Protein AF-L7M239-F1 (afdb_monomer)

Nearest PDB structures (foldseek):
  4zcv-assembly1_A  TM=9.210E-01  e=3.489E-11  Homo sapiens
  4zcu-assembly2_B  TM=8.834E-01  e=7.023E-11  Homo sapiens
  4zcu-assembly1_A  TM=8.904E-01  e=5.987E-10  Homo sapiens
  4zcu-assembly3_C  TM=8.727E-01  e=8.494E-10  Homo sapiens
  6hcs-assembly2_C  TM=4.962E-01  e=1.075E-05  Homo sapiens

Organism: Rhipicephalus pulchellus (NCBI:txid72859)

Solvent-accessible surface area (backbone atoms only — not comparable to full-atom values): 23386 Å² total; per-residue (Å²): 141,78,90,84,89,89,80,83,88,79,83,88,75,82,82,82,73,77,86,74,91,62,81,80,70,58,66,71,60,50,55,51,51,50,58,50,49,60,57,25,26,72,84,72,79,73,44,34,38,72,66,25,45,56,52,22,36,56,74,69,72,46,92,77,51,75,67,32,53,51,48,45,50,65,73,32,27,82,84,70,74,76,42,31,41,65,68,36,47,50,50,43,52,56,54,49,52,53,38,45,48,55,44,50,59,71,41,28,80,84,70,80,71,46,40,40,36,66,37,50,26,51,46,38,44,75,72,68,41,90,60,52,65,71,54,23,42,55,56,46,60,73,48,27,82,85,70,77,76,40,35,42,61,69,38,52,45,70,71,46,67,72,51,72,54,70,46,64,67,55,46,52,50,46,61,57,50,75,69,64,79,82,69,94,69,50,83,72,46,75,72,75,74,48,72,67,37,64,72,70,66,51,53,64,57,57,52,48,51,52,51,49,51,51,38,50,53,50,61,73,44,22,47,58,53,32,51,50,55,45,41,76,74,48,37,92,81,41,98,41,73,66,56,45,51,51,49,50,37,72,66,47,36,75,76,41,39,47,38,31,39,68,49,62,46,64,45,48,62,59,44,54,50,40,17,42,54,36,26,56,51,37,46,47,67,72,42,58,95,50,95,59,83,77,50,73,70,53,46,50,51,22,46,53,52,8,48,49,55,22,44,67,71,44,37,45,55,55,46,49,24,54,55,42,41,67,51,58,77,85,74,55,94,45,72,66,53,41,52,51,51,45,40,74,73,62,35,75,67,55,38,53,67,66,47,67,68,54,57,64,48,48,59,58,48,54,52,50,50,52,52,50,50,54,52,49,53,53,51,51,53,51,49,55,65,71,68,52,76,77,78,78,84,76,79,78,78,80,81,76,86,128

Secondary structure (DSSP, 8-state):
-------PPP----------SSS---HHHHHHHHHHHHHH-SS-SSSB-HHHHHHHHHHTT----HHHHHHHHHHH-SS-SSSB-HHHHHHHHHHHHHHHHHHHHHH-SS-SSEE-HHHHHHHHHHTT----HHHHHHHHHHH-SS--SSEEHHHHHHHHTT-S---HHHHHHHHHHTTS---TTGGGS-----HHHHHHT-HHHHHHHHHHHHHHHHHHHHHHHHHHHHHHHHGGG-SSHHHHHHHHHHHHTGGGGGTTHHHHHHTHHHHHHHHHHHHHHHHHHHHTT--PPPPHHHHHHHHHHHHHHHHHHHHHHHHHHHHHHSPPTTS-SSHHHHHHHHHHHH-GGGGGTTHHHHHHHHHHHHHHHHHHHHHHHHHHHHHHHHHSPPPP----------

Mean predicted aligned error: 17.49 Å

Structure (mmCIF, N/CA/C/O backbone):
data_AF-L7M239-F1
#
_entry.id   AF-L7M239-F1
#
loop_
_atom_site.group_PDB
_atom_site.id
_atom_site.type_symbol
_atom_site.label_atom_id
_atom_site.label_alt_id
_atom_site.label_comp_id
_atom_site.label_asym_id
_atom_site.label_entity_id
_atom_site.label_seq_id
_atom_site.pdbx_PDB_ins_code
_atom_site.Cartn_x
_atom_site.Cartn_y
_atom_site.Cartn_z
_atom_site.occupancy
_atom_site.B_iso_or_equiv
_atom_site.auth_seq_id
_atom_site.auth_comp_id
_atom_site.auth_asym_id
_atom_site.auth_atom_id
_atom_site.pdbx_PDB_model_num
ATOM 1 N N . MET A 1 1 ? 9.117 -70.606 -25.060 1.00 33.16 1 MET A N 1
ATOM 2 C CA . MET A 1 1 ? 10.336 -71.219 -25.645 1.00 33.16 1 MET A CA 1
ATOM 3 C C . MET A 1 1 ? 10.553 -70.498 -26.974 1.00 33.16 1 MET A C 1
ATOM 5 O O . MET A 1 1 ? 9.684 -70.619 -27.813 1.00 33.16 1 MET A O 1
ATOM 9 N N . LYS A 1 2 ? 11.527 -69.629 -27.229 1.00 30.31 2 LYS A N 1
ATOM 10 C CA . LYS A 1 2 ? 12.836 -69.324 -26.648 1.00 30.31 2 LYS A CA 1
ATOM 11 C C . LYS A 1 2 ? 13.060 -67.804 -26.712 1.00 30.31 2 LYS A C 1
ATOM 13 O O . LYS A 1 2 ? 12.664 -67.163 -27.677 1.00 30.31 2 LYS A O 1
ATOM 18 N N . LEU A 1 3 ? 13.726 -67.290 -25.684 1.00 32.22 3 LEU A N 1
ATOM 19 C CA . LEU A 1 3 ? 14.504 -66.055 -25.713 1.00 32.22 3 LEU A CA 1
ATOM 20 C C . LEU A 1 3 ? 15.610 -66.147 -26.770 1.00 32.22 3 LEU A C 1
ATOM 22 O O . LEU A 1 3 ? 16.240 -67.199 -26.875 1.00 32.22 3 LEU A O 1
ATOM 26 N N . GLN A 1 4 ? 15.929 -65.028 -27.419 1.00 30.31 4 GLN A N 1
ATOM 27 C CA . GLN A 1 4 ? 17.321 -64.619 -27.605 1.00 30.31 4 GLN A CA 1
ATOM 28 C C . GLN A 1 4 ? 17.408 -63.106 -27.833 1.00 30.31 4 GLN A C 1
ATOM 30 O O . GLN A 1 4 ? 16.880 -62.568 -28.801 1.00 30.31 4 GLN A O 1
ATOM 35 N N . ALA A 1 5 ? 18.067 -62.447 -26.883 1.00 35.12 5 ALA A N 1
ATOM 36 C CA . ALA A 1 5 ? 18.546 -61.080 -26.960 1.00 35.12 5 ALA A CA 1
ATOM 37 C C . ALA A 1 5 ? 19.942 -61.063 -27.600 1.00 35.12 5 ALA A C 1
ATOM 39 O O . ALA A 1 5 ? 20.739 -61.962 -27.326 1.00 35.12 5 ALA A O 1
ATOM 40 N N . ASN A 1 6 ? 20.221 -60.044 -28.417 1.00 29.86 6 ASN A N 1
ATOM 41 C CA . ASN A 1 6 ? 21.383 -59.142 -28.327 1.00 29.86 6 ASN A CA 1
ATOM 42 C C . ASN A 1 6 ? 21.747 -58.553 -29.695 1.00 29.86 6 ASN A C 1
ATOM 44 O O . ASN A 1 6 ? 22.092 -59.268 -30.631 1.00 29.86 6 ASN A O 1
ATOM 48 N N . GLY A 1 7 ? 21.767 -57.224 -29.752 1.00 27.22 7 GLY A N 1
ATOM 49 C CA . GLY A 1 7 ? 22.378 -56.438 -30.816 1.00 27.22 7 GLY A CA 1
ATOM 50 C C . GLY A 1 7 ? 22.403 -54.972 -30.397 1.00 27.22 7 GLY A C 1
ATOM 51 O O . GLY A 1 7 ? 21.391 -54.291 -30.501 1.00 27.22 7 GLY A O 1
ATOM 52 N N . ALA A 1 8 ? 23.534 -54.523 -29.851 1.00 30.45 8 ALA A N 1
ATOM 53 C CA . ALA A 1 8 ? 23.780 -53.145 -29.426 1.00 30.45 8 ALA A CA 1
ATOM 54 C C . ALA A 1 8 ? 23.587 -52.132 -30.579 1.00 30.45 8 ALA A C 1
ATOM 56 O O . ALA A 1 8 ? 23.915 -52.467 -31.723 1.00 30.45 8 ALA A O 1
ATOM 57 N N . PRO A 1 9 ? 23.128 -50.891 -30.319 1.00 32.16 9 PRO A N 1
ATOM 58 C CA . PRO A 1 9 ? 23.062 -49.871 -31.354 1.00 32.16 9 PRO A CA 1
ATOM 59 C C . PRO A 1 9 ? 24.458 -49.284 -31.603 1.00 32.16 9 PRO A C 1
ATOM 61 O O . PRO A 1 9 ? 25.168 -48.885 -30.680 1.00 32.16 9 PRO A O 1
ATOM 64 N N . LYS A 1 10 ? 24.857 -49.272 -32.878 1.00 35.72 10 LYS A N 1
ATOM 65 C CA . LYS A 1 10 ? 26.079 -48.633 -33.369 1.00 35.72 10 LYS A CA 1
ATOM 66 C C . LYS A 1 10 ? 25.873 -47.122 -33.510 1.00 35.72 10 LYS A C 1
ATOM 68 O O . LYS A 1 10 ? 24.841 -46.675 -33.994 1.00 35.72 10 LYS A O 1
ATOM 73 N N . ASN A 1 11 ? 26.918 -46.405 -33.111 1.00 37.09 11 ASN A N 1
ATOM 74 C CA . ASN A 1 11 ? 27.224 -44.985 -33.263 1.00 37.09 11 ASN A CA 1
ATOM 75 C C . ASN A 1 11 ? 26.609 -44.241 -34.463 1.00 37.09 11 ASN A C 1
ATOM 77 O O . ASN A 1 11 ? 26.719 -44.690 -35.601 1.00 37.09 11 ASN A O 1
ATOM 81 N N . GLY A 1 12 ? 26.190 -43.003 -34.174 1.00 43.31 12 GLY A N 1
ATOM 82 C CA . GLY A 1 12 ? 26.604 -41.818 -34.931 1.00 43.31 12 GLY A CA 1
ATOM 83 C C . GLY A 1 12 ? 25.828 -41.516 -36.207 1.00 43.31 12 GLY A C 1
ATOM 84 O O . GLY A 1 12 ? 26.336 -41.738 -37.302 1.00 43.31 12 GLY A O 1
ATOM 85 N N . GLN A 1 13 ? 24.650 -40.910 -36.066 1.00 28.05 13 GLN A N 1
ATOM 86 C CA . GLN A 1 13 ? 24.082 -40.057 -37.110 1.00 28.05 13 GLN A CA 1
ATOM 87 C C . GLN A 1 13 ? 24.120 -38.604 -36.612 1.00 28.05 13 GLN A C 1
ATOM 89 O O . GLN A 1 13 ? 23.681 -38.364 -35.486 1.00 28.05 13 GLN A O 1
ATOM 94 N N . PRO A 1 14 ? 24.670 -37.649 -37.386 1.00 33.47 14 PRO A N 1
ATOM 95 C CA . PRO A 1 14 ? 24.607 -36.238 -37.025 1.00 33.47 14 PRO A CA 1
ATOM 96 C C . PRO A 1 14 ? 23.141 -35.796 -37.004 1.00 33.47 14 PRO A C 1
ATOM 98 O O . PRO A 1 14 ? 22.391 -36.084 -37.940 1.00 33.47 14 PRO A O 1
ATOM 101 N N . GLN A 1 15 ? 22.739 -35.135 -35.916 1.00 35.16 15 GLN A N 1
ATOM 102 C CA . GLN A 1 15 ? 21.439 -34.482 -35.801 1.00 35.16 15 GLN A CA 1
ATOM 103 C C . GLN A 1 15 ? 21.281 -33.527 -36.990 1.00 35.16 15 GLN A C 1
ATOM 105 O O . GLN A 1 15 ? 22.105 -32.642 -37.208 1.00 35.16 15 GLN A O 1
ATOM 110 N N . GLN A 1 16 ? 20.265 -33.764 -37.818 1.00 28.58 16 GLN A N 1
ATOM 111 C CA . GLN A 1 16 ? 19.937 -32.875 -38.926 1.00 28.58 16 GLN A CA 1
ATOM 112 C C . GLN A 1 16 ? 19.334 -31.599 -38.339 1.00 28.58 16 GLN A C 1
ATOM 114 O O . GLN A 1 16 ? 18.188 -31.606 -37.894 1.00 28.58 16 GLN A O 1
ATOM 119 N N . HIS A 1 17 ? 20.121 -30.525 -38.318 1.00 32.97 17 HIS A N 1
ATOM 120 C CA . HIS A 1 17 ? 19.632 -29.192 -37.987 1.00 32.97 17 HIS A CA 1
ATOM 121 C C . HIS A 1 17 ? 18.672 -28.702 -39.092 1.00 32.97 17 HIS A C 1
ATOM 123 O O . HIS A 1 17 ? 18.964 -28.898 -40.279 1.00 32.97 17 HIS A O 1
ATOM 129 N N . PRO A 1 18 ? 17.517 -28.105 -38.739 1.00 37.81 18 PRO A N 1
ATOM 130 C CA . PRO A 1 18 ? 16.604 -27.501 -39.706 1.00 37.81 18 PRO A CA 1
ATOM 131 C C . PRO A 1 18 ? 17.280 -26.343 -40.471 1.00 37.81 18 PRO A C 1
ATOM 133 O O . PRO A 1 18 ? 18.287 -25.801 -40.014 1.00 37.81 18 PRO A O 1
ATOM 136 N N . PRO A 1 19 ? 16.777 -25.979 -41.666 1.00 36.06 19 PRO A N 1
ATOM 137 C CA . PRO A 1 19 ? 17.470 -25.074 -42.580 1.00 36.06 19 PRO A CA 1
ATOM 138 C C . PRO A 1 19 ? 17.664 -23.680 -41.963 1.00 36.06 19 PRO A C 1
ATOM 140 O O . PRO A 1 19 ? 16.704 -22.946 -41.741 1.00 36.06 19 PRO A O 1
ATOM 143 N N . HIS A 1 20 ? 18.928 -23.323 -41.717 1.00 43.50 20 HIS A N 1
ATOM 144 C CA . HIS A 1 20 ? 19.352 -22.014 -41.227 1.00 43.50 20 HIS A CA 1
ATOM 145 C C . HIS A 1 20 ? 18.918 -20.903 -42.200 1.00 43.50 20 HIS A C 1
ATOM 147 O O . HIS A 1 20 ? 19.315 -20.895 -43.364 1.00 43.50 20 HIS A O 1
ATOM 153 N N . TYR A 1 21 ? 18.129 -19.938 -41.717 1.00 43.22 21 TYR A N 1
ATOM 154 C CA . TYR A 1 21 ? 17.758 -18.732 -42.474 1.00 43.22 21 TYR A CA 1
ATOM 155 C C . TYR A 1 21 ? 18.832 -17.624 -42.393 1.00 43.22 21 TYR A C 1
ATOM 157 O O . TYR A 1 21 ? 18.744 -16.615 -43.089 1.00 43.22 21 TYR A O 1
ATOM 165 N N . TYR A 1 22 ? 19.877 -17.813 -41.579 1.00 48.94 22 TYR A N 1
ATOM 166 C CA . TYR A 1 22 ? 20.997 -16.879 -41.468 1.00 48.94 22 TYR A CA 1
ATOM 167 C C . TYR A 1 22 ? 22.233 -17.414 -42.207 1.00 48.94 22 TYR A C 1
ATOM 169 O O . TYR A 1 22 ? 22.635 -18.551 -41.956 1.00 48.94 22 TYR A O 1
ATOM 177 N N . PRO A 1 23 ? 22.863 -16.613 -43.088 1.00 48.69 23 PRO A N 1
ATOM 178 C CA . PRO A 1 23 ? 24.221 -16.879 -43.552 1.00 48.69 23 PRO A CA 1
ATOM 179 C C . PRO A 1 23 ? 25.133 -16.971 -42.324 1.00 48.69 23 PRO A C 1
ATOM 181 O O . PRO A 1 23 ? 25.110 -16.046 -41.517 1.00 48.69 23 PRO A O 1
ATOM 184 N N . GLU A 1 24 ? 25.840 -18.096 -42.178 1.00 59.59 24 GLU A N 1
ATOM 185 C CA . GLU A 1 24 ? 26.825 -18.444 -41.135 1.00 59.59 24 GLU A CA 1
ATOM 186 C C . GLU A 1 24 ? 27.042 -17.358 -40.062 1.00 59.59 24 GLU A C 1
ATOM 188 O O . GLU A 1 24 ? 27.769 -16.382 -40.268 1.00 59.59 24 GLU A O 1
ATOM 193 N N . LEU A 1 25 ? 26.384 -17.520 -38.907 1.00 66.62 25 LEU A N 1
ATOM 194 C CA . LEU A 1 25 ? 26.619 -16.667 -37.743 1.00 66.62 25 LEU A CA 1
ATOM 195 C C . LEU A 1 25 ? 28.099 -16.763 -37.333 1.00 66.62 25 LEU A C 1
ATOM 197 O O . LEU A 1 25 ? 28.668 -17.855 -37.380 1.00 66.62 25 LEU A O 1
ATOM 201 N N . PRO A 1 26 ? 28.741 -15.659 -36.905 1.00 79.06 26 PRO A N 1
ATOM 202 C CA . PRO A 1 26 ? 30.088 -15.732 -36.353 1.00 79.06 26 PRO A CA 1
ATOM 203 C C . PRO A 1 26 ? 30.132 -16.746 -35.203 1.00 79.06 26 PRO A C 1
ATOM 205 O O . PRO A 1 26 ? 29.282 -16.694 -34.312 1.00 79.06 26 PRO A O 1
ATOM 208 N N . THR A 1 27 ? 31.128 -17.636 -35.201 1.00 75.19 27 THR A N 1
ATOM 209 C CA . THR A 1 27 ? 31.228 -18.768 -34.257 1.00 75.19 27 THR A CA 1
ATOM 210 C C . THR A 1 27 ? 31.112 -18.337 -32.791 1.00 75.19 27 THR A C 1
ATOM 212 O O . THR A 1 27 ? 30.491 -19.016 -31.982 1.00 75.19 27 THR A O 1
ATOM 215 N N . GLU A 1 28 ? 31.633 -17.158 -32.446 1.00 78.94 28 GLU A N 1
ATOM 216 C CA . GLU A 1 28 ? 31.553 -16.593 -31.093 1.00 78.94 28 GLU A CA 1
ATOM 217 C C . GLU A 1 28 ? 30.115 -16.261 -30.654 1.00 78.94 28 GLU A C 1
ATOM 219 O O . GLU A 1 28 ? 29.753 -16.444 -29.488 1.00 78.94 28 GLU A O 1
ATOM 224 N N . VAL A 1 29 ? 29.276 -15.786 -31.581 1.00 78.81 29 VAL A N 1
ATOM 225 C CA . VAL A 1 29 ? 27.869 -15.448 -31.318 1.00 78.81 29 VAL A CA 1
ATOM 226 C C . VAL A 1 29 ? 27.056 -16.724 -31.145 1.00 78.81 29 VAL A C 1
ATOM 228 O O . VAL A 1 29 ? 26.252 -16.814 -30.219 1.00 78.81 29 VAL A O 1
ATOM 231 N N . GLU A 1 30 ? 27.300 -17.718 -31.995 1.00 79.88 30 GLU A N 1
ATOM 232 C CA . GLU A 1 30 ? 26.649 -19.025 -31.916 1.00 79.88 30 GLU A CA 1
ATOM 233 C C . GLU A 1 30 ? 26.962 -19.722 -30.585 1.00 79.88 30 GLU A C 1
ATOM 235 O O . GLU A 1 30 ? 26.039 -20.091 -29.858 1.00 79.88 30 GLU A O 1
ATOM 240 N N . GLU A 1 31 ? 28.236 -19.774 -30.179 1.00 83.38 31 GLU A N 1
ATOM 241 C CA . GLU A 1 31 ? 28.631 -20.336 -28.883 1.00 83.38 31 GLU A CA 1
ATOM 242 C C . GLU A 1 31 ? 27.992 -19.607 -27.692 1.00 83.38 31 GLU A C 1
ATOM 244 O O . GLU A 1 31 ? 27.653 -20.228 -26.678 1.00 83.38 31 GLU A O 1
ATOM 249 N N . ARG A 1 32 ? 27.852 -18.278 -27.768 1.00 86.31 32 ARG A N 1
ATOM 250 C CA . ARG A 1 32 ? 27.215 -17.473 -26.716 1.00 86.31 32 ARG A CA 1
ATOM 251 C C . ARG A 1 32 ? 25.731 -17.813 -26.594 1.00 86.31 32 ARG A C 1
ATOM 253 O O . ARG A 1 32 ? 25.248 -18.003 -25.477 1.00 86.31 32 ARG A O 1
ATOM 260 N N . LEU A 1 33 ? 25.023 -17.880 -27.720 1.00 85.44 33 LEU A N 1
ATOM 261 C CA . LEU A 1 33 ? 23.593 -18.185 -27.755 1.00 85.44 33 LEU A CA 1
ATOM 262 C C . LEU A 1 33 ? 23.323 -19.627 -27.334 1.00 85.44 33 LEU A C 1
ATOM 264 O O . LEU A 1 33 ? 22.396 -19.858 -26.564 1.00 85.44 33 LEU A O 1
ATOM 268 N N . GLU A 1 34 ? 24.172 -20.575 -27.724 1.00 85.38 34 GLU A N 1
ATOM 269 C CA . GLU A 1 34 ? 24.065 -21.967 -27.286 1.00 85.38 34 GLU A CA 1
ATOM 270 C C . GLU A 1 34 ? 24.262 -22.100 -25.768 1.00 85.38 34 GLU A C 1
ATOM 272 O O . GLU A 1 34 ? 23.475 -22.756 -25.081 1.00 85.38 34 GLU A O 1
ATOM 277 N N . LYS A 1 35 ? 25.268 -21.420 -25.202 1.00 86.31 35 LYS A N 1
ATOM 278 C CA . LYS A 1 35 ? 25.486 -21.380 -23.744 1.00 86.31 35 LYS A CA 1
ATOM 279 C C . LYS A 1 35 ? 24.310 -20.745 -23.002 1.00 86.31 35 LYS A C 1
ATOM 281 O O . LYS A 1 35 ? 24.029 -21.149 -21.875 1.00 86.31 35 LYS A O 1
ATOM 286 N N . LEU A 1 36 ? 23.659 -19.740 -23.586 1.00 84.75 36 LEU A N 1
ATOM 287 C CA . LEU A 1 36 ? 22.495 -19.086 -22.991 1.00 84.75 36 LEU A CA 1
ATOM 288 C C . LEU A 1 36 ? 21.255 -19.981 -23.068 1.00 84.75 36 LEU A C 1
ATOM 290 O O . LEU A 1 36 ? 20.588 -20.161 -22.054 1.00 84.75 36 LEU A O 1
ATOM 294 N N . PHE A 1 37 ? 21.007 -20.600 -24.222 1.00 86.25 37 PHE A N 1
ATOM 295 C CA . PHE A 1 37 ? 19.907 -21.537 -24.436 1.00 86.25 37 PHE A CA 1
ATOM 296 C C . PHE A 1 37 ? 19.971 -22.699 -23.442 1.00 86.25 37 PHE A C 1
ATOM 298 O O . PHE A 1 37 ? 19.025 -22.922 -22.697 1.00 86.25 37 PHE A O 1
ATOM 305 N N . ARG A 1 38 ? 21.140 -23.338 -23.301 1.00 85.06 38 ARG A N 1
ATOM 306 C CA . ARG A 1 38 ? 21.365 -24.424 -22.326 1.00 85.06 38 ARG A CA 1
ATOM 307 C C . ARG A 1 38 ? 21.194 -24.008 -20.862 1.00 85.06 38 ARG A C 1
ATOM 309 O O . ARG A 1 38 ? 21.014 -24.857 -20.002 1.00 85.06 38 ARG A O 1
ATOM 316 N N . LYS A 1 39 ? 21.332 -22.719 -20.536 1.00 83.94 39 LYS A N 1
ATOM 317 C CA . LYS A 1 39 ? 21.084 -22.216 -19.172 1.00 83.94 39 LYS A CA 1
ATOM 318 C C . LYS A 1 39 ? 19.599 -21.984 -18.899 1.00 83.94 39 LYS A C 1
ATOM 320 O O . LYS A 1 39 ? 19.212 -21.957 -17.729 1.00 83.94 39 LYS A O 1
ATOM 325 N N . LEU A 1 40 ? 18.817 -21.747 -19.949 1.00 83.44 40 LEU A N 1
ATOM 326 C CA . LEU A 1 40 ? 17.380 -21.507 -19.878 1.00 83.44 40 LEU A CA 1
ATOM 327 C C . LEU A 1 40 ? 16.582 -22.807 -19.986 1.00 83.44 40 LEU A C 1
ATOM 329 O O . LEU A 1 40 ? 15.591 -22.937 -19.282 1.00 83.44 40 LEU A O 1
ATOM 333 N N . ASP A 1 41 ? 17.045 -23.761 -20.789 1.00 86.44 41 ASP A N 1
ATOM 334 C CA . ASP A 1 41 ? 16.539 -25.133 -20.853 1.00 86.44 41 ASP A CA 1
ATOM 335 C C . ASP A 1 41 ? 16.921 -25.888 -19.560 1.00 86.44 41 ASP A C 1
ATOM 337 O O . ASP A 1 41 ? 18.049 -26.356 -19.394 1.00 86.44 41 ASP A O 1
ATOM 341 N N . VAL A 1 42 ? 16.012 -25.917 -18.576 1.00 83.75 42 VAL A N 1
ATOM 342 C CA . VAL A 1 42 ? 16.273 -26.517 -17.254 1.00 83.75 42 VAL A CA 1
ATOM 343 C C . VAL A 1 42 ? 16.053 -28.027 -17.267 1.00 83.75 42 VAL A C 1
ATOM 345 O O . VAL A 1 42 ? 16.653 -28.732 -16.448 1.00 83.75 42 VAL 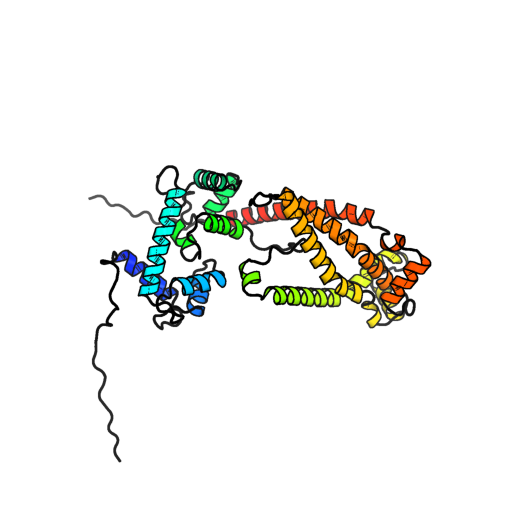A O 1
ATOM 348 N N . ASN A 1 43 ? 15.176 -28.513 -18.142 1.00 83.56 43 ASN A N 1
ATOM 349 C CA . ASN A 1 43 ? 14.799 -29.918 -18.244 1.00 83.56 43 ASN A CA 1
ATOM 350 C C . ASN A 1 43 ? 15.662 -30.704 -19.264 1.00 83.56 43 ASN A C 1
ATOM 352 O O . ASN A 1 43 ? 15.581 -31.934 -19.286 1.00 83.56 43 ASN A O 1
ATOM 356 N N . GLU A 1 44 ? 16.529 -30.012 -20.014 1.00 85.00 44 GLU A N 1
ATOM 357 C CA . GLU A 1 44 ? 17.438 -30.528 -21.047 1.00 85.00 44 GLU A CA 1
ATOM 358 C C . GLU A 1 44 ? 16.712 -31.258 -22.192 1.00 85.00 44 GLU A C 1
ATOM 360 O O . GLU A 1 44 ? 17.250 -32.199 -22.789 1.00 85.00 44 GLU A O 1
ATOM 365 N N . ASP A 1 45 ? 15.479 -30.852 -22.504 1.00 83.19 45 ASP A N 1
ATOM 366 C CA . ASP A 1 45 ? 14.682 -31.441 -23.583 1.00 83.19 45 ASP A CA 1
ATOM 367 C C . ASP A 1 45 ? 14.941 -30.801 -24.961 1.00 83.19 45 ASP A C 1
ATOM 369 O O . ASP A 1 45 ? 14.442 -31.292 -25.982 1.00 83.19 45 ASP A O 1
ATOM 373 N N . GLY A 1 46 ? 15.788 -29.766 -25.012 1.00 82.94 46 GLY A N 1
ATOM 374 C CA . GLY A 1 46 ? 16.156 -29.045 -26.225 1.00 82.94 46 GLY A CA 1
ATOM 375 C C . GLY A 1 46 ? 15.121 -28.010 -26.667 1.00 82.94 46 GLY A C 1
ATOM 376 O O . GLY A 1 46 ? 15.215 -27.515 -27.795 1.00 82.94 46 GLY A O 1
ATOM 377 N N . ARG A 1 47 ? 14.140 -27.691 -25.820 1.00 86.94 47 ARG A N 1
ATOM 378 C CA . ARG A 1 47 ? 13.104 -26.677 -26.024 1.00 86.94 47 ARG A CA 1
ATOM 379 C C . ARG A 1 47 ? 12.988 -25.812 -24.771 1.00 86.94 47 ARG A C 1
ATOM 381 O O . ARG A 1 47 ? 13.324 -26.220 -23.670 1.00 86.94 47 ARG A O 1
ATOM 388 N N . ILE A 1 48 ? 12.527 -24.577 -24.941 1.00 86.06 48 ILE A N 1
ATOM 389 C CA . ILE A 1 48 ? 12.272 -23.672 -23.817 1.00 86.06 48 ILE A CA 1
ATOM 390 C C . ILE A 1 48 ? 10.763 -23.502 -23.678 1.00 86.06 48 ILE A C 1
ATOM 392 O O . ILE A 1 48 ? 10.120 -22.900 -24.541 1.00 86.06 48 ILE A O 1
ATOM 396 N N . ASP A 1 49 ? 10.201 -24.019 -22.586 1.00 84.75 49 ASP A N 1
ATOM 397 C CA . ASP A 1 49 ? 8.818 -23.758 -22.191 1.00 84.75 49 ASP A CA 1
ATOM 398 C C . ASP A 1 49 ? 8.712 -22.560 -21.216 1.00 84.75 49 ASP A C 1
ATOM 400 O O . ASP A 1 49 ? 9.702 -21.957 -20.787 1.00 84.75 49 ASP A O 1
ATOM 404 N N . ILE A 1 50 ? 7.482 -22.182 -20.853 1.00 82.00 50 ILE A N 1
ATOM 405 C CA . ILE A 1 50 ? 7.226 -21.082 -19.905 1.00 82.00 50 ILE A CA 1
ATOM 406 C C . ILE A 1 50 ? 7.871 -21.347 -18.530 1.00 82.00 50 ILE A C 1
ATOM 408 O O . ILE A 1 50 ? 8.330 -20.407 -17.871 1.00 82.00 50 ILE A O 1
ATOM 412 N N . ASN A 1 51 ? 7.910 -22.600 -18.068 1.00 81.62 51 ASN A N 1
ATOM 413 C CA . ASN A 1 51 ? 8.475 -22.973 -16.771 1.00 81.62 51 ASN A CA 1
ATOM 414 C C . ASN A 1 51 ? 10.005 -22.917 -16.788 1.00 81.62 51 ASN A C 1
ATOM 416 O O . ASN A 1 51 ? 10.601 -22.409 -15.832 1.00 81.62 51 ASN A O 1
ATOM 420 N N . ASP A 1 52 ? 10.621 -23.397 -17.864 1.00 83.75 52 ASP A N 1
ATOM 421 C CA . ASP A 1 52 ? 12.051 -23.356 -18.143 1.00 83.75 52 ASP A CA 1
ATOM 422 C C . ASP A 1 52 ? 12.517 -21.905 -18.213 1.00 83.75 52 ASP A C 1
ATOM 424 O O . ASP A 1 52 ? 13.393 -21.508 -17.444 1.00 83.75 52 ASP A O 1
ATOM 428 N N . LEU A 1 53 ? 11.833 -21.054 -18.982 1.00 81.50 53 LEU A N 1
ATOM 429 C CA . LEU A 1 53 ? 12.157 -19.630 -19.074 1.00 81.50 53 LEU A CA 1
ATOM 430 C C . LEU A 1 53 ? 11.984 -18.902 -17.730 1.00 81.50 53 LEU A C 1
ATOM 432 O O . LEU A 1 53 ? 12.878 -18.172 -17.298 1.00 81.50 53 LEU A O 1
ATOM 436 N N . THR A 1 54 ? 10.883 -19.141 -17.011 1.00 78.75 54 THR A N 1
ATOM 437 C CA . THR A 1 54 ? 10.653 -18.542 -15.680 1.00 78.75 54 THR A CA 1
ATOM 438 C C . THR A 1 54 ? 11.732 -18.962 -14.678 1.00 78.75 54 THR A C 1
ATOM 440 O O . THR A 1 54 ? 12.235 -18.150 -13.896 1.00 78.75 54 THR A O 1
ATOM 443 N N . THR A 1 55 ? 12.104 -20.242 -14.683 1.00 79.25 55 THR A N 1
ATOM 444 C CA . THR A 1 55 ? 13.094 -20.801 -13.754 1.00 79.25 55 THR A CA 1
ATOM 445 C C . THR A 1 55 ? 14.514 -20.382 -14.131 1.00 79.25 55 THR A C 1
ATOM 447 O O . THR A 1 55 ? 15.314 -20.055 -13.250 1.00 79.25 55 THR A O 1
ATOM 450 N N . GLY A 1 56 ? 14.824 -20.349 -15.425 1.00 79.06 56 GLY A N 1
ATOM 451 C CA . GLY A 1 56 ? 16.099 -19.927 -15.993 1.00 79.06 56 GLY A CA 1
ATOM 452 C C . GLY A 1 56 ? 16.391 -18.458 -15.705 1.00 79.06 56 GLY A C 1
ATOM 453 O O . GLY A 1 56 ? 17.444 -18.140 -15.150 1.00 79.06 56 GLY A O 1
ATOM 454 N N . LEU A 1 57 ? 15.431 -17.562 -15.955 1.00 74.06 57 LEU A N 1
ATOM 455 C CA . LEU A 1 57 ? 15.578 -16.132 -15.655 1.00 74.06 57 LEU A CA 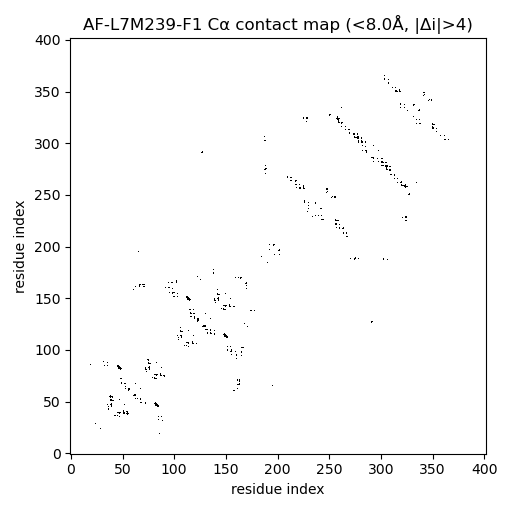1
ATOM 456 C C . LEU A 1 57 ? 15.767 -15.870 -14.159 1.00 74.06 57 LEU A C 1
ATOM 458 O O . LEU A 1 57 ? 16.619 -15.067 -13.771 1.00 74.06 57 LEU A O 1
ATOM 462 N N . ARG A 1 58 ? 15.056 -16.615 -13.302 1.00 74.38 58 ARG A N 1
ATOM 463 C CA . ARG A 1 58 ? 15.251 -16.555 -11.847 1.00 74.38 58 ARG A CA 1
ATOM 464 C C . ARG A 1 58 ? 16.661 -16.972 -11.432 1.00 74.38 58 ARG A C 1
ATOM 466 O O . ARG A 1 58 ? 17.254 -16.312 -10.582 1.00 74.38 58 ARG A O 1
ATOM 473 N N . LYS A 1 59 ? 17.208 -18.044 -12.013 1.00 74.69 59 LYS A N 1
ATOM 474 C CA . LYS A 1 59 ? 18.582 -18.506 -11.735 1.00 74.69 59 LYS A CA 1
ATOM 475 C C . LYS A 1 59 ? 19.640 -17.511 -12.210 1.00 74.69 59 LYS A C 1
ATOM 477 O O . LYS A 1 59 ? 20.683 -17.396 -11.574 1.00 74.69 59 LYS A O 1
ATOM 482 N N . LEU A 1 60 ? 19.372 -16.797 -13.300 1.00 68.06 60 LEU A N 1
ATOM 483 C CA . LEU A 1 60 ? 20.261 -15.772 -13.849 1.00 68.06 60 LEU A CA 1
ATOM 484 C C . LEU A 1 60 ? 20.207 -14.442 -13.079 1.00 68.06 60 LEU A C 1
ATOM 486 O O . LEU A 1 60 ? 21.004 -13.552 -13.363 1.00 68.06 60 LEU A O 1
ATOM 490 N N . GLY A 1 61 ? 19.305 -14.305 -12.098 1.00 60.56 61 GLY A N 1
ATOM 491 C CA . GLY A 1 61 ? 19.141 -13.073 -11.324 1.00 60.56 61 GLY A CA 1
ATOM 492 C C . GLY A 1 61 ? 18.588 -11.911 -12.152 1.00 60.56 61 GLY A C 1
ATOM 493 O O . GLY A 1 61 ? 18.759 -10.756 -11.770 1.00 60.56 61 GLY A O 1
ATOM 494 N N . LEU A 1 62 ? 17.951 -12.211 -13.287 1.00 62.28 62 LEU A N 1
ATOM 495 C CA . LEU A 1 62 ? 17.396 -11.211 -14.189 1.00 62.28 62 LEU A CA 1
ATOM 496 C C . LEU A 1 62 ? 15.941 -10.900 -13.799 1.00 62.28 62 LEU A C 1
ATOM 498 O O . LEU A 1 62 ? 15.197 -11.810 -13.402 1.00 62.28 62 LEU A O 1
ATOM 502 N N . PRO A 1 63 ? 15.517 -9.627 -13.887 1.00 54.25 63 PRO A N 1
ATOM 503 C CA . PRO A 1 63 ? 14.134 -9.250 -13.630 1.00 54.25 63 PRO A CA 1
ATOM 504 C C . PRO A 1 63 ? 13.218 -9.943 -14.646 1.00 54.25 63 PRO A C 1
ATOM 506 O O . PRO A 1 63 ? 13.417 -9.837 -15.852 1.00 54.25 63 PRO A O 1
ATOM 509 N N . HIS A 1 64 ? 12.225 -10.681 -14.151 1.00 59.28 64 HIS A N 1
ATOM 510 C CA . HIS A 1 64 ? 11.271 -11.423 -14.970 1.00 59.28 64 HIS A CA 1
ATOM 511 C C . HIS A 1 64 ? 9.858 -11.185 -14.435 1.00 59.28 64 HIS A C 1
ATOM 513 O O . HIS A 1 64 ? 9.564 -11.530 -13.289 1.00 59.28 64 HIS A O 1
ATOM 519 N N . SER A 1 65 ? 8.984 -10.586 -15.251 1.00 58.03 65 SER A N 1
ATOM 520 C CA . SER A 1 65 ? 7.543 -10.583 -14.979 1.00 58.03 65 SER A CA 1
ATOM 521 C C . SER A 1 65 ? 6.888 -11.778 -15.681 1.00 58.03 65 SER A C 1
ATOM 523 O O . SER A 1 65 ? 7.332 -12.155 -16.770 1.00 58.03 65 SER A O 1
ATOM 525 N N . PRO A 1 66 ? 5.832 -12.381 -15.105 1.00 58.75 66 PRO A N 1
ATOM 526 C CA . PRO A 1 66 ? 5.078 -13.445 -15.769 1.00 58.75 66 PRO A CA 1
ATOM 527 C C . PRO A 1 66 ? 4.586 -13.038 -17.168 1.00 58.75 66 PRO A C 1
ATOM 529 O O . PRO A 1 66 ? 4.697 -13.829 -18.101 1.00 58.75 66 PRO A O 1
ATOM 532 N N . GLY A 1 67 ? 4.146 -11.783 -17.341 1.00 61.56 67 GLY A N 1
ATOM 533 C CA . GLY A 1 67 ? 3.741 -11.240 -18.641 1.00 61.56 67 GLY A CA 1
ATOM 534 C C . GLY A 1 67 ? 4.893 -11.098 -19.642 1.00 61.56 67 GLY A C 1
ATOM 535 O O . GLY A 1 67 ? 4.700 -11.323 -20.835 1.00 61.56 67 GLY A O 1
ATOM 536 N N . SER A 1 68 ? 6.112 -10.799 -19.178 1.00 64.31 68 SER A N 1
ATOM 537 C CA . SER A 1 68 ? 7.299 -10.718 -20.044 1.00 64.31 68 SER A CA 1
ATOM 538 C C . SER A 1 68 ? 7.684 -12.084 -20.611 1.00 64.31 68 SER A C 1
ATOM 540 O O . SER A 1 68 ? 8.019 -12.194 -21.787 1.00 64.31 68 SER A O 1
ATOM 542 N N . VAL A 1 69 ? 7.600 -13.126 -19.778 1.00 70.94 69 VAL A N 1
ATOM 543 C CA . VAL A 1 69 ? 7.878 -14.520 -20.156 1.00 70.94 69 VAL A CA 1
ATOM 544 C C . VAL A 1 69 ? 6.847 -15.009 -21.173 1.00 70.94 69 VAL A C 1
ATOM 546 O O . VAL A 1 69 ? 7.209 -15.573 -22.201 1.00 70.94 69 VAL A O 1
ATOM 549 N N . GLU A 1 70 ? 5.564 -14.749 -20.927 1.00 73.12 70 GLU A N 1
ATOM 550 C CA . GLU A 1 70 ? 4.486 -15.143 -21.838 1.00 73.12 70 GLU A CA 1
ATOM 551 C C . GLU A 1 70 ? 4.577 -14.405 -23.182 1.00 73.12 70 GLU A C 1
ATOM 553 O O . GLU A 1 70 ? 4.437 -15.021 -24.242 1.00 73.12 70 GLU A O 1
ATOM 558 N N . LYS A 1 71 ? 4.891 -13.103 -23.163 1.00 72.88 71 LYS A N 1
ATOM 559 C CA . LYS A 1 71 ? 5.102 -12.311 -24.380 1.00 72.88 71 LYS A CA 1
ATOM 560 C C . LYS A 1 71 ? 6.332 -12.778 -25.158 1.00 72.88 71 LYS A C 1
ATOM 562 O O . LYS A 1 71 ? 6.253 -12.861 -26.379 1.00 72.88 71 LYS A O 1
ATOM 567 N N . PHE A 1 72 ? 7.424 -13.138 -24.481 1.00 78.00 72 PHE A N 1
ATOM 568 C CA . PHE A 1 72 ? 8.601 -13.726 -25.124 1.00 78.00 72 PHE A CA 1
ATOM 569 C C . PHE A 1 72 ? 8.241 -15.008 -25.879 1.00 78.00 72 PHE A C 1
ATOM 571 O O . PHE A 1 72 ? 8.543 -15.112 -27.065 1.00 78.00 72 PHE A O 1
ATOM 578 N N . ILE A 1 73 ? 7.557 -15.955 -25.225 1.00 78.88 73 ILE A N 1
ATOM 579 C CA . ILE A 1 73 ? 7.160 -17.221 -25.860 1.00 78.88 73 ILE A CA 1
ATOM 580 C C . ILE A 1 73 ? 6.214 -16.942 -27.031 1.00 78.88 73 ILE A C 1
ATOM 582 O O . ILE A 1 73 ? 6.438 -17.437 -28.124 1.00 78.88 73 ILE A O 1
ATOM 586 N N . THR A 1 74 ? 5.225 -16.063 -26.849 1.00 79.19 74 THR A N 1
ATOM 587 C CA . THR A 1 74 ? 4.247 -15.725 -27.898 1.00 79.19 74 THR A CA 1
ATOM 588 C C . THR A 1 74 ? 4.881 -15.080 -29.135 1.00 79.19 74 THR A C 1
ATOM 590 O O . THR A 1 74 ? 4.391 -15.276 -30.245 1.00 79.19 74 THR A O 1
ATOM 593 N N . VAL A 1 75 ? 5.932 -14.273 -28.958 1.00 76.56 75 VAL A N 1
ATOM 594 C CA . VAL A 1 75 ? 6.630 -13.593 -30.064 1.00 76.56 75 VAL A CA 1
ATOM 595 C C . VAL A 1 75 ? 7.683 -14.498 -30.711 1.00 76.56 75 VAL A C 1
ATOM 597 O O . VAL A 1 75 ? 7.920 -14.378 -31.909 1.00 76.56 75 VAL A O 1
ATOM 600 N N . SER A 1 76 ? 8.298 -15.397 -29.941 1.00 80.06 76 SER A N 1
ATOM 601 C CA . SER A 1 76 ? 9.359 -16.292 -30.426 1.00 80.06 76 SER A CA 1
ATOM 602 C C . SER A 1 76 ? 8.817 -17.547 -31.116 1.00 80.06 76 SER A C 1
ATOM 604 O O . SER A 1 76 ? 9.404 -17.994 -32.099 1.00 80.06 76 SER A O 1
ATOM 606 N N . ASP A 1 77 ? 7.704 -18.098 -30.623 1.00 82.38 77 ASP A N 1
ATOM 607 C CA . ASP A 1 77 ? 7.078 -19.335 -31.107 1.00 82.38 77 ASP A CA 1
ATOM 608 C C . ASP A 1 77 ? 6.405 -19.113 -32.474 1.00 82.38 77 ASP A C 1
ATOM 610 O O . ASP A 1 77 ? 5.218 -18.785 -32.601 1.00 82.38 77 ASP A O 1
ATOM 614 N N . THR A 1 78 ? 7.199 -19.270 -33.531 1.00 77.50 78 THR A N 1
ATOM 615 C CA . THR A 1 78 ? 6.756 -19.137 -34.922 1.00 77.50 78 THR A CA 1
ATOM 616 C C . THR A 1 78 ? 5.960 -20.375 -35.344 1.00 77.50 78 THR A C 1
ATOM 618 O O . THR A 1 78 ? 5.038 -20.275 -36.163 1.00 77.50 78 THR A O 1
ATOM 621 N N . GLY A 1 79 ? 6.282 -21.534 -34.759 1.00 74.56 79 GLY A N 1
ATOM 622 C CA . GLY A 1 79 ? 5.595 -22.812 -34.942 1.00 74.56 79 GLY A CA 1
ATOM 623 C C . GLY A 1 79 ? 4.212 -22.909 -34.285 1.00 74.56 79 GLY A C 1
ATOM 624 O O . GLY A 1 79 ? 3.400 -23.735 -34.714 1.00 74.56 79 GLY A O 1
ATOM 625 N N . LYS A 1 80 ? 3.908 -22.043 -33.311 1.00 78.69 80 LYS A N 1
ATOM 626 C CA . LYS A 1 80 ? 2.733 -22.090 -32.420 1.00 78.69 80 LYS A CA 1
ATOM 627 C C . LYS A 1 80 ? 2.596 -23.416 -31.670 1.00 78.69 80 LYS A C 1
ATOM 629 O O . LYS A 1 80 ? 1.474 -23.901 -31.483 1.00 78.69 80 LYS A O 1
ATOM 634 N N . ASP A 1 81 ? 3.712 -24.030 -31.295 1.00 79.25 81 ASP A N 1
ATOM 635 C CA . ASP A 1 81 ? 3.724 -25.309 -30.581 1.00 79.25 81 ASP A CA 1
ATOM 636 C C . ASP A 1 81 ? 3.765 -25.154 -29.047 1.00 79.25 81 ASP A C 1
ATOM 638 O O . ASP A 1 81 ? 3.628 -26.142 -28.320 1.00 79.25 81 ASP A O 1
ATOM 642 N N . GLY A 1 82 ? 3.830 -23.913 -28.552 1.00 76.62 82 GLY A N 1
ATOM 643 C CA . GLY A 1 82 ? 3.866 -23.564 -27.134 1.00 76.62 82 GLY A CA 1
ATOM 644 C C . GLY A 1 82 ? 5.252 -23.695 -26.502 1.00 76.62 82 GLY A C 1
ATOM 645 O O . GLY A 1 82 ? 5.377 -23.524 -25.288 1.00 76.62 82 GLY A O 1
ATOM 646 N N . THR A 1 83 ? 6.274 -23.996 -27.302 1.00 83.06 83 THR A N 1
ATOM 647 C CA . THR A 1 83 ? 7.676 -24.108 -26.899 1.00 83.06 83 THR A CA 1
ATOM 648 C C . THR A 1 83 ? 8.557 -23.319 -27.862 1.00 83.06 83 THR A C 1
ATOM 650 O O . THR A 1 83 ? 8.150 -23.030 -28.976 1.00 83.06 83 THR A O 1
ATOM 653 N N . VAL A 1 84 ? 9.758 -22.935 -27.434 1.00 85.50 84 VAL A N 1
ATOM 654 C CA . VAL A 1 84 ? 10.715 -22.231 -28.299 1.00 85.50 84 VAL A CA 1
ATOM 655 C C . VAL A 1 84 ? 11.899 -23.146 -28.566 1.00 85.50 84 VAL A C 1
ATOM 657 O O . VAL A 1 84 ? 12.600 -23.545 -27.631 1.00 85.50 84 VAL A O 1
ATOM 660 N N . ASP A 1 85 ? 12.123 -23.494 -29.832 1.00 86.81 85 ASP A N 1
ATOM 661 C CA . ASP A 1 85 ? 13.302 -24.262 -30.232 1.00 86.81 85 ASP A CA 1
ATOM 662 C C . ASP A 1 85 ? 14.561 -23.379 -30.352 1.00 86.81 85 ASP A C 1
ATOM 664 O O . ASP A 1 85 ? 14.516 -22.151 -30.243 1.00 86.81 85 ASP A O 1
ATOM 668 N N . PHE A 1 86 ? 15.729 -23.997 -30.549 1.00 84.75 86 PHE A N 1
ATOM 669 C CA . PHE A 1 86 ? 16.981 -23.241 -30.648 1.00 84.75 86 PHE A CA 1
ATOM 670 C C . PHE A 1 86 ? 16.996 -22.250 -31.824 1.00 84.75 86 PHE A C 1
ATOM 672 O O . PHE A 1 86 ? 17.568 -21.168 -31.704 1.00 84.75 86 PHE A O 1
ATOM 679 N N . ALA A 1 87 ? 16.373 -22.584 -32.954 1.00 82.44 87 ALA A N 1
ATOM 680 C CA . ALA A 1 87 ? 16.360 -21.716 -34.127 1.00 82.44 87 ALA A CA 1
ATOM 681 C C . ALA A 1 87 ? 15.452 -20.497 -33.909 1.00 82.44 87 ALA A C 1
ATOM 683 O O . ALA A 1 87 ? 15.845 -19.373 -34.230 1.00 82.44 87 ALA A O 1
ATOM 684 N N . GLU A 1 88 ? 14.280 -20.704 -33.314 1.00 84.62 88 GLU A N 1
ATOM 685 C CA . GLU A 1 88 ? 13.342 -19.654 -32.909 1.00 84.62 88 GLU A CA 1
ATOM 686 C C . GLU A 1 88 ? 13.945 -18.744 -31.836 1.00 84.62 88 GLU A C 1
ATOM 688 O O . GLU A 1 88 ? 13.881 -17.518 -31.948 1.00 84.62 88 GLU A O 1
ATOM 693 N N . PHE A 1 89 ? 14.628 -19.329 -30.848 1.00 85.94 89 PHE A N 1
ATOM 694 C CA . PHE A 1 89 ? 15.359 -18.587 -29.824 1.00 85.94 89 PHE A CA 1
ATOM 695 C C . PHE A 1 89 ? 16.441 -17.691 -30.435 1.00 85.94 89 PHE A C 1
ATOM 697 O O . PHE A 1 89 ? 16.526 -16.502 -30.124 1.00 85.94 89 PHE A O 1
ATOM 704 N N . VAL A 1 90 ? 17.263 -18.244 -31.330 1.00 85.62 90 VAL A N 1
ATOM 705 C CA . VAL A 1 90 ? 18.324 -17.497 -32.016 1.00 85.62 90 VAL A CA 1
ATOM 706 C C . VAL A 1 90 ? 17.733 -16.361 -32.849 1.00 85.62 90 VAL A C 1
ATOM 708 O O . VAL A 1 90 ? 18.249 -15.244 -32.799 1.00 85.62 90 VAL A O 1
ATOM 711 N N . HIS A 1 91 ? 16.641 -16.615 -33.574 1.00 83.25 91 HIS A N 1
ATOM 712 C CA . HIS A 1 91 ? 15.961 -15.596 -34.369 1.00 83.25 91 HIS A CA 1
ATOM 713 C C . HIS A 1 91 ? 15.473 -14.434 -33.498 1.00 83.25 91 HIS A C 1
ATOM 715 O O . HIS A 1 91 ? 15.827 -13.282 -33.764 1.00 83.25 91 HIS A O 1
ATOM 721 N N . TYR A 1 92 ? 14.732 -14.735 -32.427 1.00 84.56 92 TYR A N 1
ATOM 722 C CA . TYR A 1 92 ? 14.217 -13.720 -31.511 1.00 84.56 92 TYR A CA 1
ATOM 723 C C . TYR A 1 92 ? 15.345 -12.882 -30.905 1.00 84.56 92 TYR A C 1
ATOM 725 O O . TYR A 1 92 ? 15.294 -11.654 -30.943 1.00 84.56 92 TYR A O 1
ATOM 733 N N . ILE A 1 93 ? 16.388 -13.528 -30.374 1.00 85.38 93 ILE A N 1
ATOM 734 C CA . ILE A 1 93 ? 17.482 -12.818 -29.706 1.00 85.38 93 ILE A CA 1
ATOM 735 C C . ILE A 1 93 ? 18.226 -11.911 -30.689 1.00 85.38 93 ILE A C 1
ATOM 737 O O . ILE A 1 93 ? 18.492 -10.757 -30.366 1.00 85.38 93 ILE A O 1
ATOM 741 N N . ILE A 1 94 ? 18.524 -12.381 -31.903 1.00 84.94 94 ILE A N 1
ATOM 742 C CA . ILE A 1 94 ? 19.207 -11.561 -32.914 1.00 84.94 94 ILE A CA 1
ATOM 743 C C . ILE A 1 94 ? 18.355 -10.356 -33.320 1.00 84.94 94 ILE A C 1
ATOM 745 O O . ILE A 1 94 ? 18.884 -9.255 -33.494 1.00 84.94 94 ILE A O 1
ATOM 749 N N . GLU A 1 95 ? 17.054 -10.549 -33.521 1.00 83.19 95 GLU A N 1
ATOM 750 C CA . GLU A 1 95 ? 16.142 -9.463 -33.878 1.00 83.19 95 GLU A CA 1
ATOM 751 C C . GLU A 1 95 ? 16.010 -8.445 -32.739 1.00 83.19 95 GLU A C 1
ATOM 753 O O . GLU A 1 95 ? 16.136 -7.238 -32.964 1.00 83.19 95 GLU A O 1
ATOM 758 N N . HIS A 1 96 ? 15.875 -8.921 -31.501 1.00 84.31 96 HIS A N 1
ATOM 759 C CA . HIS A 1 96 ? 15.806 -8.071 -30.317 1.00 84.31 96 HIS A CA 1
ATOM 760 C C . HIS A 1 96 ? 17.106 -7.291 -30.085 1.00 84.31 96 HIS A C 1
ATOM 762 O O . HIS A 1 96 ? 17.060 -6.084 -29.861 1.00 84.31 96 HIS A O 1
ATOM 768 N N . GLU A 1 97 ? 18.276 -7.921 -30.237 1.00 87.44 97 GLU A N 1
ATOM 769 C CA . GLU A 1 97 ? 19.580 -7.246 -30.146 1.00 87.44 97 GLU A CA 1
ATOM 770 C C . GLU A 1 97 ? 19.735 -6.137 -31.196 1.00 87.44 97 GLU A C 1
ATOM 772 O O . GLU A 1 97 ? 20.254 -5.059 -30.891 1.00 87.44 97 GLU A O 1
ATOM 777 N N . LYS A 1 98 ? 19.247 -6.355 -32.426 1.00 85.75 98 LYS A N 1
ATOM 778 C CA . LYS A 1 98 ? 19.240 -5.319 -33.472 1.00 85.75 98 LYS A CA 1
ATOM 779 C C . LYS A 1 98 ? 18.357 -4.138 -33.089 1.00 85.75 98 LYS A C 1
ATOM 781 O O . LYS A 1 98 ? 18.774 -2.995 -33.276 1.00 85.75 98 LYS A O 1
ATOM 786 N N . ASN A 1 99 ? 17.176 -4.392 -32.534 1.00 84.94 99 ASN A N 1
ATOM 787 C CA . ASN A 1 99 ? 16.275 -3.327 -32.100 1.00 84.94 99 ASN A CA 1
ATOM 788 C C . ASN A 1 99 ? 16.864 -2.550 -30.911 1.00 84.94 99 ASN A C 1
ATOM 790 O O . ASN A 1 99 ? 16.877 -1.319 -30.927 1.00 84.94 99 ASN A O 1
ATOM 794 N N . LEU A 1 100 ? 17.458 -3.245 -29.936 1.00 85.38 100 LEU A N 1
ATOM 795 C CA . LEU A 1 100 ? 18.168 -2.615 -28.819 1.00 85.38 100 LEU A CA 1
ATOM 796 C C . LEU A 1 100 ? 19.338 -1.746 -29.292 1.00 85.38 100 LEU A C 1
ATOM 798 O O . LEU A 1 100 ? 19.558 -0.680 -28.723 1.00 85.38 100 LEU A O 1
ATOM 802 N N . MET A 1 101 ? 20.055 -2.154 -30.344 1.00 87.50 101 MET A N 1
ATOM 803 C CA . MET A 1 101 ? 21.124 -1.356 -30.955 1.00 87.50 101 MET A CA 1
ATOM 804 C C . MET A 1 101 ? 20.595 -0.063 -31.585 1.00 87.50 101 MET A C 1
ATOM 806 O O . MET A 1 101 ? 21.240 0.980 -31.486 1.00 87.50 101 MET A O 1
ATOM 810 N N . VAL A 1 102 ? 19.423 -0.099 -32.226 1.00 87.12 102 VAL A N 1
ATOM 811 C CA . VAL A 1 102 ? 18.783 1.111 -32.771 1.00 87.12 102 VAL A CA 1
ATOM 812 C C . VAL A 1 102 ? 18.437 2.082 -31.644 1.00 87.12 102 VAL A C 1
ATOM 814 O O . VAL A 1 102 ? 18.728 3.273 -31.757 1.00 87.12 102 VAL A O 1
ATOM 817 N N . VAL A 1 103 ? 17.882 1.575 -30.540 1.00 86.06 103 VAL A N 1
ATOM 818 C CA . VAL A 1 103 ? 17.577 2.391 -29.357 1.00 86.06 103 VAL A CA 1
ATOM 819 C C . VAL A 1 103 ? 18.855 2.957 -28.741 1.00 86.06 103 VAL A C 1
ATOM 821 O O . VAL A 1 103 ? 18.925 4.163 -28.520 1.00 86.06 103 VAL A O 1
ATOM 824 N N . PHE A 1 104 ? 19.886 2.137 -28.543 1.00 88.19 104 PHE A N 1
ATOM 825 C CA . PHE A 1 104 ? 21.173 2.567 -27.992 1.00 88.19 104 PHE A CA 1
ATOM 826 C C . PHE A 1 104 ? 21.777 3.723 -28.798 1.00 88.19 104 PHE A C 1
ATOM 828 O O . PHE A 1 104 ? 22.069 4.780 -28.250 1.00 88.19 104 PHE A O 1
ATOM 835 N N . LYS A 1 105 ? 21.835 3.586 -30.128 1.00 87.75 105 LYS A N 1
ATOM 836 C CA . LYS A 1 105 ? 22.322 4.647 -31.026 1.00 87.75 105 LYS A CA 1
ATOM 837 C C . LYS A 1 105 ? 21.469 5.912 -31.015 1.00 87.75 105 LYS A C 1
ATOM 839 O O . LYS A 1 105 ? 21.958 6.978 -31.358 1.00 87.75 105 LYS A O 1
ATOM 844 N N . SER A 1 106 ? 20.183 5.802 -30.688 1.00 86.50 106 SER A N 1
ATOM 845 C CA . SER A 1 106 ? 19.313 6.975 -30.562 1.00 86.50 106 SER A CA 1
ATOM 846 C C . SER A 1 106 ? 19.539 7.748 -29.256 1.00 86.50 106 SER A C 1
ATOM 848 O O . SER A 1 106 ? 19.229 8.940 -29.196 1.00 86.50 106 SER A O 1
ATOM 850 N N . LEU A 1 107 ? 20.074 7.072 -28.233 1.00 85.00 107 LEU A N 1
ATOM 851 C CA . LEU A 1 107 ? 20.428 7.639 -26.932 1.00 85.00 107 LEU A CA 1
ATOM 852 C C . LEU A 1 107 ? 21.850 8.224 -26.935 1.00 85.00 107 LEU A C 1
ATOM 854 O O . LEU A 1 107 ? 22.065 9.266 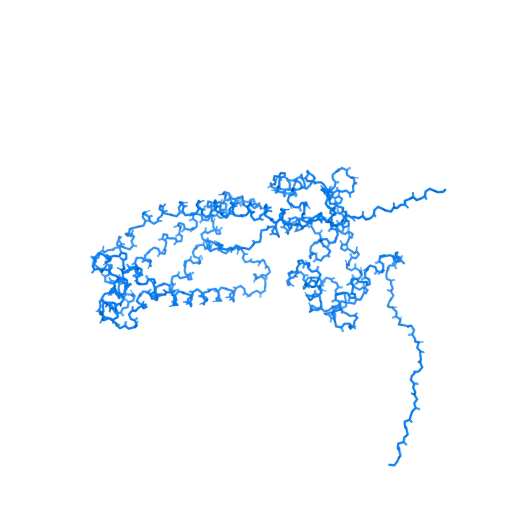-26.317 1.00 85.00 107 LEU A O 1
ATOM 858 N N . ASP A 1 108 ? 22.770 7.582 -27.658 1.00 89.00 108 ASP A N 1
ATOM 859 C CA . ASP A 1 108 ? 24.169 7.985 -27.843 1.00 89.00 108 ASP A CA 1
ATOM 860 C C . ASP A 1 108 ? 24.254 9.209 -28.773 1.00 89.00 108 ASP A C 1
ATOM 862 O O . ASP A 1 108 ? 24.281 9.117 -30.006 1.00 89.00 108 ASP A O 1
ATOM 866 N N . ALA A 1 109 ? 24.215 10.398 -28.170 1.00 84.19 109 ALA A N 1
ATOM 867 C CA . ALA A 1 109 ? 24.133 11.656 -28.900 1.00 84.19 109 ALA A CA 1
ATOM 868 C C . ALA A 1 109 ? 25.481 12.078 -29.495 1.00 84.19 109 ALA A C 1
ATOM 870 O O . ALA A 1 109 ? 25.503 12.784 -30.509 1.00 84.19 109 ALA A O 1
ATOM 871 N N . ASN A 1 110 ? 26.585 11.696 -28.851 1.00 86.00 110 ASN A N 1
ATOM 872 C CA . ASN A 1 110 ? 27.937 12.036 -29.279 1.00 86.00 110 ASN A CA 1
ATOM 873 C C . ASN A 1 110 ? 28.560 10.955 -30.198 1.00 86.00 110 ASN A C 1
ATOM 875 O O . ASN A 1 110 ? 29.580 11.225 -30.837 1.00 86.00 110 ASN A O 1
ATOM 879 N N . SER A 1 111 ? 27.897 9.799 -30.342 1.00 87.19 111 SER A N 1
ATOM 880 C CA . SER A 1 111 ? 28.321 8.640 -31.136 1.00 87.19 111 SER A CA 1
ATOM 881 C C . SER A 1 111 ? 29.668 8.055 -30.705 1.00 87.19 111 SER A C 1
ATOM 883 O O . SER A 1 111 ? 30.439 7.592 -31.553 1.00 87.19 111 SER A O 1
ATOM 885 N N . ASP A 1 112 ? 29.973 8.097 -29.409 1.00 86.62 112 ASP A N 1
ATOM 886 C CA . ASP A 1 112 ? 31.200 7.548 -28.829 1.00 86.62 112 ASP A CA 1
ATOM 887 C C . ASP A 1 112 ? 31.099 6.048 -28.500 1.00 86.62 112 ASP A C 1
ATOM 889 O O . ASP A 1 112 ? 32.116 5.419 -28.195 1.00 86.62 112 ASP A O 1
ATOM 893 N N . GLY A 1 113 ? 29.913 5.451 -28.671 1.00 85.62 113 GLY A N 1
ATOM 894 C CA . GLY A 1 113 ? 29.663 4.033 -28.432 1.00 85.62 113 GLY A CA 1
ATOM 895 C C . GLY A 1 113 ? 29.361 3.691 -26.973 1.00 85.62 113 GLY A C 1
ATOM 896 O O . GLY A 1 113 ? 29.253 2.505 -26.651 1.00 85.62 113 GLY A O 1
ATOM 897 N N . SER A 1 114 ? 29.189 4.699 -26.124 1.00 90.12 114 SER A N 1
ATOM 898 C CA . SER A 1 114 ? 28.889 4.597 -24.703 1.00 90.12 114 SER A CA 1
ATOM 899 C C . SER A 1 114 ? 27.750 5.555 -24.336 1.00 90.12 114 SER A C 1
ATOM 901 O O . SER A 1 114 ? 27.519 6.549 -25.007 1.00 90.12 114 SER A O 1
ATOM 903 N N . LEU A 1 115 ? 27.000 5.259 -23.271 1.00 89.31 115 LEU A N 1
ATOM 904 C CA . LEU A 1 115 ? 25.977 6.179 -22.753 1.00 89.31 115 LEU A CA 1
ATOM 905 C C . LEU A 1 115 ? 26.410 6.775 -21.420 1.00 89.31 115 LEU A C 1
ATOM 907 O O . LEU A 1 115 ? 26.602 6.045 -20.441 1.00 89.31 115 LEU A O 1
ATOM 911 N N . ASP A 1 116 ? 26.498 8.101 -21.359 1.00 89.88 116 ASP A N 1
ATOM 912 C CA . ASP A 1 116 ? 26.789 8.836 -20.131 1.00 89.88 116 ASP A CA 1
ATOM 913 C C . ASP A 1 116 ? 25.522 9.368 -19.419 1.00 89.88 116 ASP A C 1
ATOM 915 O O . ASP A 1 116 ? 24.393 9.348 -19.924 1.00 89.88 116 ASP A O 1
ATOM 919 N N . ALA A 1 117 ? 25.691 9.872 -18.192 1.00 87.12 117 ALA A N 1
ATOM 920 C CA . ALA A 1 117 ? 24.579 10.403 -17.401 1.00 87.12 117 ALA A CA 1
ATOM 921 C C . ALA A 1 117 ? 23.913 11.645 -18.034 1.00 87.12 117 ALA A C 1
ATOM 923 O O . ALA A 1 117 ? 22.719 11.883 -17.829 1.00 87.12 117 ALA A O 1
ATOM 924 N N . ASN A 1 118 ? 24.648 12.451 -18.805 1.00 88.06 118 ASN A N 1
ATOM 925 C CA . ASN A 1 118 ? 24.099 13.615 -19.501 1.00 88.06 118 ASN A CA 1
ATOM 926 C C . ASN A 1 118 ? 23.260 13.207 -20.715 1.00 88.06 118 ASN A C 1
ATOM 928 O O . ASN A 1 118 ? 22.230 13.836 -20.973 1.00 88.06 118 ASN A O 1
ATOM 932 N N . GLU A 1 119 ? 23.661 12.170 -21.436 1.00 89.62 119 GLU A N 1
ATOM 933 C CA . GLU A 1 119 ? 22.951 11.603 -22.581 1.00 89.62 119 GLU A CA 1
ATOM 934 C C . GLU A 1 119 ? 21.664 10.917 -22.147 1.00 89.62 119 GLU A C 1
ATOM 936 O O . GLU A 1 119 ? 20.604 11.191 -22.719 1.00 89.62 119 GLU A O 1
ATOM 941 N N . ILE A 1 120 ? 21.711 10.146 -21.056 1.00 85.31 120 ILE A N 1
ATOM 942 C CA . ILE A 1 120 ? 20.520 9.588 -20.403 1.00 85.31 120 ILE A CA 1
ATOM 943 C C . ILE A 1 120 ? 19.575 10.724 -20.004 1.00 85.31 120 ILE A C 1
ATOM 945 O O . ILE A 1 120 ? 18.409 10.734 -20.401 1.00 85.31 120 ILE A O 1
ATOM 949 N N . ARG A 1 121 ? 20.074 11.742 -19.291 1.00 85.44 121 ARG A N 1
ATOM 950 C CA . ARG A 1 121 ? 19.266 12.900 -18.877 1.00 85.44 121 ARG A CA 1
ATOM 951 C C . ARG A 1 121 ? 18.602 13.594 -20.061 1.00 85.44 121 ARG A C 1
ATOM 953 O O . ARG A 1 121 ? 17.404 13.869 -20.033 1.00 85.44 121 ARG A O 1
ATOM 960 N N . THR A 1 122 ? 19.374 13.881 -21.102 1.00 85.75 122 THR A N 1
ATOM 961 C CA . THR A 1 122 ? 18.893 14.601 -22.287 1.00 85.75 122 THR A CA 1
ATOM 962 C C . THR A 1 122 ? 17.850 13.781 -23.041 1.00 85.75 122 THR A C 1
ATOM 964 O O . THR A 1 122 ? 16.847 14.326 -23.504 1.00 85.75 122 THR A O 1
ATOM 967 N N . SER A 1 123 ? 18.045 12.469 -23.134 1.00 82.81 123 SER A N 1
ATOM 968 C CA . SER A 1 123 ? 17.119 11.559 -23.804 1.00 82.81 123 SER A CA 1
ATOM 969 C C . SER A 1 123 ? 15.794 11.424 -23.056 1.00 82.81 123 SER A C 1
ATOM 971 O O . SER A 1 123 ? 14.731 11.512 -23.668 1.00 82.81 123 SER A O 1
ATOM 973 N N . PHE A 1 124 ? 15.832 11.330 -21.726 1.00 79.00 124 PHE A N 1
ATOM 974 C CA . PHE A 1 124 ? 14.624 11.327 -20.895 1.00 79.00 124 PHE A CA 1
ATOM 975 C C . PHE A 1 124 ? 13.861 12.654 -21.015 1.00 79.00 124 PHE A C 1
ATOM 977 O O . PHE A 1 124 ? 12.642 12.651 -21.199 1.00 79.00 124 PHE A O 1
ATOM 984 N N . GLN A 1 125 ? 14.570 13.789 -21.023 1.00 79.69 125 GLN A N 1
ATOM 985 C CA . GLN A 1 125 ? 13.960 15.109 -21.212 1.00 79.69 125 GLN A CA 1
ATOM 986 C C . GLN A 1 125 ? 13.301 15.263 -22.589 1.00 79.69 125 GLN A C 1
ATOM 988 O O . GLN A 1 125 ? 12.200 15.809 -22.677 1.00 79.69 125 GLN A O 1
ATOM 993 N N . LYS A 1 126 ? 13.924 14.748 -23.660 1.00 80.50 126 LYS A N 1
ATOM 994 C CA . LYS A 1 126 ? 13.340 14.726 -25.016 1.00 80.50 126 LYS A CA 1
ATOM 995 C C . LYS A 1 126 ? 12.039 13.924 -25.082 1.00 80.50 126 LYS A C 1
ATOM 997 O O . LYS A 1 126 ? 11.158 14.268 -25.863 1.00 80.50 126 LYS A O 1
ATOM 1002 N N . LEU A 1 127 ? 11.898 12.901 -24.241 1.00 73.06 127 LEU A N 1
ATOM 1003 C CA . LEU A 1 127 ? 10.688 12.083 -24.123 1.00 73.06 127 LEU A CA 1
ATOM 1004 C C . LEU A 1 127 ? 9.654 12.665 -23.144 1.00 73.06 127 LEU A C 1
ATOM 1006 O O . LEU A 1 127 ? 8.654 12.018 -22.842 1.00 73.06 127 LEU A O 1
ATOM 1010 N N . GLY A 1 128 ? 9.868 13.891 -22.653 1.00 68.00 128 GLY A N 1
ATOM 1011 C CA . GLY A 1 128 ? 8.952 14.580 -21.743 1.00 68.00 128 GLY A CA 1
ATOM 1012 C C . GLY A 1 128 ? 9.079 14.156 -20.277 1.00 68.00 128 GLY A C 1
ATOM 1013 O O . GLY A 1 128 ? 8.246 14.549 -19.459 1.00 68.00 128 GLY A O 1
ATOM 1014 N N . ILE A 1 129 ? 10.116 13.391 -19.926 1.00 70.69 129 ILE A N 1
ATOM 1015 C CA . ILE A 1 129 ? 10.389 12.934 -18.563 1.00 70.69 129 ILE A CA 1
ATOM 1016 C C . ILE A 1 129 ? 11.480 13.824 -17.962 1.00 70.69 129 ILE A C 1
ATOM 1018 O O . ILE A 1 129 ? 12.628 13.828 -18.399 1.00 70.69 129 ILE A O 1
ATOM 1022 N N . GLN A 1 130 ? 11.117 14.604 -16.947 1.00 70.62 130 GLN A N 1
ATOM 1023 C CA . GLN A 1 130 ? 12.072 15.435 -16.216 1.00 70.62 130 GLN A CA 1
ATOM 1024 C C . GLN A 1 130 ? 12.838 14.560 -15.222 1.00 70.62 130 GLN A C 1
ATOM 1026 O O . GLN A 1 130 ? 12.235 14.072 -14.269 1.00 70.62 130 GLN A O 1
ATOM 1031 N N . ILE A 1 131 ? 14.138 14.375 -15.455 1.00 71.06 131 ILE A N 1
ATOM 1032 C CA . ILE A 1 131 ? 15.063 13.750 -14.503 1.00 71.06 131 ILE A CA 1
ATOM 1033 C C . ILE A 1 131 ? 16.240 14.679 -14.221 1.00 71.06 131 ILE A C 1
ATOM 1035 O O . ILE A 1 131 ? 16.687 15.423 -15.108 1.00 71.06 131 ILE A O 1
ATOM 1039 N N . ASP A 1 132 ? 16.728 14.654 -12.985 1.00 76.94 132 ASP A N 1
ATOM 1040 C CA . ASP A 1 132 ? 17.943 15.369 -12.604 1.00 76.94 132 ASP A CA 1
ATOM 1041 C C . ASP A 1 132 ? 19.214 14.557 -12.942 1.00 76.94 132 ASP A C 1
ATOM 1043 O O . ASP A 1 132 ? 19.160 13.420 -13.420 1.00 76.94 132 ASP A O 1
ATOM 1047 N N . TYR A 1 133 ? 20.386 15.173 -12.773 1.00 78.56 133 TYR A N 1
ATOM 1048 C CA . TYR A 1 133 ? 21.659 14.505 -13.067 1.00 78.56 133 TYR A CA 1
ATOM 1049 C C . TYR A 1 133 ? 21.949 13.347 -12.098 1.00 78.56 133 TYR A C 1
ATOM 1051 O O . TYR A 1 133 ? 22.493 12.322 -12.506 1.00 78.56 133 TYR A O 1
ATOM 1059 N N . ASP A 1 134 ? 21.557 13.477 -10.831 1.00 71.44 134 ASP A N 1
ATOM 1060 C CA . ASP A 1 134 ? 21.791 12.462 -9.803 1.00 71.44 134 ASP A CA 1
ATOM 1061 C C . ASP A 1 134 ? 20.882 11.236 -9.993 1.00 71.44 134 ASP A C 1
ATOM 1063 O O . ASP A 1 134 ? 21.255 10.112 -9.653 1.00 71.44 134 ASP A O 1
ATOM 1067 N N . GLU A 1 135 ? 19.688 11.422 -10.547 1.00 72.31 135 GLU A N 1
ATOM 1068 C CA . GLU A 1 135 ? 18.760 10.390 -11.003 1.00 72.31 135 GLU A CA 1
ATOM 1069 C C . GLU A 1 135 ? 19.308 9.664 -12.225 1.00 72.31 135 GLU A C 1
ATOM 1071 O O . GLU A 1 135 ? 19.362 8.434 -12.217 1.00 72.31 135 GLU A O 1
ATOM 1076 N N . ALA A 1 136 ? 19.787 10.397 -13.232 1.00 78.56 136 ALA A N 1
ATOM 1077 C CA . ALA A 1 136 ? 20.426 9.802 -14.404 1.00 78.56 136 ALA A CA 1
ATOM 1078 C C . ALA A 1 136 ? 21.664 8.976 -14.014 1.00 78.56 136 ALA A C 1
ATOM 1080 O O . ALA A 1 136 ? 21.827 7.844 -14.461 1.00 78.56 136 ALA A O 1
ATOM 1081 N N . MET A 1 137 ? 22.487 9.490 -13.096 1.00 78.75 137 MET A N 1
ATOM 1082 C CA . MET A 1 137 ? 23.649 8.785 -12.548 1.00 78.75 137 MET A CA 1
ATOM 1083 C C . MET A 1 137 ? 23.254 7.518 -11.773 1.00 78.75 137 MET A C 1
ATOM 1085 O O . MET A 1 137 ? 23.950 6.504 -11.821 1.00 78.75 137 MET A O 1
ATOM 1089 N N . ARG A 1 138 ? 22.129 7.547 -11.048 1.00 74.31 138 ARG A N 1
ATOM 1090 C CA . ARG A 1 138 ? 21.587 6.367 -10.351 1.00 74.31 138 ARG A CA 1
ATOM 1091 C C . ARG A 1 138 ? 21.092 5.299 -11.319 1.00 74.31 138 ARG A C 1
ATOM 1093 O O . ARG A 1 138 ? 21.272 4.119 -11.029 1.00 74.31 138 ARG A O 1
ATOM 1100 N N . LEU A 1 139 ? 20.460 5.701 -12.419 1.00 75.12 139 LEU A N 1
ATOM 1101 C CA . LEU A 1 139 ? 20.032 4.787 -13.477 1.00 75.12 139 LEU A CA 1
ATOM 1102 C C . LEU A 1 139 ? 21.246 4.145 -14.144 1.00 75.12 139 LEU A C 1
ATOM 1104 O O . LEU A 1 139 ? 21.306 2.919 -14.233 1.00 75.12 139 LEU A O 1
ATOM 1108 N N . LEU A 1 140 ? 22.243 4.965 -14.488 1.00 83.81 140 LEU A N 1
ATOM 1109 C CA . LEU A 1 140 ? 23.487 4.533 -15.112 1.00 83.81 140 LEU A CA 1
ATOM 1110 C C . LEU A 1 140 ? 24.177 3.431 -14.298 1.00 83.81 140 LEU A C 1
ATOM 1112 O O . LEU A 1 140 ? 24.390 2.328 -14.794 1.00 83.81 140 LEU A O 1
ATOM 1116 N N . LYS A 1 141 ? 24.418 3.688 -13.008 1.00 80.31 141 LYS A N 1
ATOM 1117 C CA . LYS A 1 141 ? 25.122 2.771 -12.090 1.00 80.31 141 LYS A CA 1
ATOM 1118 C C . LYS A 1 141 ? 24.465 1.403 -11.889 1.00 80.31 141 LYS A C 1
ATOM 1120 O O . LYS A 1 141 ? 25.079 0.522 -11.302 1.00 80.31 141 LYS A O 1
ATOM 1125 N N . ARG A 1 142 ? 23.196 1.229 -12.268 1.00 73.62 142 ARG A N 1
ATOM 1126 C CA . ARG A 1 142 ? 22.507 -0.071 -12.164 1.00 73.62 142 ARG A CA 1
ATOM 1127 C C . ARG A 1 142 ? 22.781 -0.980 -13.355 1.00 73.62 142 ARG A C 1
ATOM 1129 O O . ARG A 1 142 ? 22.573 -2.185 -13.243 1.00 73.62 142 ARG A O 1
ATOM 1136 N N . MET A 1 143 ? 23.163 -0.389 -14.480 1.00 78.44 143 MET A N 1
ATOM 1137 C CA . MET A 1 143 ? 23.430 -1.091 -15.729 1.00 78.44 143 MET A CA 1
ATOM 1138 C C . MET A 1 143 ? 24.934 -1.219 -15.980 1.00 78.44 143 MET A C 1
ATOM 1140 O O . MET A 1 143 ? 25.364 -2.250 -16.485 1.00 78.44 143 MET A O 1
ATOM 1144 N N . ASP A 1 144 ? 25.701 -0.219 -15.544 1.00 83.19 144 ASP A N 1
ATOM 1145 C CA . ASP A 1 144 ? 27.162 -0.227 -15.471 1.00 83.19 144 ASP A CA 1
ATOM 1146 C C . ASP A 1 144 ? 27.647 -1.322 -14.499 1.00 83.19 144 ASP A C 1
ATOM 1148 O O . ASP A 1 144 ? 27.453 -1.243 -13.280 1.00 83.19 144 ASP A O 1
ATOM 1152 N N . LYS A 1 145 ? 28.223 -2.389 -15.056 1.00 78.56 145 LYS A N 1
ATOM 1153 C CA . LYS A 1 145 ? 28.772 -3.540 -14.326 1.00 78.56 145 LYS A CA 1
ATOM 1154 C C . LYS A 1 145 ? 30.269 -3.398 -14.107 1.00 78.56 145 LYS A C 1
ATOM 1156 O O . LYS A 1 145 ? 30.782 -3.954 -13.132 1.00 78.56 145 LYS A O 1
ATOM 1161 N N . ASP A 1 146 ? 30.968 -2.732 -15.020 1.00 80.31 146 ASP A N 1
ATOM 1162 C CA . ASP A 1 146 ? 32.421 -2.584 -14.976 1.00 80.31 146 ASP A CA 1
ATOM 1163 C C . ASP A 1 146 ? 32.891 -1.362 -14.165 1.00 80.31 146 ASP A C 1
ATOM 1165 O O . ASP A 1 146 ? 34.071 -1.261 -13.817 1.00 80.31 146 ASP A O 1
ATOM 1169 N N . GLY A 1 147 ? 31.959 -0.498 -13.758 1.00 80.38 147 GLY A N 1
ATOM 1170 C CA . GLY A 1 147 ? 32.208 0.698 -12.962 1.00 80.38 147 GLY A CA 1
ATOM 1171 C C . GLY A 1 147 ? 32.827 1.835 -13.772 1.00 80.38 147 GLY A C 1
ATOM 1172 O O . GLY A 1 147 ? 33.442 2.729 -13.179 1.00 80.38 147 GLY A O 1
ATOM 1173 N N . SER A 1 148 ? 32.709 1.800 -15.100 1.00 83.62 148 SER A N 1
ATOM 1174 C CA . SER A 1 148 ? 33.253 2.810 -16.011 1.00 83.62 148 SER A CA 1
ATOM 1175 C C . SER A 1 148 ? 32.541 4.162 -15.918 1.00 83.62 148 SER A C 1
ATOM 1177 O O . SER A 1 148 ? 33.071 5.158 -16.410 1.00 83.62 148 SER A O 1
ATOM 1179 N N . LEU A 1 149 ? 31.384 4.232 -15.242 1.00 84.38 149 LEU A N 1
ATOM 1180 C CA . LEU A 1 149 ? 30.473 5.384 -15.220 1.00 84.38 149 LEU A CA 1
ATOM 1181 C C . LEU A 1 149 ? 29.929 5.751 -16.608 1.00 84.38 149 LEU A C 1
ATOM 1183 O O . LEU A 1 149 ? 29.428 6.859 -16.810 1.00 84.38 149 LEU A O 1
ATOM 1187 N N . THR A 1 150 ? 29.970 4.789 -17.523 1.00 87.81 150 THR A N 1
ATOM 1188 C CA . THR A 1 150 ? 29.339 4.805 -18.839 1.00 87.81 150 THR A CA 1
ATOM 1189 C C . THR A 1 150 ? 28.662 3.460 -19.078 1.00 87.81 150 THR A C 1
ATOM 1191 O O . THR A 1 150 ? 29.047 2.477 -18.463 1.00 87.81 150 THR A O 1
ATOM 1194 N N . ILE A 1 151 ? 27.646 3.395 -19.938 1.00 89.25 151 ILE A N 1
ATOM 1195 C CA . ILE A 1 151 ? 27.035 2.114 -20.327 1.00 89.25 151 ILE A CA 1
ATOM 1196 C C . ILE A 1 151 ? 27.492 1.749 -21.732 1.00 89.25 151 ILE A C 1
ATOM 1198 O O . ILE A 1 151 ? 27.165 2.449 -22.691 1.00 89.25 151 ILE A O 1
ATOM 1202 N N . SER A 1 152 ? 28.191 0.626 -21.849 1.00 90.44 152 SER A N 1
ATOM 1203 C CA . SER A 1 152 ? 28.526 0.007 -23.135 1.00 90.44 152 SER A CA 1
ATOM 1204 C C . SER A 1 152 ? 27.313 -0.683 -23.773 1.00 90.44 152 SER A C 1
ATOM 1206 O O . SER A 1 152 ? 26.332 -1.024 -23.100 1.00 90.44 152 SER A O 1
ATOM 1208 N N . PHE A 1 153 ? 27.371 -0.952 -25.082 1.00 88.31 153 PHE A N 1
ATOM 1209 C CA . PHE A 1 153 ? 26.304 -1.712 -25.740 1.00 88.31 153 PHE A CA 1
ATOM 1210 C C . PHE A 1 153 ? 26.161 -3.125 -25.155 1.00 88.31 153 PHE A C 1
ATOM 1212 O O . PHE A 1 153 ? 25.051 -3.645 -25.064 1.00 88.31 153 PHE A O 1
ATOM 1219 N N . GLU A 1 154 ? 27.256 -3.756 -24.735 1.00 86.50 154 GLU A N 1
ATOM 1220 C CA . GLU A 1 154 ? 27.243 -5.078 -24.114 1.00 86.50 154 GLU A CA 1
ATOM 1221 C C . GLU A 1 154 ? 26.458 -5.081 -22.800 1.00 86.50 154 GLU A C 1
ATOM 1223 O O . GLU A 1 154 ? 25.643 -5.977 -22.578 1.00 86.50 154 GLU A O 1
ATOM 1228 N N . GLU A 1 155 ? 26.652 -4.070 -21.954 1.00 86.00 155 GLU A N 1
ATOM 1229 C CA . GLU A 1 155 ? 25.919 -3.913 -20.694 1.00 86.00 155 GLU A CA 1
ATOM 1230 C C . GLU A 1 155 ? 24.446 -3.591 -20.926 1.00 86.00 155 GLU A C 1
ATOM 1232 O O . GLU A 1 155 ? 23.574 -4.200 -20.300 1.00 86.00 155 GLU A O 1
ATOM 1237 N N . TRP A 1 156 ? 24.165 -2.694 -21.875 1.00 86.25 156 TRP A N 1
ATOM 1238 C CA . TRP A 1 156 ? 22.812 -2.359 -22.313 1.00 86.25 156 TRP A CA 1
ATOM 1239 C C . TRP A 1 156 ? 22.055 -3.592 -22.810 1.00 86.25 156 TRP A C 1
ATOM 1241 O O . TRP A 1 156 ? 20.944 -3.887 -22.360 1.00 86.25 156 TRP A O 1
ATOM 1251 N N . ARG A 1 157 ? 22.687 -4.348 -23.712 1.00 86.50 157 ARG A N 1
ATOM 1252 C CA . ARG A 1 157 ? 22.165 -5.593 -24.268 1.00 86.50 157 ARG A CA 1
ATOM 1253 C C . ARG A 1 157 ? 21.884 -6.595 -23.163 1.00 86.50 157 ARG A C 1
ATOM 1255 O O . ARG A 1 157 ? 20.775 -7.106 -23.088 1.00 86.50 157 ARG A O 1
ATOM 1262 N N . ASP A 1 158 ? 22.865 -6.877 -22.311 1.00 81.69 158 ASP A N 1
ATOM 1263 C CA . ASP A 1 158 ? 22.743 -7.916 -21.288 1.00 81.69 158 ASP A CA 1
ATOM 1264 C C . ASP A 1 158 ? 21.688 -7.568 -20.228 1.00 81.69 158 ASP A C 1
ATOM 1266 O O . ASP A 1 158 ? 21.064 -8.471 -19.668 1.00 81.69 158 ASP A O 1
ATOM 1270 N N . TYR A 1 159 ? 21.474 -6.279 -19.948 1.00 79.38 159 TYR A N 1
ATOM 1271 C CA . TYR A 1 159 ? 20.445 -5.820 -19.017 1.00 79.38 159 TYR A CA 1
ATOM 1272 C C . TYR A 1 159 ? 19.029 -5.924 -19.605 1.00 79.38 159 TYR A C 1
ATOM 1274 O O . TYR A 1 159 ? 18.096 -6.295 -18.893 1.00 79.38 159 TYR A O 1
ATOM 1282 N N . LEU A 1 160 ? 18.857 -5.627 -20.898 1.00 80.19 160 LEU A N 1
ATOM 1283 C CA . LEU A 1 160 ? 17.547 -5.555 -21.565 1.00 80.19 160 LEU A CA 1
ATOM 1284 C C . LEU A 1 160 ? 17.207 -6.773 -22.434 1.00 80.19 160 LEU A C 1
ATOM 1286 O O . LEU A 1 160 ? 16.147 -6.802 -23.063 1.00 80.19 160 LEU A O 1
ATOM 1290 N N . LEU A 1 161 ? 18.069 -7.790 -22.461 1.00 79.12 161 LEU A N 1
ATOM 1291 C CA . LEU A 1 161 ? 17.950 -8.942 -23.359 1.00 79.12 161 LEU A CA 1
ATOM 1292 C C . LEU A 1 161 ? 16.595 -9.656 -23.266 1.00 79.12 161 LEU A C 1
ATOM 1294 O O . LEU A 1 161 ? 16.063 -10.112 -24.271 1.00 79.12 161 LEU A O 1
ATOM 1298 N N . PHE A 1 162 ? 16.030 -9.731 -22.062 1.00 71.38 162 PHE A N 1
ATOM 1299 C CA . PHE A 1 162 ? 14.741 -10.382 -21.803 1.00 71.38 162 PHE A CA 1
ATOM 1300 C C . PHE A 1 162 ? 13.618 -9.389 -21.507 1.00 71.38 162 PHE A C 1
ATOM 1302 O O . PHE A 1 162 ? 12.531 -9.785 -21.086 1.00 71.38 162 PHE A O 1
ATOM 1309 N N . HIS A 1 163 ? 13.865 -8.095 -21.720 1.00 71.19 163 HIS A N 1
ATOM 1310 C CA . HIS A 1 163 ? 12.813 -7.099 -21.632 1.00 71.19 163 HIS A CA 1
ATOM 1311 C C . HIS A 1 163 ? 11.841 -7.285 -22.813 1.00 71.19 163 HIS A C 1
ATOM 1313 O O . HIS A 1 163 ? 12.281 -7.351 -23.961 1.00 71.19 163 HIS A O 1
ATOM 1319 N N . PRO A 1 164 ? 10.521 -7.349 -22.569 1.00 66.38 164 PRO A N 1
ATOM 1320 C CA . PRO A 1 164 ? 9.535 -7.747 -23.577 1.00 66.38 164 PRO A CA 1
ATOM 1321 C C . PRO A 1 164 ? 9.177 -6.639 -24.579 1.00 66.38 164 PRO A C 1
ATOM 1323 O O . PRO A 1 164 ? 8.296 -6.821 -25.423 1.00 66.38 164 PRO A O 1
ATOM 1326 N N . SER A 1 165 ? 9.769 -5.455 -24.440 1.00 69.56 165 SER A N 1
ATOM 1327 C CA . SER A 1 165 ? 9.616 -4.354 -25.387 1.00 69.56 165 SER A CA 1
ATOM 1328 C C . SER A 1 165 ? 10.978 -3.907 -25.889 1.00 69.56 165 SER A C 1
ATOM 1330 O O . SER A 1 165 ? 11.924 -3.788 -25.106 1.00 69.56 165 SER A O 1
ATOM 1332 N N . SER A 1 166 ? 11.046 -3.646 -27.190 1.00 67.75 166 SER A N 1
ATOM 1333 C CA . SER A 1 166 ? 12.195 -3.039 -27.859 1.00 67.75 166 SER A CA 1
ATOM 1334 C C . SER A 1 166 ? 11.983 -1.537 -28.109 1.00 67.75 166 SER A C 1
ATOM 1336 O O . SER A 1 166 ? 12.814 -0.904 -28.755 1.00 67.75 166 SER A O 1
ATOM 1338 N N . GLU A 1 167 ? 10.882 -0.960 -27.612 1.00 73.12 167 GLU A N 1
ATOM 1339 C CA . GLU A 1 167 ? 10.563 0.460 -27.760 1.00 73.12 167 GLU A CA 1
ATOM 1340 C C . GLU A 1 167 ? 11.268 1.305 -26.697 1.00 73.12 167 GLU A C 1
ATOM 1342 O O . GLU A 1 167 ? 11.252 0.993 -25.503 1.00 73.12 167 GLU A O 1
ATOM 1347 N N . ILE A 1 168 ? 11.835 2.436 -27.123 1.00 72.56 168 ILE A N 1
ATOM 1348 C CA . ILE A 1 168 ? 12.577 3.350 -26.243 1.00 72.56 168 ILE A CA 1
ATOM 1349 C C . ILE A 1 168 ? 11.724 3.863 -25.075 1.00 72.56 168 ILE A C 1
ATOM 1351 O O . ILE A 1 168 ? 12.227 3.993 -23.962 1.00 72.56 168 ILE A O 1
ATOM 1355 N N . HIS A 1 169 ? 10.433 4.124 -25.310 1.00 72.38 169 HIS A N 1
ATOM 1356 C CA . HIS A 1 169 ? 9.519 4.622 -24.284 1.00 72.38 169 HIS A CA 1
ATOM 1357 C C . HIS A 1 169 ? 9.303 3.586 -23.177 1.00 72.38 169 HIS A C 1
ATOM 1359 O O . HIS A 1 169 ? 9.433 3.916 -22.001 1.00 72.38 169 HIS A O 1
ATOM 1365 N N . ASP A 1 170 ? 9.061 2.332 -23.556 1.00 70.19 170 ASP A N 1
ATOM 1366 C CA . ASP A 1 170 ? 8.803 1.242 -22.617 1.00 70.19 170 ASP A CA 1
ATOM 1367 C C . ASP A 1 170 ? 10.063 0.860 -21.843 1.00 70.19 170 ASP A C 1
ATOM 1369 O O . ASP A 1 170 ? 9.998 0.639 -20.638 1.00 70.19 170 ASP A O 1
ATOM 1373 N N . ILE A 1 171 ? 11.219 0.830 -22.513 1.00 72.19 171 ILE A N 1
ATOM 1374 C CA . ILE A 1 171 ? 12.517 0.568 -21.878 1.00 72.19 171 ILE A CA 1
ATOM 1375 C C . ILE A 1 171 ? 12.814 1.639 -20.828 1.00 72.19 171 ILE A C 1
ATOM 1377 O O . ILE A 1 171 ? 13.176 1.321 -19.698 1.00 72.19 171 ILE A O 1
ATOM 1381 N N . ILE A 1 172 ? 12.625 2.914 -21.169 1.00 70.06 172 ILE A N 1
ATOM 1382 C CA . ILE A 1 172 ? 12.860 4.037 -20.254 1.00 70.06 172 ILE A CA 1
ATOM 1383 C C . ILE A 1 172 ? 11.847 4.049 -19.109 1.00 70.06 172 ILE A C 1
ATOM 1385 O O . ILE A 1 172 ? 12.209 4.301 -17.956 1.00 70.06 172 ILE A O 1
ATOM 1389 N N . HIS A 1 173 ? 10.587 3.734 -19.402 1.00 68.50 173 HIS A N 1
ATOM 1390 C CA . HIS A 1 173 ? 9.546 3.604 -18.396 1.00 68.50 173 HIS A CA 1
ATOM 1391 C C . HIS A 1 173 ? 9.854 2.457 -17.426 1.00 68.50 173 HIS A C 1
ATOM 1393 O O . HIS A 1 173 ? 9.799 2.660 -16.213 1.00 68.50 173 HIS A O 1
ATOM 1399 N N . HIS A 1 174 ? 10.241 1.286 -17.934 1.00 68.12 174 HIS A N 1
ATOM 1400 C CA . HIS A 1 174 ? 10.661 0.142 -17.132 1.00 68.12 174 HIS A CA 1
ATOM 1401 C C . HIS A 1 174 ? 11.891 0.472 -16.293 1.00 68.12 174 HIS A C 1
ATOM 1403 O O . HIS A 1 174 ? 11.886 0.244 -15.087 1.00 68.12 174 HIS A O 1
ATOM 1409 N N . TRP A 1 175 ? 12.916 1.074 -16.896 1.00 67.75 175 TRP A N 1
ATOM 1410 C CA . TRP A 1 175 ? 14.148 1.427 -16.199 1.00 67.75 175 TRP A CA 1
ATOM 1411 C C . TRP A 1 175 ? 13.876 2.397 -15.050 1.00 67.75 175 TRP A C 1
ATOM 1413 O O . TRP A 1 175 ? 14.428 2.228 -13.969 1.00 67.75 175 TRP A O 1
ATOM 1423 N N . ARG A 1 176 ? 12.948 3.344 -15.232 1.00 63.72 176 ARG A N 1
ATOM 1424 C CA . ARG A 1 176 ? 12.480 4.242 -14.171 1.00 63.72 176 ARG A CA 1
ATOM 1425 C C . ARG A 1 176 ? 11.667 3.514 -13.097 1.00 63.72 176 ARG A C 1
ATOM 1427 O O . ARG A 1 176 ? 11.939 3.707 -11.917 1.00 63.72 176 ARG A O 1
ATOM 1434 N N . HIS A 1 177 ? 10.700 2.675 -13.454 1.00 56.38 177 HIS A N 1
ATOM 1435 C CA . HIS A 1 177 ? 9.818 2.026 -12.472 1.00 56.38 177 HIS A CA 1
ATOM 1436 C C . HIS A 1 177 ? 10.506 0.892 -11.702 1.00 56.38 177 HIS A C 1
ATOM 1438 O O . HIS A 1 177 ? 10.311 0.770 -10.498 1.00 56.38 177 HIS A O 1
ATOM 1444 N N . ALA A 1 178 ? 11.423 0.153 -12.330 1.00 52.97 178 ALA A N 1
ATOM 1445 C CA . ALA A 1 178 ? 12.273 -0.835 -11.664 1.00 52.97 178 ALA A CA 1
ATOM 1446 C C . ALA A 1 178 ? 13.229 -0.212 -10.620 1.00 52.97 178 ALA A C 1
ATOM 1448 O O . ALA A 1 178 ? 13.838 -0.927 -9.818 1.00 52.97 178 ALA A O 1
ATOM 1449 N N . THR A 1 179 ? 13.376 1.123 -10.587 1.00 48.97 179 THR A N 1
ATOM 1450 C CA . THR A 1 179 ? 14.096 1.811 -9.502 1.00 48.97 179 THR A CA 1
ATOM 1451 C C . THR A 1 179 ? 13.283 2.040 -8.233 1.00 48.97 179 THR A C 1
ATOM 1453 O O . THR A 1 179 ? 13.898 2.313 -7.199 1.00 48.97 179 THR A O 1
ATOM 1456 N N . PHE A 1 180 ? 11.962 1.864 -8.277 1.00 34.44 180 PHE A N 1
ATOM 1457 C CA . PHE A 1 180 ? 11.049 2.084 -7.160 1.00 34.44 180 PHE A CA 1
ATOM 1458 C C . PHE A 1 180 ? 10.618 0.726 -6.580 1.00 34.44 180 PHE A C 1
ATOM 1460 O O . PHE A 1 180 ? 9.603 0.158 -6.965 1.00 34.44 180 PHE A O 1
ATOM 1467 N N . VAL A 1 181 ? 11.452 0.141 -5.714 1.00 33.81 181 VAL A N 1
ATOM 1468 C CA . VAL A 1 181 ? 11.126 -1.130 -5.048 1.00 33.81 181 VAL A CA 1
ATOM 1469 C C . VAL A 1 181 ? 10.285 -0.866 -3.801 1.00 33.81 181 VAL A C 1
ATOM 1471 O O . VAL A 1 181 ? 10.789 -0.358 -2.805 1.00 33.81 181 VAL A O 1
ATOM 1474 N N . ASP A 1 182 ? 9.024 -1.267 -3.945 1.00 30.09 182 ASP A N 1
ATOM 1475 C CA . ASP A 1 182 ? 8.115 -1.953 -3.019 1.00 30.09 182 ASP A CA 1
ATOM 1476 C C . ASP A 1 182 ? 7.940 -1.365 -1.608 1.00 30.09 182 ASP A C 1
ATOM 1478 O O . ASP A 1 182 ? 8.774 -1.480 -0.704 1.00 30.09 182 ASP A O 1
ATOM 1482 N N . LEU A 1 183 ? 6.791 -0.717 -1.444 1.00 33.03 183 LEU A N 1
ATOM 1483 C CA . LEU A 1 183 ? 6.467 0.209 -0.377 1.00 33.03 183 LEU A CA 1
ATOM 1484 C C . LEU A 1 183 ? 5.920 -0.484 0.866 1.00 33.03 183 LEU A C 1
ATOM 1486 O O . LEU A 1 183 ? 4.874 -1.130 0.873 1.00 33.03 183 LEU A O 1
ATOM 1490 N N . GLY A 1 184 ? 6.589 -0.211 1.981 1.00 28.77 184 GLY A N 1
ATOM 1491 C CA . GLY A 1 184 ? 6.089 -0.505 3.318 1.00 28.77 184 GLY A CA 1
ATOM 1492 C C . GLY A 1 184 ? 4.927 0.384 3.779 1.00 28.77 184 GLY A C 1
ATOM 1493 O O . GLY A 1 184 ? 4.369 0.088 4.830 1.00 28.77 184 GLY A O 1
ATOM 1494 N N . GLU A 1 185 ? 4.525 1.423 3.029 1.00 33.84 185 GLU A N 1
ATOM 1495 C CA . GLU A 1 185 ? 3.405 2.323 3.383 1.00 33.84 185 GLU A CA 1
ATOM 1496 C C . GLU A 1 185 ? 2.541 2.795 2.187 1.00 33.84 185 GLU A C 1
ATOM 1498 O O . GLU A 1 185 ? 1.810 3.780 2.284 1.00 33.84 185 GLU A O 1
ATOM 1503 N N . ASP A 1 186 ? 2.449 2.016 1.103 1.00 36.81 186 ASP A N 1
ATOM 1504 C CA . ASP A 1 186 ? 1.491 2.244 -0.009 1.00 36.81 186 ASP A CA 1
ATOM 1505 C C . ASP A 1 186 ? 0.004 2.074 0.362 1.00 36.81 186 ASP A C 1
ATOM 1507 O O . ASP A 1 186 ? -0.909 2.036 -0.465 1.00 36.81 186 ASP A O 1
ATOM 1511 N N . SER A 1 187 ? -0.303 2.046 1.656 1.00 37.25 187 SER A N 1
ATOM 1512 C CA . SER A 1 187 ? -1.673 2.058 2.159 1.00 37.25 187 SER A CA 1
ATOM 1513 C C . SER A 1 187 ? -2.416 3.368 1.883 1.00 37.25 187 SER A C 1
ATOM 1515 O O . SER A 1 187 ? -3.604 3.466 2.222 1.00 37.25 187 SER A O 1
ATOM 1517 N N . LEU A 1 188 ? -1.788 4.397 1.297 1.00 39.25 188 LEU A N 1
ATOM 1518 C CA . LEU A 1 188 ? -2.517 5.607 0.936 1.00 39.25 188 LEU A CA 1
ATOM 1519 C C . LEU A 1 188 ? -3.286 5.490 -0.377 1.00 39.25 188 LEU A C 1
ATOM 1521 O O . LEU A 1 188 ? -4.415 5.959 -0.395 1.00 39.25 188 LEU A O 1
ATOM 1525 N N . VAL A 1 189 ? -2.818 4.784 -1.395 1.00 41.75 189 VAL A N 1
ATOM 1526 C CA . VAL A 1 189 ? -3.635 4.353 -2.541 1.00 41.75 189 VAL A CA 1
ATOM 1527 C C . VAL A 1 189 ? -2.877 3.197 -3.183 1.00 41.75 189 VAL A C 1
ATOM 1529 O O . VAL A 1 189 ? -1.681 3.373 -3.377 1.00 41.75 189 VAL A O 1
ATOM 1532 N N . PRO A 1 190 ? -3.512 2.055 -3.508 1.00 36.81 190 PRO A N 1
ATOM 1533 C CA . PRO A 1 190 ? -2.839 1.044 -4.312 1.00 36.81 190 PRO A CA 1
ATOM 1534 C C . PRO A 1 190 ? -2.287 1.700 -5.577 1.00 36.81 190 PRO A C 1
ATOM 1536 O O . PRO A 1 190 ? -3.015 2.482 -6.205 1.00 36.81 190 PRO A O 1
ATOM 1539 N N . ASP A 1 191 ? -1.046 1.378 -5.936 1.00 40.09 191 ASP A N 1
ATOM 1540 C CA . ASP A 1 191 ? -0.563 1.622 -7.289 1.00 40.09 191 ASP A CA 1
ATOM 1541 C C . ASP A 1 191 ? -1.601 1.098 -8.289 1.00 40.09 191 ASP A C 1
ATOM 1543 O O . ASP A 1 191 ? -2.349 0.150 -8.008 1.00 40.09 191 ASP A O 1
ATOM 1547 N N . ASP A 1 192 ? -1.709 1.800 -9.419 1.00 47.12 192 ASP A N 1
ATOM 1548 C CA . ASP A 1 192 ? -2.603 1.424 -10.508 1.00 47.12 192 ASP A CA 1
ATOM 1549 C C . ASP A 1 192 ? -2.440 -0.083 -10.742 1.00 47.12 192 ASP A C 1
ATOM 1551 O O . ASP A 1 192 ? -1.311 -0.547 -10.903 1.00 47.12 192 ASP A O 1
ATOM 1555 N N . PHE A 1 193 ? -3.542 -0.854 -10.684 1.00 49.66 193 PHE A N 1
ATOM 1556 C CA . PHE A 1 193 ? -3.495 -2.273 -11.050 1.00 49.66 193 PHE A CA 1
ATOM 1557 C C . PHE A 1 193 ? -2.693 -2.362 -12.336 1.00 49.66 193 PHE A C 1
ATOM 1559 O O . PHE A 1 193 ? -3.004 -1.634 -13.286 1.00 49.66 193 PHE A O 1
ATOM 1566 N N . THR A 1 194 ? -1.650 -3.185 -12.339 1.00 49.28 194 THR A N 1
ATOM 1567 C CA . THR A 1 194 ? -0.782 -3.291 -13.510 1.00 49.28 194 THR A CA 1
ATOM 1568 C C . THR A 1 194 ? -1.661 -3.542 -14.737 1.00 49.28 194 THR A C 1
ATOM 1570 O O . THR A 1 194 ? -2.676 -4.240 -14.638 1.00 49.28 194 THR A O 1
ATOM 1573 N N . GLU A 1 195 ? -1.336 -2.953 -15.895 1.00 48.56 195 GLU A N 1
ATOM 1574 C CA . GLU A 1 195 ? -2.142 -3.170 -17.111 1.00 48.56 195 GLU A CA 1
ATOM 1575 C C . GLU A 1 195 ? -2.338 -4.682 -17.361 1.00 48.56 195 GLU A C 1
ATOM 1577 O O . GLU A 1 195 ? -3.432 -5.128 -17.707 1.00 48.56 195 GLU A O 1
ATOM 1582 N N . GLU A 1 196 ? -1.331 -5.490 -17.014 1.00 51.00 196 GLU A N 1
ATOM 1583 C CA . GLU A 1 196 ? -1.363 -6.957 -16.984 1.00 51.00 196 GLU A CA 1
ATOM 1584 C C . GLU A 1 196 ? -2.487 -7.548 -16.090 1.00 51.00 196 GLU A C 1
ATOM 1586 O O . GLU A 1 196 ? -3.211 -8.460 -16.500 1.00 51.00 196 GLU A O 1
ATOM 1591 N N . GLU A 1 197 ? -2.708 -7.031 -14.880 1.00 52.47 197 GLU A N 1
ATOM 1592 C CA . GLU A 1 197 ? -3.749 -7.497 -13.943 1.00 52.47 197 GLU A CA 1
ATOM 1593 C C . GLU A 1 197 ? -5.172 -7.111 -14.365 1.00 52.47 197 GLU A C 1
ATOM 1595 O O . GLU A 1 197 ? -6.136 -7.847 -14.100 1.00 52.47 197 GLU A O 1
ATOM 1600 N N . ILE A 1 198 ? -5.314 -5.963 -15.034 1.00 56.97 198 ILE A N 1
ATOM 1601 C CA . ILE A 1 198 ? -6.585 -5.517 -15.617 1.00 56.97 198 ILE A CA 1
ATOM 1602 C C . ILE A 1 198 ? -6.939 -6.413 -16.810 1.00 56.97 198 ILE A C 1
ATOM 1604 O O . ILE A 1 198 ? -8.087 -6.853 -16.923 1.00 56.97 198 ILE A O 1
ATOM 1608 N N . HIS A 1 199 ? -5.955 -6.747 -17.651 1.00 51.66 199 HIS A N 1
ATOM 1609 C CA . HIS A 1 199 ? -6.129 -7.602 -18.827 1.00 51.66 199 HIS A CA 1
ATOM 1610 C C . HIS A 1 199 ? -6.378 -9.081 -18.482 1.00 51.66 199 HIS A C 1
ATOM 1612 O O . HIS A 1 199 ? -7.212 -9.722 -19.121 1.00 51.66 199 HIS A O 1
ATOM 1618 N N . THR A 1 200 ? -5.732 -9.620 -17.444 1.00 62.00 200 THR A N 1
ATOM 1619 C CA . THR A 1 200 ? -5.930 -11.015 -16.991 1.00 62.00 200 THR A CA 1
ATOM 1620 C C . THR A 1 200 ? -7.225 -11.231 -16.199 1.00 62.00 200 THR A C 1
ATOM 1622 O O . THR A 1 200 ? -7.619 -12.370 -15.937 1.00 62.00 200 THR A O 1
ATOM 1625 N N . GLY A 1 201 ? -7.906 -10.157 -15.783 1.00 60.78 201 GLY A N 1
ATOM 1626 C CA . GLY A 1 201 ? -9.156 -10.229 -15.021 1.00 60.78 201 GLY A CA 1
ATOM 1627 C C . GLY A 1 201 ? -9.000 -10.769 -13.592 1.00 60.78 201 GLY A C 1
ATOM 1628 O O . GLY A 1 201 ? -10.002 -11.095 -12.951 1.00 60.78 201 GLY A O 1
ATOM 1629 N N . MET A 1 202 ? -7.773 -10.873 -13.069 1.00 69.25 202 MET A N 1
ATOM 1630 C CA . MET A 1 202 ? -7.482 -11.422 -11.735 1.00 69.25 202 MET A CA 1
ATOM 1631 C C . MET A 1 202 ? -7.448 -10.373 -10.612 1.00 69.25 202 MET A C 1
ATOM 1633 O O . MET A 1 202 ? -7.404 -10.753 -9.441 1.00 69.25 202 MET A O 1
ATOM 1637 N N . TRP A 1 203 ? -7.563 -9.078 -10.927 1.00 67.00 203 TRP A N 1
ATOM 1638 C CA . TRP A 1 203 ? -7.552 -7.957 -9.968 1.00 67.00 203 TRP A CA 1
ATOM 1639 C C . TRP A 1 203 ? -8.490 -8.141 -8.754 1.00 67.00 203 TRP A C 1
ATOM 1641 O O . TRP A 1 203 ? -8.147 -7.798 -7.620 1.00 67.00 203 TRP A O 1
ATOM 1651 N N . TRP A 1 204 ? -9.663 -8.759 -8.948 1.00 72.81 204 TRP A N 1
ATOM 1652 C CA . TRP A 1 204 ? -10.620 -9.012 -7.865 1.00 72.81 204 TRP A CA 1
ATOM 1653 C C . TRP A 1 204 ? -10.087 -9.999 -6.816 1.00 72.81 204 TRP A C 1
ATOM 1655 O O . TRP A 1 204 ? -10.467 -9.906 -5.649 1.00 72.81 204 TRP A O 1
ATOM 1665 N N . ARG A 1 205 ? -9.197 -10.930 -7.192 1.00 78.06 205 ARG A N 1
ATOM 1666 C CA . ARG A 1 205 ? -8.591 -11.895 -6.260 1.00 78.06 205 ARG A CA 1
ATOM 1667 C C . ARG A 1 205 ? -7.662 -11.194 -5.283 1.00 78.06 205 ARG A C 1
ATOM 1669 O O . ARG A 1 205 ? -7.737 -11.478 -4.092 1.00 78.06 205 ARG A O 1
ATOM 1676 N N . HIS A 1 206 ? -6.857 -10.249 -5.763 1.00 71.00 206 HIS A N 1
ATOM 1677 C CA . HIS A 1 206 ? -5.977 -9.435 -4.924 1.00 71.00 206 HIS A CA 1
ATOM 1678 C C . HIS A 1 206 ? -6.779 -8.542 -3.978 1.00 71.00 206 HIS A C 1
ATOM 1680 O O . HIS A 1 206 ? -6.490 -8.497 -2.783 1.00 71.00 206 HIS A O 1
ATOM 1686 N N . LEU A 1 207 ? -7.861 -7.928 -4.466 1.00 72.31 207 LEU A N 1
ATOM 1687 C CA . LEU A 1 207 ? -8.766 -7.151 -3.616 1.00 72.31 207 LEU A CA 1
ATOM 1688 C C . LEU A 1 207 ? -9.434 -7.997 -2.531 1.00 72.31 207 LEU A C 1
ATOM 1690 O O . LEU A 1 207 ? -9.506 -7.580 -1.375 1.00 72.31 207 LEU A O 1
ATOM 1694 N N . VAL A 1 208 ? -9.917 -9.191 -2.880 1.00 80.75 208 VAL A N 1
ATOM 1695 C CA . VAL A 1 208 ? -10.525 -10.105 -1.907 1.00 80.75 208 VAL A CA 1
ATOM 1696 C C . VAL A 1 208 ? -9.476 -10.602 -0.914 1.00 80.75 208 VAL A C 1
ATOM 1698 O O . VAL A 1 208 ? -9.741 -10.593 0.286 1.00 80.75 208 VAL A O 1
ATOM 1701 N N . ALA A 1 209 ? -8.281 -10.976 -1.373 1.00 81.44 209 ALA A N 1
ATOM 1702 C CA . ALA A 1 209 ? -7.188 -11.413 -0.511 1.00 81.44 209 ALA A CA 1
ATOM 1703 C C . ALA A 1 209 ? -6.761 -10.307 0.465 1.00 81.44 209 ALA A C 1
ATOM 1705 O O . ALA A 1 209 ? -6.700 -10.552 1.670 1.00 81.44 209 ALA A O 1
ATOM 1706 N N . GLY A 1 210 ? -6.564 -9.078 -0.021 1.00 79.44 210 GLY A N 1
ATOM 1707 C CA . GLY A 1 210 ? -6.255 -7.910 0.805 1.00 79.44 210 GLY A CA 1
ATOM 1708 C C . GLY A 1 210 ? -7.377 -7.577 1.791 1.00 79.44 210 GLY A C 1
ATOM 1709 O O . GLY A 1 210 ? -7.122 -7.341 2.972 1.00 79.44 210 GLY A O 1
ATOM 1710 N N . GLY A 1 211 ? -8.637 -7.645 1.351 1.00 80.56 211 GLY A N 1
ATOM 1711 C CA . GLY A 1 211 ? -9.807 -7.439 2.206 1.00 80.56 211 GLY A CA 1
ATOM 1712 C C . GLY A 1 211 ? -9.924 -8.482 3.322 1.00 80.56 211 GLY A C 1
ATOM 1713 O O . GLY A 1 211 ? -10.155 -8.128 4.481 1.00 80.56 211 GLY A O 1
ATOM 1714 N N . VAL A 1 212 ? -9.718 -9.764 3.005 1.00 86.19 212 VAL A N 1
ATOM 1715 C CA . VAL A 1 212 ? -9.728 -10.863 3.983 1.00 86.19 212 VAL A CA 1
ATOM 1716 C C . VAL A 1 212 ? -8.550 -10.739 4.946 1.00 86.19 212 VAL A C 1
ATOM 1718 O O . VAL A 1 212 ? -8.753 -10.819 6.158 1.00 86.19 212 VAL A O 1
ATOM 1721 N N . ALA A 1 213 ? -7.341 -10.478 4.447 1.00 84.38 213 ALA A N 1
ATOM 1722 C CA . ALA A 1 213 ? -6.160 -10.258 5.278 1.00 84.38 213 ALA A CA 1
ATOM 1723 C C . ALA A 1 213 ? -6.366 -9.079 6.245 1.00 84.38 213 ALA A C 1
ATOM 1725 O O . ALA A 1 213 ? -6.119 -9.205 7.448 1.00 84.38 213 ALA A O 1
ATOM 1726 N N . GLY A 1 214 ? -6.922 -7.967 5.754 1.00 81.62 214 GLY A N 1
ATOM 1727 C CA . GLY A 1 214 ? -7.295 -6.813 6.569 1.00 81.62 214 GLY A CA 1
ATOM 1728 C C . GLY A 1 214 ? -8.329 -7.160 7.643 1.00 81.62 214 GLY A C 1
ATOM 1729 O O . GLY A 1 214 ? -8.168 -6.784 8.807 1.00 81.62 214 GLY A O 1
ATOM 1730 N N . ALA A 1 215 ? -9.364 -7.929 7.297 1.00 86.06 215 ALA A N 1
ATOM 1731 C CA . ALA A 1 215 ? -10.391 -8.364 8.242 1.00 86.06 215 ALA A CA 1
ATOM 1732 C C . ALA A 1 215 ? -9.828 -9.273 9.349 1.00 86.06 21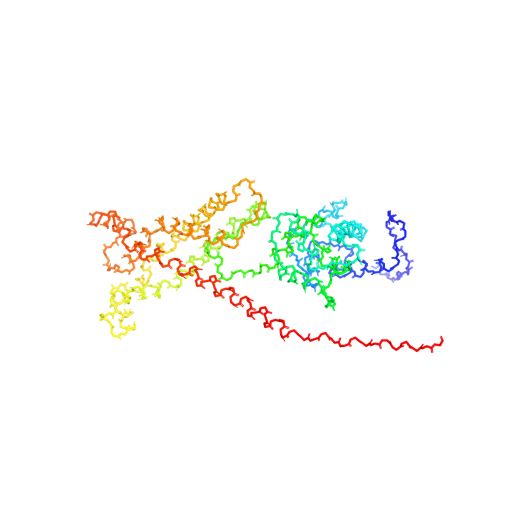5 ALA A C 1
ATOM 1734 O O . ALA A 1 215 ? -10.160 -9.090 10.527 1.00 86.06 215 ALA A O 1
ATOM 1735 N N . VAL A 1 216 ? -8.956 -10.222 8.993 1.00 90.56 216 VAL A N 1
ATOM 1736 C CA . VAL A 1 216 ? -8.278 -11.114 9.946 1.00 90.56 216 VAL A CA 1
ATOM 1737 C C . VAL A 1 216 ? -7.376 -10.302 10.873 1.00 90.56 216 VAL A C 1
ATOM 1739 O O . VAL A 1 216 ? -7.530 -10.386 12.092 1.00 90.56 216 VAL A O 1
ATOM 1742 N N . SER A 1 217 ? -6.525 -9.435 10.318 1.00 87.50 217 SER A N 1
ATOM 1743 C CA . SER A 1 217 ? -5.622 -8.565 11.082 1.00 87.50 217 SER A CA 1
ATOM 1744 C C . SER A 1 217 ? -6.372 -7.704 12.109 1.00 87.50 217 SER A C 1
ATOM 1746 O O . SER A 1 217 ? -6.050 -7.719 13.303 1.00 87.50 217 SER A O 1
ATOM 1748 N N . ARG A 1 218 ? -7.455 -7.024 11.696 1.00 86.69 218 ARG A N 1
ATOM 1749 C CA . ARG A 1 218 ? -8.303 -6.224 12.603 1.00 86.69 218 ARG A CA 1
ATOM 1750 C C . ARG A 1 218 ? -8.981 -7.070 13.674 1.00 86.69 218 ARG A C 1
ATOM 1752 O O . ARG A 1 218 ? -9.106 -6.630 14.812 1.00 86.69 218 ARG A O 1
ATOM 1759 N N . THR A 1 219 ? -9.396 -8.287 13.341 1.00 93.00 219 THR A N 1
ATOM 1760 C CA . THR A 1 219 ? -10.063 -9.178 14.298 1.00 93.00 219 THR A CA 1
ATOM 1761 C C . THR A 1 219 ? -9.095 -9.724 15.347 1.00 93.00 219 THR A C 1
ATOM 1763 O O . THR A 1 219 ? -9.465 -9.805 16.520 1.00 93.00 219 THR A O 1
ATOM 1766 N N . CYS A 1 220 ? -7.852 -10.027 14.967 1.00 92.56 220 CYS A N 1
ATOM 1767 C CA . CYS A 1 220 ? -6.791 -10.420 15.896 1.00 92.56 220 CYS A CA 1
ATOM 1768 C C . CYS A 1 220 ? -6.391 -9.271 16.836 1.00 92.56 220 CYS A C 1
ATOM 1770 O O . CYS A 1 220 ? -6.149 -9.496 18.020 1.00 92.56 220 CYS A O 1
ATOM 1772 N N . THR A 1 221 ? -6.369 -8.034 16.334 1.00 91.50 221 THR A N 1
ATOM 1773 C CA . THR A 1 221 ? -5.960 -6.841 17.100 1.00 91.50 221 THR A CA 1
ATOM 1774 C C . THR A 1 221 ? -7.099 -6.173 17.880 1.00 91.50 221 THR A C 1
ATOM 1776 O O . THR A 1 221 ? -6.841 -5.412 18.816 1.00 91.50 221 THR A O 1
ATOM 1779 N N . ALA A 1 222 ? -8.362 -6.497 17.582 1.00 92.00 222 ALA A N 1
ATOM 1780 C CA . ALA A 1 222 ? -9.545 -5.876 18.183 1.00 92.00 222 ALA A CA 1
ATOM 1781 C C . ALA A 1 222 ? -9.569 -5.832 19.728 1.00 92.00 222 ALA A C 1
ATOM 1783 O O . ALA A 1 222 ? -9.956 -4.789 20.267 1.00 92.00 222 ALA A O 1
ATOM 1784 N N . PRO A 1 223 ? -9.154 -6.880 20.474 1.00 94.50 223 PRO A N 1
ATOM 1785 C CA . PRO A 1 223 ? -9.107 -6.818 21.936 1.00 94.50 223 PRO A CA 1
ATOM 1786 C C . PRO A 1 223 ? -8.174 -5.725 22.472 1.00 94.50 223 PRO A C 1
ATOM 1788 O O . PRO A 1 223 ? -8.533 -5.015 23.415 1.00 94.50 223 PRO A O 1
ATOM 1791 N N . LEU A 1 224 ? -6.998 -5.571 21.856 1.00 92.88 224 LEU A N 1
ATOM 1792 C CA . LEU A 1 224 ? -6.005 -4.562 22.230 1.00 92.88 224 LEU A CA 1
ATOM 1793 C C . LEU A 1 224 ? -6.471 -3.163 21.822 1.00 92.88 224 LEU A C 1
ATOM 1795 O O . LEU A 1 224 ? -6.389 -2.234 22.625 1.00 92.88 224 LEU A O 1
ATOM 1799 N N . ASP A 1 225 ? -7.047 -3.028 20.626 1.00 89.19 225 ASP A N 1
ATOM 1800 C CA . ASP A 1 225 ? -7.658 -1.784 20.149 1.00 89.19 225 ASP A CA 1
ATOM 1801 C C . ASP A 1 225 ? -8.751 -1.292 21.104 1.00 89.19 225 ASP A C 1
ATOM 1803 O O . ASP A 1 225 ? -8.791 -0.114 21.474 1.00 89.19 225 ASP A O 1
ATOM 1807 N N . ARG A 1 226 ? -9.637 -2.191 21.550 1.00 92.19 226 ARG A N 1
ATOM 1808 C CA . ARG A 1 226 ? -10.701 -1.838 22.495 1.00 92.19 226 ARG A CA 1
ATOM 1809 C C . ARG A 1 226 ? -10.125 -1.434 23.848 1.00 92.19 226 ARG A C 1
ATOM 1811 O O . ARG A 1 226 ? -10.581 -0.441 24.411 1.00 92.19 226 ARG A O 1
ATOM 1818 N N . LEU A 1 227 ? -9.143 -2.176 24.361 1.00 92.88 227 LEU A N 1
ATOM 1819 C CA . LEU A 1 227 ? -8.466 -1.858 25.620 1.00 92.88 227 LEU A CA 1
ATOM 1820 C C . LEU A 1 227 ? -7.798 -0.477 25.561 1.00 92.88 227 LEU A C 1
ATOM 1822 O O . LEU A 1 227 ? -7.994 0.329 26.468 1.00 92.88 227 LEU A O 1
ATOM 1826 N N . LYS A 1 228 ? -7.098 -0.169 24.461 1.00 92.75 228 LYS A N 1
ATOM 1827 C CA . LYS A 1 228 ? -6.506 1.148 24.194 1.00 92.75 228 LYS A CA 1
ATOM 1828 C C . LYS A 1 228 ? -7.561 2.251 24.235 1.00 92.75 228 LYS A C 1
ATOM 1830 O O . LYS A 1 228 ? -7.398 3.211 24.980 1.00 92.75 228 LYS A O 1
ATOM 1835 N N . VAL A 1 229 ? -8.646 2.119 23.469 1.00 90.31 229 VAL A N 1
ATOM 1836 C CA . VAL A 1 229 ? -9.710 3.141 23.411 1.00 90.31 229 VAL A CA 1
ATOM 1837 C C . VAL A 1 229 ? -10.370 3.330 24.779 1.00 90.31 229 VAL A C 1
ATOM 1839 O O . VAL A 1 229 ? -10.666 4.455 25.175 1.00 90.31 229 VAL A O 1
ATOM 1842 N N . PHE A 1 230 ? -10.571 2.249 25.534 1.00 90.94 230 PHE A N 1
ATOM 1843 C CA . PHE A 1 230 ? -11.153 2.321 26.872 1.00 90.94 230 PHE A CA 1
ATOM 1844 C C . PHE A 1 230 ? -10.232 3.048 27.861 1.00 90.94 230 PHE A C 1
ATOM 1846 O O . PHE A 1 230 ? -10.704 3.907 28.603 1.00 90.94 230 PHE A O 1
ATOM 1853 N N . LEU A 1 231 ? -8.924 2.775 27.822 1.00 91.44 231 LEU A N 1
ATOM 1854 C CA . LEU A 1 231 ? -7.919 3.478 28.625 1.00 91.44 231 LEU A CA 1
ATOM 1855 C C . LEU A 1 231 ? -7.769 4.950 28.223 1.00 91.44 231 LEU A C 1
ATOM 1857 O O . LEU A 1 231 ? -7.616 5.800 29.090 1.00 91.44 231 LEU A O 1
ATOM 1861 N N . GLN A 1 232 ? -7.865 5.282 26.935 1.00 90.62 232 GLN A N 1
ATOM 1862 C CA . GLN A 1 232 ? -7.800 6.675 26.476 1.00 90.62 232 GLN A CA 1
ATOM 1863 C C . GLN A 1 232 ? -8.966 7.526 26.995 1.00 90.62 232 GLN A C 1
ATOM 1865 O O . GLN A 1 232 ? -8.805 8.728 27.177 1.00 90.62 232 GLN A O 1
ATOM 1870 N N . VAL A 1 233 ? -10.131 6.916 27.243 1.00 88.62 233 VAL A N 1
ATOM 1871 C CA . VAL A 1 233 ? -11.327 7.634 27.713 1.00 88.62 233 VAL A CA 1
ATOM 1872 C C . VAL A 1 233 ? -11.516 7.549 29.227 1.00 88.62 233 VAL A 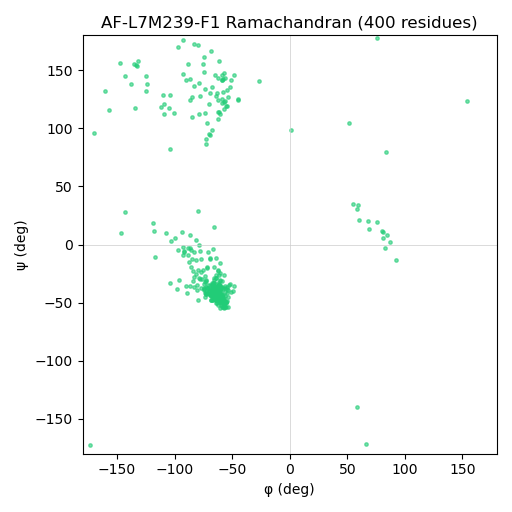C 1
ATOM 1874 O O . VAL A 1 233 ? -11.930 8.529 29.838 1.00 88.62 233 VAL A O 1
ATOM 1877 N N . ARG A 1 234 ? -11.232 6.396 29.844 1.00 87.00 234 ARG A N 1
ATOM 1878 C CA . ARG A 1 234 ? -11.473 6.123 31.276 1.00 87.00 234 ARG A CA 1
ATOM 1879 C C . ARG A 1 234 ? -10.194 5.815 32.053 1.00 87.00 234 ARG A C 1
ATOM 1881 O O . ARG A 1 234 ? -10.255 5.229 33.126 1.00 87.00 234 ARG A O 1
ATOM 1888 N N . GLY A 1 235 ? -9.028 6.177 31.523 1.00 83.81 235 GLY A N 1
ATOM 1889 C CA . GLY A 1 235 ? -7.731 5.833 32.114 1.00 83.81 235 GLY A CA 1
ATOM 1890 C C . GLY A 1 235 ? -7.540 6.352 33.535 1.00 83.81 235 GLY A C 1
ATOM 1891 O O . GLY A 1 235 ? -6.920 5.674 34.340 1.00 83.81 235 GLY A O 1
ATOM 1892 N N . SER A 1 236 ? -8.139 7.494 33.881 1.00 86.38 236 SER A N 1
ATOM 1893 C CA . SER A 1 236 ? -8.104 8.037 35.246 1.00 86.38 236 SER A CA 1
ATOM 1894 C C . SER A 1 236 ? -8.838 7.171 36.277 1.00 86.38 236 SER A C 1
ATOM 1896 O O . SER A 1 236 ? -8.577 7.295 37.470 1.00 86.38 236 SER A O 1
ATOM 1898 N N . GLU A 1 237 ? -9.737 6.286 35.841 1.00 87.69 237 GLU A N 1
ATOM 1899 C CA . GLU A 1 237 ? -10.496 5.394 36.721 1.00 87.69 237 GLU A CA 1
ATOM 1900 C C . GLU A 1 237 ? -9.731 4.105 37.072 1.00 87.69 237 GLU A C 1
ATOM 1902 O O . GLU A 1 237 ? -10.140 3.377 37.978 1.00 87.69 237 GLU A O 1
ATOM 1907 N N . PHE A 1 238 ? -8.625 3.804 36.379 1.00 87.50 238 PHE A N 1
ATOM 1908 C CA . PHE A 1 238 ? -7.870 2.561 36.546 1.00 87.50 238 PHE A CA 1
ATOM 1909 C C . PHE A 1 238 ? -6.399 2.840 36.858 1.00 87.50 238 PHE A C 1
ATOM 1911 O O . PHE A 1 238 ? -5.731 3.592 36.160 1.00 87.50 238 PHE A O 1
ATOM 1918 N N . GLN A 1 239 ? -5.862 2.166 37.875 1.00 82.94 239 GLN A N 1
ATOM 1919 C CA . GLN A 1 239 ? -4.449 2.289 38.259 1.00 82.94 239 GLN A CA 1
ATOM 1920 C C . GLN A 1 239 ? -3.531 1.459 37.347 1.00 82.94 239 GLN A C 1
ATOM 1922 O O . GLN A 1 239 ? -2.335 1.719 37.256 1.00 82.94 239 GLN A O 1
ATOM 1927 N N . SER A 1 240 ? -4.072 0.434 36.675 1.00 89.81 240 SER A N 1
ATOM 1928 C CA . SER A 1 240 ? -3.304 -0.441 35.786 1.00 89.81 240 SER A CA 1
ATOM 1929 C C . SER A 1 240 ? -4.119 -0.964 34.602 1.00 89.81 240 SER A C 1
ATOM 1931 O O . SER A 1 240 ? -5.343 -1.121 34.662 1.00 89.81 240 SER A O 1
ATOM 1933 N N . ILE A 1 241 ? -3.407 -1.323 33.529 1.00 92.06 241 ILE A N 1
ATOM 1934 C CA . ILE A 1 241 ? -3.976 -1.960 32.330 1.00 92.06 241 ILE A CA 1
ATOM 1935 C C . ILE A 1 241 ? -4.685 -3.274 32.697 1.00 92.06 241 ILE A C 1
ATOM 1937 O O . ILE A 1 241 ? -5.762 -3.570 32.181 1.00 92.06 241 ILE A O 1
ATOM 1941 N N . GLN A 1 242 ? -4.121 -4.041 33.637 1.00 92.75 242 GLN A N 1
ATOM 1942 C CA . GLN A 1 242 ? -4.705 -5.297 34.114 1.00 92.75 242 GLN A CA 1
ATOM 1943 C C . GLN A 1 242 ? -6.045 -5.077 34.823 1.00 92.75 242 GLN A C 1
ATOM 1945 O O . GLN A 1 242 ? -6.986 -5.844 34.614 1.00 92.75 242 GLN A O 1
ATOM 1950 N N . GLN A 1 243 ? -6.156 -4.021 35.635 1.00 92.62 243 GLN A N 1
ATOM 1951 C CA . GLN A 1 243 ? -7.402 -3.671 36.314 1.00 92.62 243 GLN A CA 1
ATOM 1952 C C . GLN A 1 243 ? -8.489 -3.282 35.304 1.00 92.62 243 GLN A C 1
ATOM 1954 O O . GLN A 1 243 ? -9.621 -3.754 35.414 1.00 92.62 243 GLN A O 1
ATOM 1959 N N . CYS A 1 244 ? -8.131 -2.500 34.281 1.00 91.44 244 CYS A N 1
ATOM 1960 C CA . CYS A 1 244 ? -9.028 -2.152 33.179 1.00 91.44 244 CYS A CA 1
ATOM 1961 C C . CYS A 1 244 ? -9.498 -3.399 32.411 1.00 91.44 244 CYS A C 1
ATOM 1963 O O . CYS A 1 244 ? -10.697 -3.584 32.194 1.00 91.44 244 CYS A O 1
ATOM 1965 N N . LEU A 1 245 ? -8.577 -4.297 32.048 1.00 93.50 245 LEU A N 1
ATOM 1966 C CA . LEU A 1 245 ? -8.910 -5.539 31.349 1.00 93.50 245 LEU A CA 1
ATOM 1967 C C . LEU A 1 245 ? -9.839 -6.428 32.188 1.00 93.50 245 LEU A C 1
ATOM 1969 O O . LEU A 1 245 ? -10.840 -6.933 31.677 1.00 93.50 245 LEU A O 1
ATOM 1973 N N . ARG A 1 246 ? -9.553 -6.579 33.487 1.00 93.50 246 ARG A N 1
ATOM 1974 C CA . ARG A 1 246 ? -10.399 -7.344 34.413 1.00 93.50 246 ARG A CA 1
ATOM 1975 C C . ARG A 1 246 ? -11.798 -6.731 34.520 1.00 93.50 246 ARG A C 1
ATOM 1977 O O . ARG A 1 246 ? -12.770 -7.476 34.457 1.00 93.50 246 ARG A O 1
ATOM 1984 N N . HIS A 1 247 ? -11.914 -5.403 34.587 1.00 92.00 247 HIS A N 1
ATOM 1985 C CA . HIS A 1 247 ? -13.205 -4.708 34.5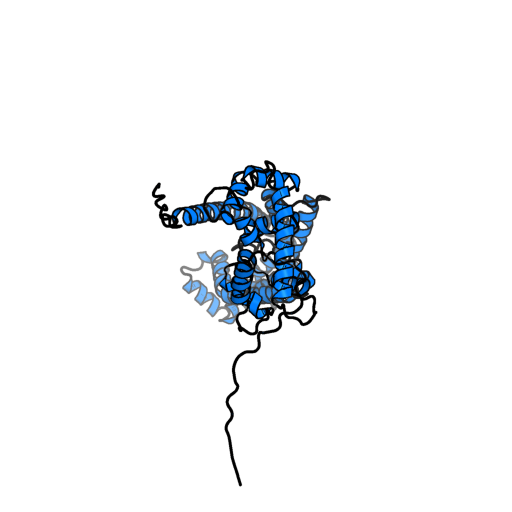65 1.00 92.00 247 HIS A CA 1
ATOM 1986 C C . HIS A 1 247 ? -13.978 -4.970 33.258 1.00 92.00 247 HIS A C 1
ATOM 1988 O O . HIS A 1 247 ? -15.160 -5.306 33.293 1.00 92.00 247 HIS A O 1
ATOM 1994 N N . MET A 1 248 ? -13.324 -4.873 32.094 1.00 91.44 248 MET A N 1
ATOM 1995 C CA . MET A 1 248 ? -13.960 -5.145 30.794 1.00 91.44 248 MET A CA 1
ATOM 1996 C C . MET A 1 248 ? -14.491 -6.582 30.696 1.00 91.44 248 MET A C 1
ATOM 1998 O O . MET A 1 248 ? -15.591 -6.800 30.182 1.00 91.44 248 MET A O 1
ATOM 2002 N N . LEU A 1 249 ? -13.727 -7.552 31.207 1.00 93.38 249 LEU A N 1
ATOM 2003 C CA . LEU A 1 249 ? -14.123 -8.958 31.257 1.00 93.38 249 LEU A CA 1
ATOM 2004 C C . LEU A 1 249 ? -15.269 -9.207 32.246 1.00 93.38 249 LEU A C 1
ATOM 2006 O O . LEU A 1 249 ? -16.166 -9.984 31.934 1.00 93.38 249 LEU A O 1
ATOM 2010 N N . GLN A 1 250 ? -15.283 -8.535 33.398 1.00 92.50 250 GLN A N 1
ATOM 2011 C CA . GLN A 1 250 ? -16.375 -8.641 34.374 1.00 92.50 250 GLN A CA 1
ATOM 2012 C C . GLN A 1 250 ? -17.689 -8.046 33.849 1.00 92.50 250 GLN A C 1
ATOM 2014 O O . GLN A 1 250 ? -18.754 -8.597 34.105 1.00 92.50 250 GLN A O 1
ATOM 2019 N N . GLU A 1 251 ? -17.632 -6.950 33.087 1.00 89.69 251 GLU A N 1
ATOM 2020 C CA . GLU A 1 251 ? -18.831 -6.271 32.582 1.00 89.69 251 GLU A CA 1
ATOM 2021 C C . GLU A 1 251 ? -19.546 -7.050 31.461 1.00 89.69 251 GLU A C 1
ATOM 2023 O O . GLU A 1 251 ? -20.773 -7.000 31.343 1.00 89.69 251 GLU A O 1
ATOM 2028 N N . GLY A 1 252 ? -18.798 -7.723 30.582 1.00 85.25 252 GLY A N 1
ATOM 2029 C CA . GLY A 1 252 ? -19.366 -8.302 29.359 1.00 85.25 252 GLY A CA 1
ATOM 2030 C C . GLY A 1 252 ? -18.739 -9.607 28.882 1.00 85.25 252 GLY A C 1
ATOM 2031 O O . GLY A 1 252 ? -19.017 -10.026 27.757 1.00 85.25 252 GLY A O 1
ATOM 2032 N N . GLY A 1 253 ? -17.881 -10.225 29.690 1.00 91.81 253 GLY A N 1
ATOM 2033 C CA . GLY A 1 253 ? -17.175 -11.453 29.346 1.00 91.81 253 GLY A CA 1
ATOM 2034 C C . GLY A 1 253 ? -16.165 -11.285 28.210 1.00 91.81 253 GLY A C 1
ATOM 2035 O O . GLY A 1 253 ? -15.892 -10.183 27.724 1.00 91.81 253 GLY A O 1
ATOM 2036 N N . ILE A 1 254 ? -15.638 -12.419 27.754 1.00 91.88 254 ILE A N 1
ATOM 2037 C CA . ILE A 1 254 ? -14.657 -12.511 26.664 1.00 91.88 254 ILE A CA 1
ATOM 2038 C C . ILE A 1 254 ? -15.190 -11.918 25.344 1.00 91.88 254 ILE A C 1
ATOM 2040 O O . ILE A 1 254 ? -14.482 -11.104 24.749 1.00 91.88 254 ILE A O 1
ATOM 2044 N N . PRO A 1 255 ? -16.441 -12.190 24.901 1.00 90.62 255 PRO A N 1
ATOM 2045 C CA . PRO A 1 255 ? -16.952 -11.631 23.645 1.00 90.62 255 PRO A CA 1
ATOM 2046 C C . PRO A 1 255 ? -17.028 -10.103 23.644 1.00 90.62 255 PRO A C 1
ATOM 2048 O O . PRO A 1 255 ? -17.034 -9.475 22.584 1.00 90.62 255 PRO A O 1
ATOM 2051 N N . SER A 1 256 ? -17.071 -9.471 24.823 1.00 90.25 256 SER A N 1
ATOM 2052 C CA . SER A 1 256 ? -17.078 -8.015 24.891 1.00 90.25 256 SER A CA 1
ATOM 2053 C C . SER A 1 256 ? -15.822 -7.407 24.275 1.00 90.25 256 SER A C 1
ATOM 2055 O O . SER A 1 256 ? -15.913 -6.314 23.718 1.00 90.25 256 SER A O 1
ATOM 2057 N N . LEU A 1 257 ? -14.667 -8.082 24.329 1.00 92.75 257 LEU A N 1
ATOM 2058 C CA . LEU A 1 257 ? -13.390 -7.560 23.828 1.00 92.75 257 LEU A CA 1
ATOM 2059 C C . LEU A 1 257 ? -13.450 -7.160 22.342 1.00 92.75 257 LEU A C 1
ATOM 2061 O O . LEU A 1 257 ? -12.779 -6.214 21.954 1.00 92.75 257 LEU A O 1
ATOM 2065 N N . TRP A 1 258 ? -14.344 -7.768 21.554 1.00 93.56 258 TRP A N 1
ATOM 2066 C CA . TRP A 1 258 ? -14.558 -7.458 20.133 1.00 93.56 258 TRP A CA 1
ATOM 2067 C C . TRP A 1 258 ? -15.669 -6.428 19.859 1.00 93.56 258 TRP A C 1
ATOM 2069 O O . TRP A 1 258 ? -16.072 -6.227 18.709 1.00 93.56 258 TRP A O 1
ATOM 2079 N N . ARG A 1 259 ? -16.204 -5.741 20.878 1.00 90.44 259 ARG A N 1
ATOM 2080 C CA . ARG A 1 259 ? -17.186 -4.661 20.664 1.00 90.44 259 ARG A CA 1
ATOM 2081 C C . ARG A 1 259 ? -16.589 -3.566 19.776 1.00 90.44 259 ARG A C 1
ATOM 2083 O O . ARG A 1 259 ? -15.549 -3.004 20.090 1.00 90.44 259 ARG A O 1
ATOM 2090 N N . GLY A 1 260 ? -17.287 -3.257 18.684 1.00 86.94 260 GLY A N 1
ATOM 2091 C CA . GLY A 1 260 ? -16.833 -2.300 17.671 1.00 86.94 260 GLY A CA 1
ATOM 2092 C C . GLY A 1 260 ? -16.061 -2.931 16.504 1.00 86.94 260 GLY A C 1
ATOM 2093 O O . GLY A 1 260 ? -15.957 -2.286 15.462 1.00 86.94 260 GLY A O 1
ATOM 2094 N N . ASN A 1 261 ? -15.615 -4.195 16.603 1.00 91.12 261 ASN A N 1
ATOM 2095 C CA . ASN A 1 261 ? -14.847 -4.847 15.532 1.00 91.12 261 ASN A CA 1
ATOM 2096 C C . ASN A 1 261 ? -15.635 -4.970 14.217 1.00 91.12 261 ASN A C 1
ATOM 2098 O O . ASN A 1 261 ? -15.072 -4.801 13.144 1.00 91.12 261 ASN A O 1
ATOM 2102 N N . GLY A 1 262 ? -16.953 -5.185 14.286 1.00 90.38 262 GLY A N 1
ATOM 2103 C CA . GLY A 1 262 ? -17.787 -5.250 13.080 1.00 90.38 262 GLY A CA 1
ATOM 2104 C C . GLY A 1 262 ? -17.669 -3.994 12.209 1.00 90.38 262 GLY A C 1
ATOM 2105 O O . GLY A 1 262 ? -17.538 -4.105 10.998 1.00 90.38 262 GLY A O 1
ATOM 2106 N N . ILE A 1 263 ? -17.617 -2.803 12.817 1.00 89.12 263 ILE A N 1
ATOM 2107 C CA . ILE A 1 263 ? -17.400 -1.558 12.063 1.0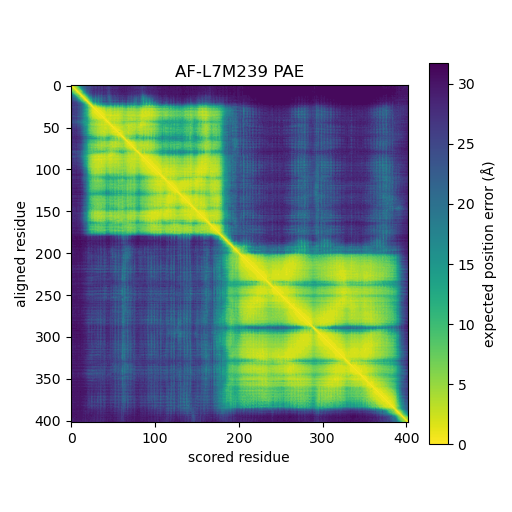0 89.12 263 ILE A CA 1
ATOM 2108 C C . ILE A 1 263 ? -15.974 -1.479 11.527 1.00 89.12 263 ILE A C 1
ATOM 2110 O O . ILE A 1 263 ? -15.794 -1.055 10.392 1.00 89.12 263 ILE A O 1
ATOM 2114 N N . ASN A 1 264 ? -14.979 -1.911 12.312 1.00 85.38 264 ASN A N 1
ATOM 2115 C CA . ASN A 1 264 ? -13.586 -1.963 11.864 1.00 85.38 264 ASN A CA 1
ATOM 2116 C C . ASN A 1 264 ? -13.404 -2.795 10.598 1.00 85.38 264 ASN A C 1
ATOM 2118 O O . ASN A 1 264 ? -12.581 -2.416 9.781 1.00 85.38 264 ASN A O 1
ATOM 2122 N N . VAL A 1 265 ? -14.138 -3.901 10.453 1.00 89.75 265 VAL A N 1
ATOM 2123 C CA . VAL A 1 265 ? -14.074 -4.758 9.263 1.00 89.75 265 VAL A CA 1
ATOM 2124 C C . VAL A 1 265 ? -14.895 -4.166 8.119 1.00 89.75 265 VAL A C 1
ATOM 2126 O O . VAL A 1 265 ? -14.390 -4.036 7.010 1.00 89.75 265 VAL A O 1
ATOM 2129 N N . ILE A 1 266 ? -16.140 -3.748 8.387 1.00 90.62 266 ILE A N 1
ATOM 2130 C CA . ILE A 1 266 ? -17.041 -3.211 7.352 1.00 90.62 266 ILE A CA 1
ATOM 2131 C C . ILE A 1 266 ? -16.455 -1.963 6.689 1.00 90.62 266 ILE A C 1
ATOM 2133 O O . ILE A 1 266 ? -16.646 -1.780 5.492 1.00 90.62 266 ILE A O 1
ATOM 2137 N N . LYS A 1 267 ? -15.751 -1.105 7.438 1.00 86.31 267 LYS A N 1
ATOM 2138 C CA . LYS A 1 267 ? -15.210 0.143 6.887 1.00 86.31 267 LYS A CA 1
ATOM 2139 C C . LYS A 1 267 ? -14.028 -0.050 5.934 1.00 86.31 267 LYS A C 1
ATOM 2141 O O . LYS A 1 267 ? -13.804 0.845 5.136 1.00 86.31 267 LYS A O 1
ATOM 2146 N N . ILE A 1 268 ? -13.326 -1.192 5.973 1.00 81.31 268 ILE A N 1
ATOM 2147 C CA . ILE A 1 268 ? -12.100 -1.423 5.182 1.00 81.31 268 ILE A CA 1
ATOM 2148 C C . ILE A 1 268 ? -12.378 -1.228 3.691 1.00 81.31 268 ILE A C 1
ATOM 2150 O O . ILE A 1 268 ? -11.734 -0.413 3.043 1.00 81.31 268 ILE A O 1
ATOM 2154 N N . ALA A 1 269 ? -13.372 -1.938 3.153 1.00 83.12 269 ALA A N 1
ATOM 2155 C CA . ALA A 1 269 ? -13.641 -1.903 1.718 1.00 83.12 269 ALA A CA 1
ATOM 2156 C C . ALA A 1 269 ? -14.138 -0.524 1.226 1.00 83.12 269 ALA A C 1
ATOM 2158 O O . ALA A 1 269 ? -13.572 -0.019 0.256 1.00 83.12 269 ALA A O 1
ATOM 2159 N N . PRO A 1 270 ? -15.126 0.137 1.871 1.00 86.12 270 PRO A N 1
ATOM 2160 C CA . PRO A 1 270 ? -15.535 1.489 1.492 1.00 86.12 270 PRO A CA 1
ATOM 2161 C C . PRO A 1 270 ? -14.416 2.526 1.621 1.00 86.12 270 PRO A C 1
ATOM 2163 O O . PRO A 1 270 ? -14.307 3.401 0.767 1.00 86.12 270 PRO A O 1
ATOM 2166 N N . GLU A 1 271 ? -13.589 2.430 2.666 1.00 81.50 271 GLU A N 1
ATOM 2167 C CA . GLU A 1 271 ? -12.451 3.325 2.889 1.00 81.50 271 GLU A CA 1
ATOM 2168 C C . GLU A 1 271 ? -11.438 3.209 1.749 1.00 81.50 271 GLU A C 1
ATOM 2170 O O . GLU A 1 271 ? -11.133 4.215 1.108 1.00 81.50 271 GLU A O 1
ATOM 2175 N N . SER A 1 272 ? -11.000 1.990 1.421 1.00 77.62 272 SER A N 1
ATOM 2176 C CA . SER A 1 272 ? -10.082 1.739 0.305 1.00 77.62 272 SER A CA 1
ATOM 2177 C C . SER A 1 272 ? -10.668 2.172 -1.042 1.00 77.62 272 SER A C 1
ATOM 2179 O O . SER A 1 272 ? -9.989 2.839 -1.821 1.00 77.62 272 SER A O 1
ATOM 2181 N N . ALA A 1 273 ? -11.940 1.857 -1.309 1.00 81.38 273 ALA A N 1
ATOM 2182 C CA . ALA A 1 273 ? -12.590 2.195 -2.575 1.00 81.38 273 ALA A CA 1
ATOM 2183 C C . ALA A 1 273 ? -12.726 3.711 -2.781 1.00 81.38 273 ALA A C 1
ATOM 2185 O O . ALA A 1 273 ? -12.404 4.223 -3.852 1.00 81.38 273 ALA A O 1
ATOM 2186 N N . LEU A 1 274 ? -13.181 4.446 -1.761 1.00 83.12 274 LEU A N 1
ATOM 2187 C CA . LEU A 1 274 ? -13.331 5.901 -1.842 1.00 83.12 274 LEU A CA 1
ATOM 2188 C C . LEU A 1 274 ? -11.991 6.600 -2.024 1.00 83.12 274 LEU A C 1
ATOM 2190 O O . LEU A 1 274 ? -11.901 7.564 -2.778 1.00 83.12 274 LEU A O 1
ATOM 2194 N N . LYS A 1 275 ? -10.958 6.102 -1.352 1.00 76.94 275 LYS A N 1
ATOM 2195 C CA . LYS A 1 275 ? -9.604 6.633 -1.436 1.00 76.94 275 LYS A CA 1
ATOM 2196 C C . LYS A 1 275 ? -9.012 6.453 -2.828 1.00 76.94 275 LYS A C 1
ATOM 2198 O O . LYS A 1 275 ? -8.544 7.430 -3.404 1.00 76.94 275 LYS A O 1
ATOM 2203 N N . PHE A 1 276 ? -9.142 5.256 -3.401 1.00 75.38 276 PHE A N 1
ATOM 2204 C CA . PHE A 1 276 ? -8.727 4.975 -4.775 1.00 75.38 276 PHE A CA 1
ATOM 2205 C C . PHE A 1 276 ? -9.472 5.853 -5.785 1.00 75.38 276 PHE A C 1
ATOM 2207 O O . PHE A 1 276 ? -8.854 6.548 -6.585 1.00 75.38 276 PHE A O 1
ATOM 2214 N N . LEU A 1 277 ? -10.804 5.909 -5.697 1.00 81.56 277 LEU A N 1
ATOM 2215 C CA . LEU A 1 277 ? -11.618 6.739 -6.587 1.00 81.56 277 LEU A CA 1
ATOM 2216 C C . LEU A 1 277 ? -11.266 8.228 -6.481 1.00 81.56 277 LEU A C 1
ATOM 2218 O O . LEU A 1 277 ? -11.172 8.916 -7.498 1.00 81.56 277 LEU A O 1
ATOM 2222 N N . ALA A 1 278 ? -11.087 8.738 -5.263 1.00 81.38 278 ALA A N 1
ATOM 2223 C CA . ALA A 1 278 ? -10.738 10.134 -5.040 1.00 81.38 278 ALA A CA 1
ATOM 2224 C C . ALA A 1 278 ? -9.333 10.453 -5.565 1.00 81.38 278 ALA A C 1
ATOM 2226 O O . ALA A 1 278 ? -9.137 11.517 -6.150 1.00 81.38 278 ALA A O 1
ATOM 2227 N N . TYR A 1 279 ? -8.387 9.526 -5.422 1.00 78.44 279 TYR A N 1
ATOM 2228 C CA . TYR A 1 279 ? -7.040 9.677 -5.955 1.00 78.44 279 TYR A CA 1
ATOM 2229 C C . TYR A 1 279 ? -7.015 9.660 -7.471 1.00 78.44 279 TYR A C 1
ATOM 2231 O O . TYR A 1 279 ? -6.461 10.574 -8.064 1.00 78.44 279 TYR A O 1
ATOM 2239 N N . GLU A 1 280 ? -7.688 8.703 -8.107 1.00 79.50 280 GLU A N 1
ATOM 2240 C CA . GLU A 1 280 ? -7.834 8.647 -9.562 1.00 79.50 280 GLU A CA 1
ATOM 2241 C C . GLU A 1 280 ? -8.389 9.957 -10.126 1.00 79.50 280 GLU A C 1
ATOM 2243 O O . GLU A 1 280 ? -7.879 10.515 -11.100 1.00 79.50 280 GLU A O 1
ATOM 2248 N N . LYS A 1 281 ? -9.423 10.502 -9.480 1.00 84.12 281 LYS A N 1
ATOM 2249 C CA . LYS A 1 281 ? -9.996 11.791 -9.872 1.00 84.12 281 LYS A CA 1
ATOM 2250 C C . LYS A 1 281 ? -9.028 12.946 -9.630 1.00 84.12 281 LYS A C 1
ATOM 2252 O O . LYS A 1 281 ? -8.906 13.796 -10.508 1.00 84.12 281 LYS A O 1
ATOM 2257 N N . ALA A 1 282 ? -8.324 12.974 -8.501 1.00 82.25 282 ALA A N 1
ATOM 2258 C CA . ALA A 1 282 ? -7.326 13.999 -8.206 1.00 82.25 282 ALA A CA 1
ATOM 2259 C C . ALA A 1 282 ? -6.148 13.952 -9.195 1.00 82.25 282 ALA A C 1
ATOM 2261 O O . ALA A 1 282 ? -5.789 14.986 -9.753 1.00 82.25 282 ALA A O 1
ATOM 2262 N N . LYS A 1 283 ? -5.613 12.760 -9.493 1.00 77.69 283 LYS A N 1
ATOM 2263 C CA . LYS A 1 283 ? -4.570 12.538 -10.503 1.00 77.69 283 LYS A CA 1
ATOM 2264 C C . LYS A 1 283 ? -5.002 13.076 -11.863 1.00 77.69 283 LYS A C 1
ATOM 2266 O O . LYS A 1 283 ? -4.267 13.854 -12.459 1.00 77.69 283 LYS A O 1
ATOM 2271 N N . ARG A 1 284 ? -6.201 12.712 -12.339 1.00 82.62 284 ARG A N 1
ATOM 2272 C CA . ARG A 1 284 ? -6.727 13.176 -13.639 1.00 82.62 284 ARG A CA 1
ATOM 2273 C C . ARG A 1 284 ? -6.914 14.688 -13.688 1.00 82.62 284 ARG A C 1
ATOM 2275 O O . ARG A 1 284 ? -6.601 15.302 -14.699 1.00 82.62 284 ARG A O 1
ATOM 2282 N N . LEU A 1 285 ? -7.384 15.291 -12.596 1.00 86.38 285 LEU A N 1
ATOM 2283 C CA . LEU A 1 285 ? -7.518 16.745 -12.498 1.00 86.38 285 LEU A CA 1
ATOM 2284 C C . LEU A 1 285 ? -6.161 17.462 -12.549 1.00 86.38 285 LEU A C 1
ATOM 2286 O O . LEU A 1 285 ? -6.082 18.538 -13.130 1.00 86.38 285 LEU A O 1
ATOM 2290 N N . ILE A 1 286 ? -5.108 16.877 -11.969 1.00 80.69 286 ILE A N 1
ATOM 2291 C CA . ILE A 1 286 ? -3.756 17.460 -11.971 1.00 80.69 286 ILE A CA 1
ATOM 2292 C C . ILE A 1 286 ? -3.028 17.201 -13.302 1.00 80.69 286 ILE A C 1
ATOM 2294 O O . ILE A 1 286 ? -2.347 18.095 -13.802 1.00 80.69 286 ILE A O 1
ATOM 2298 N N . LYS A 1 287 ? -3.178 16.008 -13.900 1.00 78.31 287 LYS A N 1
ATOM 2299 C CA . LYS A 1 287 ? -2.572 15.658 -15.200 1.00 78.31 287 LYS A CA 1
ATOM 2300 C C . LYS A 1 287 ? -3.207 16.423 -16.374 1.00 78.31 287 LYS A C 1
ATOM 2302 O O . LYS A 1 287 ? -2.496 16.776 -17.314 1.00 78.31 287 LYS A O 1
ATOM 2307 N N . GLY A 1 288 ? -4.514 16.701 -16.333 1.00 79.75 288 GLY A N 1
ATOM 2308 C CA . GLY A 1 288 ? -5.234 17.292 -17.469 1.00 79.75 288 GLY A CA 1
ATOM 2309 C C . GLY A 1 288 ? -5.132 16.414 -18.727 1.00 79.75 288 GLY A C 1
ATOM 2310 O O . GLY A 1 288 ? -5.163 15.192 -18.616 1.00 79.75 288 GLY A O 1
ATOM 2311 N N . ASP A 1 289 ? -4.953 17.031 -19.901 1.00 71.94 289 ASP A N 1
ATOM 2312 C CA . ASP A 1 289 ? -4.729 16.332 -21.187 1.00 71.94 289 ASP A CA 1
ATOM 2313 C C . ASP A 1 289 ? -3.267 15.888 -21.405 1.00 71.94 289 ASP A C 1
ATOM 2315 O O . ASP A 1 289 ? -2.904 15.392 -22.471 1.00 71.94 289 ASP A O 1
ATOM 2319 N N . SER A 1 290 ? -2.385 16.086 -20.422 1.00 67.00 290 SER A N 1
ATOM 2320 C CA . SER A 1 290 ? -0.975 15.708 -20.552 1.00 67.00 290 SER A CA 1
ATOM 2321 C C . SER A 1 290 ? -0.774 14.240 -20.186 1.00 67.00 290 SER A C 1
ATOM 2323 O O . SER A 1 290 ? -1.082 13.836 -19.066 1.00 67.00 290 SER A O 1
ATOM 2325 N N . ASN A 1 291 ? -0.144 13.458 -21.066 1.00 65.56 291 ASN A N 1
ATOM 2326 C CA . ASN A 1 291 ? 0.212 12.060 -20.784 1.00 65.56 291 ASN A CA 1
ATOM 2327 C C . ASN A 1 291 ? 1.493 11.920 -19.929 1.00 65.56 291 ASN A C 1
ATOM 2329 O O . ASN A 1 291 ? 2.240 10.957 -20.063 1.00 65.56 291 ASN A O 1
ATOM 2333 N N . ARG A 1 292 ? 1.790 12.915 -19.080 1.00 73.19 292 ARG A N 1
ATOM 2334 C CA . ARG A 1 292 ? 2.995 12.938 -18.237 1.00 73.19 292 ARG A CA 1
ATOM 2335 C C . ARG A 1 292 ? 2.753 12.242 -16.906 1.00 73.19 292 ARG A C 1
ATOM 2337 O O . ARG A 1 292 ? 1.629 12.216 -16.397 1.00 73.19 292 ARG A O 1
ATOM 2344 N N . ASP A 1 293 ? 3.820 11.760 -16.288 1.00 62.47 293 ASP A N 1
ATOM 2345 C CA . ASP A 1 293 ? 3.757 11.305 -14.904 1.00 62.47 293 ASP A CA 1
ATOM 2346 C C . ASP A 1 293 ? 3.695 12.467 -13.920 1.00 62.47 293 ASP A C 1
ATOM 2348 O O . ASP A 1 293 ? 4.233 13.551 -14.153 1.00 62.47 293 ASP A O 1
ATOM 2352 N N . LEU A 1 294 ? 3.016 12.219 -12.800 1.00 63.38 294 LEU A N 1
ATOM 2353 C CA . LEU A 1 294 ? 2.935 13.175 -11.703 1.00 63.38 294 LEU A CA 1
ATOM 2354 C C . LEU A 1 294 ? 4.269 13.221 -10.962 1.00 63.38 294 LEU A C 1
ATOM 2356 O O . LEU A 1 294 ? 4.816 12.169 -10.622 1.00 63.38 294 LEU A O 1
ATOM 2360 N N . GLY A 1 295 ? 4.750 14.429 -10.673 1.00 60.00 295 GLY A N 1
ATOM 2361 C CA . GLY A 1 295 ? 5.895 14.638 -9.788 1.00 60.00 295 GLY A CA 1
ATOM 2362 C C . GLY A 1 295 ? 5.569 14.283 -8.333 1.00 60.00 295 GLY A C 1
ATOM 2363 O O . GLY A 1 295 ? 4.403 14.151 -7.958 1.00 60.00 295 GLY A O 1
ATOM 2364 N N . ILE A 1 296 ? 6.595 14.173 -7.486 1.00 66.88 296 ILE A N 1
ATOM 2365 C CA . ILE A 1 296 ? 6.464 13.778 -6.068 1.00 66.88 296 ILE A CA 1
ATOM 2366 C C . ILE A 1 296 ? 5.464 14.680 -5.323 1.00 66.88 296 ILE A C 1
ATOM 2368 O O . ILE A 1 296 ? 4.523 14.191 -4.701 1.00 66.88 296 ILE A O 1
ATOM 2372 N N . PHE A 1 297 ? 5.589 16.002 -5.469 1.00 67.94 297 PHE A N 1
ATOM 2373 C CA . PHE A 1 297 ? 4.680 16.965 -4.834 1.00 67.94 297 PHE A CA 1
ATOM 2374 C C . PHE A 1 297 ? 3.240 16.890 -5.360 1.00 67.94 297 PHE A C 1
ATOM 2376 O O . PHE A 1 297 ? 2.287 17.103 -4.610 1.00 67.94 297 PHE A O 1
ATOM 2383 N N . GLU A 1 298 ? 3.059 16.565 -6.639 1.00 70.50 298 GLU A N 1
ATOM 2384 C CA . GLU A 1 298 ? 1.733 16.420 -7.243 1.00 70.50 298 GLU A CA 1
ATOM 2385 C C . GLU A 1 298 ? 1.042 15.146 -6.754 1.00 70.50 298 GLU A C 1
ATOM 2387 O O . GLU A 1 298 ? -0.141 15.178 -6.412 1.00 70.50 298 GLU A O 1
ATOM 2392 N N . ARG A 1 299 ? 1.790 14.041 -6.646 1.00 70.12 299 ARG A N 1
ATOM 2393 C CA . ARG A 1 299 ? 1.323 12.788 -6.034 1.00 70.12 299 ARG A CA 1
ATOM 2394 C C . ARG A 1 299 ? 0.978 12.995 -4.564 1.00 70.12 299 ARG A C 1
ATOM 2396 O O . ARG A 1 299 ? -0.081 12.547 -4.131 1.00 70.12 299 ARG A O 1
ATOM 2403 N N . PHE A 1 300 ? 1.809 13.730 -3.826 1.00 71.38 300 PHE A N 1
ATOM 2404 C CA . PHE A 1 300 ? 1.555 14.091 -2.432 1.00 71.38 300 PHE A CA 1
ATOM 2405 C C . PHE A 1 300 ? 0.254 14.888 -2.276 1.00 71.38 300 PHE A C 1
ATOM 2407 O O . PHE A 1 300 ? -0.577 14.569 -1.422 1.00 71.38 300 PHE A O 1
ATOM 2414 N N . PHE A 1 301 ? 0.034 15.899 -3.121 1.00 75.88 301 PHE A N 1
ATOM 2415 C CA . PHE A 1 301 ? -1.187 16.701 -3.079 1.00 75.88 301 PHE A CA 1
ATOM 2416 C C . PHE A 1 301 ? -2.420 15.881 -3.477 1.00 75.88 301 PHE A C 1
ATOM 2418 O O . PHE A 1 301 ? -3.444 15.940 -2.793 1.00 75.88 301 PHE A O 1
ATOM 2425 N N . ALA A 1 302 ? -2.312 15.064 -4.529 1.00 75.75 302 ALA A N 1
ATOM 2426 C CA . ALA A 1 302 ? -3.366 14.146 -4.953 1.00 75.75 302 ALA A CA 1
ATOM 2427 C C . ALA A 1 302 ? -3.734 13.154 -3.841 1.00 75.75 302 ALA A C 1
ATOM 2429 O O . ALA A 1 302 ? -4.914 12.976 -3.539 1.00 75.75 302 ALA A O 1
ATOM 2430 N N . GLY A 1 303 ? -2.732 12.552 -3.196 1.00 74.62 303 GLY A N 1
ATOM 2431 C CA . GLY A 1 303 ? -2.897 11.610 -2.090 1.00 74.62 303 GLY A CA 1
ATOM 2432 C C . GLY A 1 303 ? -3.507 12.268 -0.855 1.00 74.62 303 GLY A C 1
ATOM 2433 O O . GLY A 1 303 ? -4.452 11.737 -0.275 1.00 74.62 303 GLY A O 1
ATOM 2434 N N . SER A 1 304 ? -3.049 13.470 -0.498 1.00 76.62 304 SER A N 1
ATOM 2435 C CA . SER A 1 304 ? -3.585 14.244 0.630 1.00 76.62 304 SER A CA 1
ATOM 2436 C C . SER A 1 304 ? -5.045 14.650 0.414 1.00 76.62 304 SER A C 1
ATOM 2438 O O . SER A 1 304 ? -5.874 14.538 1.324 1.00 76.62 304 SER A O 1
ATOM 2440 N N . LEU A 1 305 ? -5.390 15.085 -0.802 1.00 81.19 305 LEU A N 1
ATOM 2441 C CA . LEU A 1 305 ? -6.761 15.420 -1.181 1.00 81.19 305 LEU A CA 1
ATOM 2442 C C . LEU A 1 305 ? -7.656 14.173 -1.170 1.00 81.19 305 LEU A C 1
ATOM 2444 O O . LEU A 1 305 ? -8.739 14.200 -0.584 1.00 81.19 305 LEU A O 1
ATOM 2448 N N . ALA A 1 306 ? -7.187 13.069 -1.754 1.00 80.19 306 ALA A N 1
ATOM 2449 C CA . ALA A 1 306 ? -7.901 11.797 -1.772 1.00 80.19 306 ALA A CA 1
ATOM 2450 C C . ALA A 1 306 ? -8.144 11.248 -0.363 1.00 80.19 306 ALA A C 1
ATOM 2452 O O . ALA A 1 306 ? -9.272 10.882 -0.023 1.00 80.19 306 ALA A O 1
ATOM 2453 N N . GLY A 1 307 ? -7.111 11.267 0.482 1.00 78.00 307 GLY A N 1
ATOM 2454 C CA . GLY A 1 307 ? -7.190 10.891 1.888 1.00 78.00 307 GLY A CA 1
ATOM 2455 C C . GLY A 1 307 ? -8.195 11.752 2.647 1.00 78.00 307 GLY A C 1
ATOM 2456 O O . GLY A 1 307 ? -9.029 11.216 3.370 1.00 78.00 307 GLY A O 1
ATOM 2457 N N . SER A 1 308 ? -8.203 13.068 2.418 1.00 83.19 308 SER A N 1
ATOM 2458 C CA . SER A 1 308 ? -9.167 13.983 3.045 1.00 83.19 308 SER A CA 1
ATOM 2459 C C . SER A 1 308 ? -10.612 13.697 2.618 1.00 83.19 308 SER A C 1
ATOM 2461 O O . SER A 1 308 ? -11.509 13.657 3.463 1.00 83.19 308 SER A O 1
ATOM 2463 N N . ILE A 1 309 ? -10.862 13.446 1.329 1.00 86.69 309 ILE A N 1
ATOM 2464 C CA . ILE A 1 309 ? -12.198 13.118 0.795 1.00 86.69 309 ILE A CA 1
ATOM 2465 C C . ILE A 1 309 ? -12.698 11.775 1.345 1.00 86.69 309 ILE A C 1
ATOM 2467 O O . ILE A 1 309 ? -13.838 11.678 1.818 1.00 86.69 309 ILE A O 1
ATOM 2471 N N . ALA A 1 310 ? -11.843 10.750 1.325 1.00 84.38 310 ALA A N 1
ATOM 2472 C CA . ALA A 1 310 ? -12.156 9.441 1.887 1.00 84.38 310 ALA A CA 1
ATOM 2473 C C . ALA A 1 310 ? -12.443 9.554 3.389 1.00 84.38 310 ALA A C 1
ATOM 2475 O O . ALA A 1 310 ? -13.485 9.090 3.856 1.00 84.38 310 ALA A O 1
ATOM 2476 N N . GLN A 1 311 ? -11.593 10.274 4.126 1.00 85.75 311 GLN A N 1
ATOM 2477 C CA . GLN A 1 311 ? -11.762 10.495 5.556 1.00 85.75 311 GLN A CA 1
ATOM 2478 C C . GLN A 1 311 ? -13.073 11.217 5.865 1.00 85.75 311 GLN A C 1
ATOM 2480 O O . GLN A 1 311 ? -13.809 10.769 6.735 1.00 85.75 311 GLN A O 1
ATOM 2485 N N . THR A 1 312 ? -13.423 12.275 5.125 1.00 90.50 312 THR A N 1
ATOM 2486 C CA . THR A 1 312 ? -14.705 12.998 5.277 1.00 90.50 312 THR A CA 1
ATOM 2487 C C . THR A 1 312 ? -15.905 12.057 5.166 1.00 90.50 312 THR A C 1
ATOM 2489 O O . THR A 1 312 ? -16.874 12.162 5.922 1.00 90.50 312 THR A O 1
ATOM 2492 N N . SER A 1 313 ? -15.836 11.128 4.216 1.00 91.19 313 SER A N 1
ATOM 2493 C CA . SER A 1 313 ? -16.923 10.203 3.903 1.00 91.19 313 SER A CA 1
ATOM 2494 C C . SER A 1 313 ? -17.032 9.072 4.931 1.00 91.19 313 SER A C 1
ATOM 2496 O O . SER A 1 313 ? -18.135 8.684 5.311 1.00 91.19 313 SER A O 1
ATOM 2498 N N . ILE A 1 314 ? -15.896 8.570 5.424 1.00 89.69 314 ILE A N 1
ATOM 2499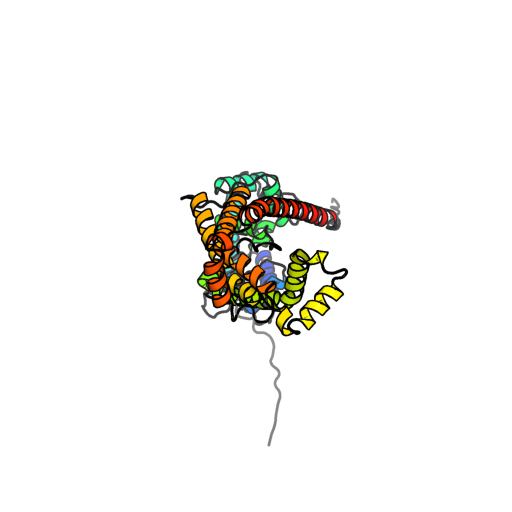 C CA . ILE A 1 314 ? -15.812 7.452 6.378 1.00 89.69 314 ILE A CA 1
ATOM 2500 C C . ILE A 1 314 ? -15.939 7.905 7.838 1.00 89.69 314 ILE A C 1
ATOM 2502 O O . ILE A 1 314 ? -16.311 7.106 8.701 1.00 89.69 314 ILE A O 1
ATOM 2506 N N . TYR A 1 315 ? -15.715 9.187 8.139 1.00 91.19 315 TYR A N 1
ATOM 2507 C CA . TYR A 1 315 ? -15.695 9.718 9.506 1.00 91.19 315 TYR A CA 1
ATOM 2508 C C . TYR A 1 315 ? -16.906 9.323 10.386 1.00 91.19 315 TYR A C 1
ATOM 2510 O O . TYR A 1 315 ? -16.700 8.950 11.546 1.00 91.19 315 TYR A O 1
ATOM 2518 N N . PRO A 1 316 ? -18.161 9.289 9.883 1.00 93.19 316 PRO A N 1
ATOM 2519 C CA . PRO A 1 316 ? -19.300 8.798 10.664 1.00 93.19 316 PRO A CA 1
ATOM 2520 C C . PRO A 1 316 ? -19.124 7.367 11.195 1.00 93.19 316 PRO A C 1
ATOM 2522 O O . PRO A 1 316 ? -19.555 7.059 12.310 1.00 93.19 316 PRO A O 1
ATOM 2525 N N . MET A 1 317 ? -18.475 6.491 10.423 1.00 90.94 317 MET A N 1
ATOM 2526 C CA . MET A 1 317 ? -18.171 5.120 10.834 1.00 90.94 317 MET A CA 1
ATOM 2527 C C . MET A 1 317 ? -17.093 5.091 11.924 1.00 90.94 317 MET A C 1
ATOM 2529 O O . MET A 1 317 ? -17.202 4.285 12.846 1.00 90.94 317 MET A O 1
ATOM 2533 N N . GLU A 1 318 ? -16.109 5.995 11.896 1.00 87.88 318 GLU A N 1
ATOM 2534 C CA . GLU A 1 318 ? -15.097 6.121 12.963 1.00 87.88 318 GLU A CA 1
ATOM 2535 C C . GLU A 1 318 ? -15.720 6.541 14.297 1.00 87.88 318 GLU A C 1
ATOM 2537 O O . GLU A 1 318 ? -15.439 5.960 15.354 1.00 87.88 318 GLU A O 1
ATOM 2542 N N . VAL A 1 319 ? -16.638 7.508 14.262 1.00 91.25 319 VAL A N 1
ATOM 2543 C CA . VAL A 1 319 ? -17.384 7.902 15.462 1.00 91.25 319 VAL A CA 1
ATOM 2544 C C . VAL A 1 319 ? -18.240 6.739 15.959 1.00 91.25 319 VAL A C 1
ATOM 2546 O O . VAL A 1 319 ? -18.261 6.443 17.154 1.00 91.25 319 VAL A O 1
ATOM 2549 N N . LEU A 1 320 ? -18.914 6.016 15.066 1.00 92.69 320 LEU A N 1
ATOM 2550 C CA . LEU A 1 320 ? -19.747 4.889 15.472 1.00 92.69 320 LEU A CA 1
ATOM 2551 C C . LEU A 1 320 ? -18.917 3.729 16.050 1.00 92.69 320 LEU A C 1
ATOM 2553 O O . LEU A 1 320 ? -19.326 3.123 17.045 1.00 92.69 320 LEU A O 1
ATOM 2557 N N . LYS A 1 321 ? -17.725 3.462 15.499 1.00 89.81 321 LYS A N 1
ATOM 2558 C CA . LYS A 1 321 ? -16.751 2.496 16.032 1.00 89.81 321 LYS A CA 1
ATOM 2559 C C . LYS A 1 321 ? -16.410 2.818 17.482 1.00 89.81 321 LYS A C 1
ATOM 2561 O O . LYS A 1 321 ? -16.543 1.951 18.345 1.00 89.81 321 LYS A O 1
ATOM 2566 N N . THR A 1 322 ? -15.985 4.050 17.760 1.00 89.62 322 THR A N 1
ATOM 2567 C CA . THR A 1 322 ? -15.563 4.456 19.112 1.00 89.62 322 THR A CA 1
ATOM 2568 C C . THR A 1 322 ? -16.725 4.388 20.106 1.00 89.62 322 THR A C 1
ATOM 2570 O O . THR A 1 322 ? -16.571 3.844 21.202 1.00 89.62 322 THR A O 1
ATOM 2573 N N . ARG A 1 323 ? -17.930 4.810 19.703 1.00 90.88 323 ARG A N 1
ATOM 2574 C CA . ARG A 1 323 ? -19.150 4.692 20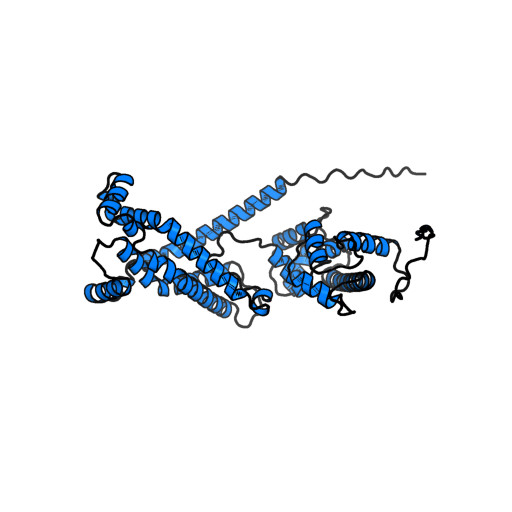.523 1.00 90.88 323 ARG A CA 1
ATOM 2575 C C . ARG A 1 323 ? -19.522 3.240 20.826 1.00 90.88 323 ARG A C 1
ATOM 2577 O O . ARG A 1 323 ? -19.935 2.943 21.945 1.00 90.88 323 ARG A O 1
ATOM 2584 N N . LEU A 1 324 ? -19.370 2.329 19.864 1.00 91.19 324 LEU A N 1
ATOM 2585 C CA . LEU A 1 324 ? -19.631 0.903 20.078 1.00 91.19 324 LEU A CA 1
ATOM 2586 C C . LEU A 1 324 ? -18.548 0.214 20.912 1.00 91.19 324 LEU A C 1
ATOM 2588 O O . LEU A 1 324 ? -18.883 -0.701 21.662 1.00 91.19 324 LEU A O 1
ATOM 2592 N N . ALA A 1 325 ? -17.287 0.633 20.813 1.00 88.81 325 ALA A N 1
ATOM 2593 C CA . ALA A 1 325 ? -16.191 0.087 21.617 1.00 88.81 325 ALA A CA 1
ATOM 2594 C C . ALA A 1 325 ? -16.364 0.399 23.115 1.00 88.81 325 ALA A C 1
ATOM 2596 O O . ALA A 1 325 ? -16.122 -0.464 23.968 1.00 88.81 325 ALA A O 1
ATOM 2597 N N . LEU A 1 326 ? -16.854 1.607 23.416 1.00 89.19 326 LEU A N 1
ATOM 2598 C CA . LEU A 1 326 ? -17.074 2.133 24.769 1.00 89.19 326 LEU A CA 1
ATOM 2599 C C . LEU A 1 326 ? -18.457 1.806 25.353 1.00 89.19 326 LEU A C 1
ATOM 2601 O O . LEU A 1 326 ? -18.739 2.159 26.498 1.00 89.19 326 LEU A O 1
ATOM 2605 N N . ARG A 1 327 ? -19.340 1.153 24.588 1.00 88.19 327 ARG A N 1
ATOM 2606 C CA . ARG A 1 327 ? -20.709 0.864 25.037 1.00 88.19 327 ARG A CA 1
ATOM 2607 C C . ARG A 1 327 ? -20.732 -0.088 26.232 1.00 88.19 327 ARG A C 1
ATOM 2609 O O . ARG A 1 327 ? -19.970 -1.066 26.275 1.00 88.19 327 ARG A O 1
ATOM 2616 N N . LYS A 1 328 ? -21.711 0.125 27.112 1.00 86.12 328 LYS A N 1
ATOM 2617 C CA . LYS A 1 328 ? -22.042 -0.819 28.184 1.00 86.12 328 LYS A CA 1
ATOM 2618 C C . LYS A 1 328 ? -22.800 -2.035 27.648 1.00 86.12 328 LYS A C 1
ATOM 2620 O O . LYS A 1 328 ? -23.459 -1.960 26.603 1.00 86.12 328 LYS A O 1
ATOM 2625 N N . THR A 1 329 ? -22.723 -3.160 28.357 1.00 83.00 329 THR A N 1
ATOM 2626 C CA . THR A 1 329 ? -23.525 -4.358 28.047 1.00 83.00 329 THR A CA 1
ATOM 2627 C C . THR A 1 329 ? -25.015 -3.996 27.974 1.00 83.00 329 THR A C 1
ATOM 2629 O O . THR A 1 329 ? -25.546 -3.375 28.886 1.00 83.00 329 THR A O 1
ATOM 2632 N N . GLY A 1 330 ? -25.686 -4.343 26.869 1.00 81.81 330 GLY A N 1
ATOM 2633 C CA . GLY A 1 330 ? -27.122 -4.090 26.674 1.00 81.81 330 GLY A CA 1
ATOM 2634 C C . GLY A 1 330 ? -27.511 -2.687 26.180 1.00 81.81 330 GLY A C 1
ATOM 2635 O O . GLY A 1 330 ? -28.681 -2.465 25.890 1.00 81.81 330 GLY A O 1
ATOM 2636 N N . GLN A 1 331 ? -26.565 -1.752 26.016 1.00 88.31 331 GLN A N 1
ATOM 2637 C CA . GLN A 1 331 ? -26.877 -0.374 25.599 1.00 88.31 331 GLN A CA 1
ATOM 2638 C C . GLN A 1 331 ? -27.410 -0.262 24.157 1.00 88.31 331 GLN A C 1
ATOM 2640 O O . GLN A 1 331 ? -28.253 0.587 23.879 1.00 88.31 331 GLN A O 1
ATOM 2645 N N . TYR A 1 332 ? -26.917 -1.107 23.245 1.00 89.25 332 TYR A N 1
ATOM 2646 C CA . TYR A 1 332 ? -27.327 -1.135 21.836 1.00 89.25 332 TYR A CA 1
ATOM 2647 C C . TYR A 1 332 ? -27.498 -2.576 21.361 1.00 89.25 332 TYR A C 1
ATOM 2649 O O . TYR A 1 332 ? -26.625 -3.412 21.623 1.00 89.25 332 TYR A O 1
ATOM 2657 N N . LYS A 1 333 ? -28.557 -2.848 20.595 1.00 85.06 333 LYS A N 1
ATOM 2658 C CA . LYS A 1 333 ? -28.834 -4.165 19.997 1.00 85.06 333 LYS A CA 1
ATOM 2659 C C . LYS A 1 333 ? -27.908 -4.480 18.819 1.00 85.06 333 LYS A C 1
ATOM 2661 O O . LYS A 1 333 ? -27.600 -5.638 18.573 1.00 85.06 333 LYS A O 1
ATOM 2666 N N . GLY A 1 334 ? -27.409 -3.454 18.129 1.00 87.69 334 GLY A N 1
ATOM 2667 C CA . GLY A 1 334 ? -26.524 -3.601 16.973 1.00 87.69 334 GLY A CA 1
ATOM 2668 C C . GLY A 1 334 ? -25.974 -2.268 16.468 1.00 87.69 334 GLY A C 1
ATOM 2669 O O . GLY A 1 334 ? -26.174 -1.229 17.096 1.00 87.69 334 GLY A O 1
ATOM 2670 N N . ILE A 1 335 ? -25.283 -2.307 15.325 1.00 91.44 335 ILE A N 1
ATOM 2671 C CA . ILE A 1 335 ? -24.673 -1.128 14.685 1.00 91.44 335 ILE A CA 1
ATOM 2672 C C . ILE A 1 335 ? -25.749 -0.122 14.251 1.00 91.44 335 ILE A C 1
ATOM 2674 O O . ILE A 1 335 ? -25.651 1.059 14.573 1.00 91.44 335 ILE A O 1
ATOM 2678 N N . VAL A 1 336 ? -26.802 -0.599 13.578 1.00 92.44 336 VAL A N 1
ATOM 2679 C CA . VAL A 1 336 ? -27.898 0.247 13.072 1.00 92.44 336 VAL A CA 1
ATOM 2680 C C . VAL A 1 336 ? -28.698 0.870 14.216 1.00 92.44 336 VAL A C 1
ATOM 2682 O O . VAL A 1 336 ? -28.978 2.064 14.190 1.00 92.44 336 VAL A O 1
ATOM 2685 N N . ASP A 1 337 ? -29.004 0.089 15.256 1.00 93.25 337 ASP A N 1
ATOM 2686 C CA . ASP A 1 337 ? -29.679 0.590 16.460 1.00 93.25 337 ASP A CA 1
ATOM 2687 C C . ASP A 1 337 ? -28.836 1.661 17.173 1.00 93.25 337 ASP A C 1
ATOM 2689 O O . ASP A 1 337 ? -29.353 2.712 17.546 1.00 93.25 337 ASP A O 1
ATOM 2693 N N . ALA A 1 338 ? -27.518 1.459 17.280 1.00 92.00 338 ALA A N 1
ATOM 2694 C CA . ALA A 1 338 ? -26.619 2.476 17.818 1.00 92.00 338 ALA A CA 1
ATOM 2695 C C . ALA A 1 338 ? -26.630 3.759 16.977 1.00 92.00 338 ALA A C 1
ATOM 2697 O O . ALA A 1 338 ? -26.780 4.846 17.534 1.00 92.00 338 ALA A O 1
ATOM 2698 N N . ALA A 1 339 ? -26.529 3.650 15.649 1.00 93.56 339 ALA A N 1
ATOM 2699 C CA . ALA A 1 339 ? -26.573 4.803 14.752 1.00 93.56 339 ALA A CA 1
ATOM 2700 C C . ALA A 1 339 ? -27.903 5.566 14.872 1.00 93.56 339 ALA A C 1
ATOM 2702 O O . ALA A 1 339 ? -27.903 6.787 15.032 1.00 93.56 339 ALA A O 1
ATOM 2703 N N . TYR A 1 340 ? -29.030 4.850 14.877 1.00 94.75 340 TYR A N 1
ATOM 2704 C CA . TYR A 1 340 ? -30.362 5.435 15.016 1.00 94.75 340 TYR A CA 1
ATOM 2705 C C . TYR A 1 340 ? -30.540 6.148 16.362 1.00 94.75 340 TYR A C 1
ATOM 2707 O O . TYR A 1 340 ? -30.996 7.292 16.408 1.00 94.75 340 TYR A O 1
ATOM 2715 N N . GLN A 1 341 ? -30.140 5.510 17.465 1.00 93.75 341 GLN A N 1
ATOM 2716 C CA . GLN A 1 341 ? -30.237 6.112 18.794 1.00 93.75 341 GLN A CA 1
ATOM 2717 C C . GLN A 1 341 ? -29.333 7.338 18.950 1.00 93.75 341 GLN A C 1
ATOM 2719 O O . GLN A 1 341 ? -29.764 8.329 19.540 1.00 93.75 341 GLN A O 1
ATOM 2724 N N . ILE A 1 342 ? -28.104 7.299 18.424 1.00 93.12 342 ILE A N 1
ATOM 2725 C CA . ILE A 1 342 ? -27.185 8.447 18.443 1.00 93.12 342 ILE A CA 1
ATOM 2726 C C . ILE A 1 342 ? -27.772 9.597 17.623 1.00 93.12 342 ILE A C 1
ATOM 2728 O O . ILE A 1 342 ? -27.824 10.723 18.113 1.00 93.12 342 ILE A O 1
ATOM 2732 N N . TYR A 1 343 ? -28.287 9.315 16.425 1.00 95.00 343 TYR A N 1
ATOM 2733 C CA . TYR A 1 343 ? -28.945 10.312 15.582 1.00 95.00 343 TYR A CA 1
ATOM 2734 C C . TYR A 1 343 ? -30.140 10.963 16.290 1.00 95.00 343 TYR A C 1
ATOM 2736 O O . TYR A 1 343 ? -30.241 12.187 16.322 1.00 95.00 343 TYR A O 1
ATOM 2744 N N . ARG A 1 344 ? -31.018 10.167 16.916 1.00 95.62 344 ARG A N 1
ATOM 2745 C CA . ARG A 1 344 ? -32.202 10.676 17.629 1.00 95.62 344 ARG A CA 1
ATOM 2746 C C . ARG A 1 344 ? -31.855 11.502 18.871 1.00 95.62 344 ARG A C 1
ATOM 2748 O O . ARG A 1 344 ? -32.602 12.420 19.185 1.00 95.62 344 ARG A O 1
ATOM 2755 N N . LYS A 1 345 ? -30.773 11.169 19.584 1.00 93.25 345 LYS A N 1
ATOM 2756 C CA . LYS A 1 345 ? -30.382 11.829 20.846 1.00 93.25 345 LYS A CA 1
ATOM 2757 C C . LYS A 1 345 ? -29.474 13.041 20.646 1.00 93.25 345 LYS A C 1
ATOM 2759 O O . LYS A 1 345 ? -29.639 14.037 21.337 1.00 93.25 345 LYS A O 1
ATOM 2764 N N . GLU A 1 346 ? -28.499 12.949 19.744 1.00 92.50 346 GLU A N 1
ATOM 2765 C CA . GLU A 1 346 ? -27.427 13.944 19.590 1.00 92.50 346 GLU A CA 1
ATOM 2766 C C . GLU A 1 346 ? -27.427 14.649 18.218 1.00 92.50 346 GLU A C 1
ATOM 2768 O O . GLU A 1 346 ? -26.704 15.631 18.031 1.00 92.50 346 GLU A O 1
ATOM 2773 N N . GLY A 1 347 ? -28.220 14.169 17.254 1.00 93.38 347 GLY A N 1
ATOM 2774 C CA . GLY A 1 347 ? -28.308 14.718 15.899 1.00 93.38 347 GLY A CA 1
ATOM 2775 C C . GLY A 1 347 ? -27.130 14.360 14.980 1.00 93.38 347 GLY A C 1
ATOM 2776 O O . GLY A 1 347 ? -26.155 13.721 15.378 1.00 93.38 347 GLY A O 1
ATOM 2777 N N . LEU A 1 348 ? -27.206 14.815 13.721 1.00 91.81 348 LEU A N 1
ATOM 2778 C CA . LEU A 1 348 ? -26.206 14.518 12.676 1.00 91.81 348 LEU A CA 1
ATOM 2779 C C . LEU A 1 348 ? -24.806 15.034 12.999 1.00 91.81 348 LEU A C 1
ATOM 2781 O O . LEU A 1 348 ? -23.819 14.368 12.704 1.00 91.81 348 LEU A O 1
ATOM 2785 N N . ARG A 1 349 ? -24.707 16.198 13.650 1.00 92.12 349 ARG A N 1
ATOM 2786 C CA . ARG A 1 349 ? -23.413 16.805 13.998 1.00 92.12 349 ARG A CA 1
ATOM 2787 C C . ARG A 1 349 ? -22.572 15.912 14.913 1.00 92.12 349 ARG A C 1
ATOM 2789 O O . ARG A 1 349 ? -21.351 16.030 14.907 1.00 92.12 349 ARG A O 1
ATOM 2796 N N . SER A 1 350 ? -23.195 15.008 15.677 1.00 92.12 350 SER A N 1
ATOM 2797 C CA . SER A 1 350 ? -22.463 14.091 16.555 1.00 92.12 350 SER A CA 1
ATOM 2798 C C . SER A 1 350 ? -21.536 13.148 15.784 1.00 92.12 350 SER A C 1
ATOM 2800 O O . SER A 1 350 ? -20.432 12.874 16.250 1.00 92.12 350 SER A O 1
ATOM 2802 N N . PHE A 1 351 ? -21.920 12.743 14.569 1.00 93.50 351 PHE A N 1
ATOM 2803 C CA . PHE A 1 351 ? -21.115 11.869 13.709 1.00 93.50 351 PHE A CA 1
ATOM 2804 C C . PHE A 1 351 ? -19.850 12.533 13.157 1.00 93.50 351 PHE A C 1
ATOM 2806 O O . PHE A 1 351 ? -18.993 11.828 12.647 1.00 93.50 351 PHE A O 1
ATOM 2813 N N . TYR A 1 352 ? -19.713 13.855 13.295 1.00 94.44 352 TYR A N 1
ATOM 2814 C CA . TYR A 1 352 ? -18.548 14.627 12.848 1.00 94.44 352 TYR A CA 1
ATOM 2815 C C . TYR A 1 352 ? -17.803 15.320 14.000 1.00 94.44 352 TYR A C 1
ATOM 2817 O O . TYR A 1 352 ? -16.923 16.154 13.782 1.00 94.44 352 TYR A O 1
ATOM 2825 N N . LYS A 1 353 ? -18.109 14.972 15.258 1.00 89.12 353 LYS A N 1
ATOM 2826 C CA . LYS A 1 353 ? -17.356 15.488 16.411 1.00 89.12 353 LYS A CA 1
ATOM 2827 C C . LYS A 1 353 ? -15.905 15.002 16.358 1.00 89.12 353 LYS A C 1
ATOM 2829 O O . LYS A 1 353 ? -15.656 13.806 16.241 1.00 89.12 353 LYS A O 1
ATOM 2834 N N . GLY A 1 354 ? -14.959 15.938 16.458 1.00 87.06 354 GLY A N 1
ATOM 2835 C CA . GLY A 1 354 ? -13.517 15.665 16.376 1.00 87.06 354 GLY A CA 1
ATOM 2836 C C . GLY A 1 354 ? -12.934 15.669 14.957 1.00 87.06 354 GLY A C 1
ATOM 2837 O O . GLY A 1 354 ? -11.736 15.448 14.806 1.00 87.06 354 GLY A O 1
ATOM 2838 N N . TYR A 1 355 ? -13.749 15.957 13.935 1.00 89.12 355 TYR A N 1
ATOM 2839 C CA . TYR A 1 355 ? -13.322 15.922 12.535 1.00 89.12 355 TYR A CA 1
ATOM 2840 C C . TYR A 1 355 ? -12.173 16.891 12.229 1.00 89.12 355 TYR A C 1
ATOM 2842 O O . TYR A 1 355 ? -11.199 16.509 11.592 1.00 89.12 355 TYR A O 1
ATOM 2850 N N . LEU A 1 356 ? -12.244 18.126 12.734 1.00 89.25 356 LEU A N 1
ATOM 2851 C CA . LEU A 1 356 ? -11.207 19.129 12.484 1.00 89.25 356 LEU A CA 1
ATOM 2852 C C . LEU A 1 356 ? -9.834 18.723 13.069 1.00 89.25 356 LEU A C 1
ATOM 2854 O O . LEU A 1 356 ? -8.870 18.708 12.309 1.00 89.25 356 LEU A O 1
ATOM 2858 N N . PRO A 1 357 ? -9.713 18.321 14.353 1.00 87.38 357 PRO A N 1
ATOM 2859 C CA . PRO A 1 357 ? -8.477 17.733 14.874 1.00 87.38 357 PRO A CA 1
ATOM 2860 C C . PRO A 1 357 ? -7.976 16.522 14.079 1.00 87.38 357 PRO A C 1
ATOM 2862 O O . PRO A 1 357 ? -6.773 16.375 13.892 1.00 87.38 357 PRO A O 1
ATOM 2865 N N . ASN A 1 358 ? -8.885 15.663 13.605 1.00 84.19 358 ASN A N 1
ATOM 2866 C CA . ASN A 1 358 ? -8.521 14.504 12.797 1.00 84.19 358 ASN A CA 1
ATOM 2867 C C . ASN A 1 358 ? -7.892 14.924 11.457 1.00 84.19 358 ASN A C 1
ATOM 2869 O O . ASN A 1 358 ? -6.809 14.444 11.143 1.00 84.19 358 ASN A O 1
ATOM 2873 N N . LEU A 1 359 ? -8.501 15.868 10.730 1.00 80.62 359 LEU A N 1
ATOM 2874 C CA . LEU A 1 359 ? -7.940 16.418 9.491 1.00 80.62 359 LEU A CA 1
ATOM 2875 C C . LEU A 1 359 ? -6.593 17.111 9.705 1.00 80.62 359 LEU A C 1
ATOM 2877 O O . LEU A 1 359 ? -5.665 16.910 8.928 1.00 80.62 359 LEU A O 1
ATOM 2881 N N . LEU A 1 360 ? -6.478 17.923 10.759 1.00 81.12 360 LEU A N 1
ATOM 2882 C CA . LEU A 1 360 ? -5.233 18.627 11.073 1.00 81.12 360 LEU A CA 1
ATOM 2883 C C . LEU A 1 360 ? -4.079 17.662 11.364 1.00 81.12 360 LEU A C 1
ATOM 2885 O O . LEU A 1 360 ? -2.932 18.031 11.149 1.00 81.12 360 LEU A O 1
ATOM 2889 N N . GLY A 1 361 ? -4.372 16.441 11.823 1.00 74.31 361 GLY A N 1
ATOM 2890 C CA . GLY A 1 361 ? -3.377 15.389 12.025 1.00 74.31 361 GLY A CA 1
ATOM 2891 C C . GLY A 1 361 ? -2.882 14.727 10.735 1.00 74.31 361 GLY A C 1
ATOM 2892 O O . GLY A 1 361 ? -1.778 14.192 10.734 1.00 74.31 361 GLY A O 1
ATOM 2893 N N . ILE A 1 362 ? -3.644 14.788 9.635 1.00 74.38 362 ILE A N 1
ATOM 2894 C CA . ILE A 1 362 ? -3.280 14.135 8.363 1.00 74.38 362 ILE A CA 1
ATOM 2895 C C . ILE A 1 362 ? -2.051 14.800 7.738 1.00 74.38 362 ILE A C 1
ATOM 2897 O O . ILE A 1 362 ? -1.144 14.108 7.291 1.00 74.38 362 ILE A O 1
ATOM 2901 N N . ILE A 1 363 ? -2.001 16.134 7.737 1.00 70.00 363 ILE A N 1
ATOM 2902 C CA . ILE A 1 363 ? -0.914 16.909 7.118 1.00 70.00 363 ILE A CA 1
ATOM 2903 C C . ILE A 1 363 ? 0.459 16.600 7.748 1.00 70.00 363 ILE A C 1
ATOM 2905 O O . ILE A 1 363 ? 1.368 16.227 7.008 1.00 70.00 363 ILE A O 1
ATOM 2909 N N . PRO A 1 364 ? 0.657 16.718 9.079 1.00 75.25 364 PRO A N 1
ATOM 2910 C CA . PRO A 1 364 ? 1.939 16.393 9.694 1.00 75.25 364 PRO A CA 1
ATOM 2911 C C . PRO A 1 364 ? 2.253 14.899 9.617 1.00 75.25 364 PRO A C 1
ATOM 2913 O O . PRO A 1 364 ? 3.419 14.561 9.470 1.00 75.25 364 PRO A O 1
ATOM 2916 N N . TYR A 1 365 ? 1.247 14.014 9.673 1.00 70.88 365 TYR A N 1
ATOM 2917 C CA . TYR A 1 365 ? 1.463 12.580 9.466 1.00 70.88 365 TYR A CA 1
ATOM 2918 C C . TYR A 1 365 ? 2.074 12.316 8.086 1.00 70.88 365 TYR A C 1
ATOM 2920 O O . TYR A 1 365 ? 3.151 11.740 8.005 1.00 70.88 365 TYR A O 1
ATOM 2928 N N . ALA A 1 366 ? 1.441 12.819 7.021 1.00 67.12 366 ALA A N 1
ATOM 2929 C CA . ALA A 1 366 ? 1.911 12.636 5.650 1.00 67.12 366 ALA A CA 1
ATOM 2930 C C . ALA A 1 366 ? 3.283 13.287 5.404 1.00 67.12 366 ALA A C 1
ATOM 2932 O O . ALA A 1 366 ? 4.107 12.740 4.681 1.00 67.12 366 ALA A O 1
ATOM 2933 N N . GLY A 1 367 ? 3.544 14.451 6.010 1.00 66.31 367 GLY A N 1
ATOM 2934 C CA . GLY A 1 367 ? 4.843 15.117 5.901 1.00 66.31 367 GLY A CA 1
ATOM 2935 C C . GLY A 1 367 ? 5.973 14.364 6.609 1.00 66.31 367 GLY A C 1
ATOM 2936 O O . GLY A 1 367 ? 7.075 14.283 6.076 1.00 66.31 367 GLY A O 1
ATOM 2937 N N . ILE A 1 368 ? 5.709 13.810 7.798 1.00 74.94 368 ILE A N 1
ATOM 2938 C CA . ILE A 1 368 ? 6.689 13.011 8.548 1.00 74.94 368 ILE A CA 1
ATOM 2939 C C . ILE A 1 368 ? 6.964 11.696 7.830 1.00 74.94 368 ILE A C 1
ATOM 2941 O O . ILE A 1 368 ? 8.123 11.318 7.710 1.00 74.94 368 ILE A O 1
ATOM 2945 N N . ASP A 1 369 ? 5.918 11.027 7.356 1.00 66.19 369 ASP A N 1
ATOM 2946 C CA . ASP A 1 369 ? 6.031 9.777 6.611 1.00 66.19 369 ASP A CA 1
ATOM 2947 C C . ASP A 1 369 ? 6.924 9.948 5.371 1.00 66.19 369 ASP A C 1
ATOM 2949 O O . ASP A 1 369 ? 7.957 9.288 5.256 1.00 66.19 369 ASP A O 1
ATOM 2953 N N . LEU A 1 370 ? 6.631 10.956 4.537 1.00 67.19 370 LEU A N 1
ATOM 2954 C CA . LEU A 1 370 ? 7.452 11.294 3.370 1.00 67.19 370 LEU A CA 1
ATOM 2955 C C . LEU A 1 370 ? 8.912 11.590 3.752 1.00 67.19 370 LEU A C 1
ATOM 2957 O O . LEU A 1 370 ? 9.835 11.054 3.144 1.00 67.19 370 LEU A O 1
ATOM 2961 N N . ALA A 1 371 ? 9.131 12.416 4.779 1.00 69.06 371 ALA A N 1
ATOM 2962 C CA . ALA A 1 371 ? 10.477 12.798 5.200 1.00 69.06 371 ALA A CA 1
ATOM 2963 C C . ALA A 1 371 ? 11.286 11.615 5.757 1.00 69.06 371 ALA A C 1
ATOM 2965 O O . ALA A 1 371 ? 12.487 11.510 5.504 1.00 69.06 371 ALA A O 1
ATOM 2966 N N . ILE A 1 372 ? 10.650 10.727 6.529 1.00 77.06 372 ILE A N 1
ATOM 2967 C CA . ILE A 1 372 ? 11.298 9.528 7.073 1.00 77.06 372 ILE A CA 1
ATOM 2968 C C . ILE A 1 372 ? 11.628 8.560 5.946 1.00 77.06 372 ILE A C 1
ATOM 2970 O O . ILE A 1 372 ? 12.736 8.027 5.929 1.00 77.06 372 ILE A O 1
ATOM 2974 N N . TYR A 1 373 ? 10.702 8.353 5.012 1.00 68.50 373 TYR A N 1
ATOM 2975 C CA . TYR A 1 373 ? 10.930 7.503 3.855 1.00 68.50 373 TYR A CA 1
ATOM 2976 C C . TYR A 1 373 ? 12.140 7.985 3.048 1.00 68.50 373 TYR A C 1
ATOM 2978 O O . TYR A 1 373 ? 13.088 7.222 2.876 1.00 68.50 373 TYR A O 1
ATOM 2986 N N . GLU A 1 374 ? 12.169 9.262 2.650 1.00 68.00 374 GLU A N 1
ATOM 2987 C CA . GLU A 1 374 ? 13.291 9.835 1.894 1.00 68.00 374 GLU A CA 1
ATOM 2988 C C . GLU A 1 374 ? 14.614 9.700 2.663 1.00 68.00 374 GLU A C 1
ATOM 2990 O O . GLU A 1 374 ? 15.635 9.296 2.102 1.00 68.00 374 GLU A O 1
ATOM 2995 N N . ALA A 1 375 ? 14.605 9.974 3.971 1.00 72.31 375 ALA A N 1
ATOM 2996 C CA . ALA A 1 375 ? 15.794 9.843 4.805 1.00 72.31 375 ALA A CA 1
ATOM 2997 C C . ALA A 1 375 ? 16.293 8.391 4.888 1.00 72.31 375 ALA A C 1
ATOM 2999 O O . ALA A 1 375 ? 17.493 8.146 4.742 1.00 72.31 375 ALA A O 1
ATOM 3000 N N . LEU A 1 376 ? 15.399 7.425 5.116 1.00 74.94 376 LEU A N 1
ATOM 3001 C CA . LEU A 1 376 ? 15.746 6.005 5.188 1.00 74.94 376 LEU A CA 1
ATOM 3002 C C . LEU A 1 376 ? 16.216 5.474 3.839 1.00 74.94 376 LEU A C 1
ATOM 3004 O O . LEU A 1 376 ? 17.192 4.730 3.788 1.00 74.94 376 LEU A O 1
ATOM 3008 N N . GLU A 1 377 ? 15.570 5.886 2.755 1.00 72.50 377 GLU A N 1
ATOM 3009 C CA . GLU A 1 377 ? 15.948 5.509 1.403 1.00 72.50 377 GLU A CA 1
ATOM 3010 C C . GLU A 1 377 ? 17.366 6.002 1.078 1.00 72.50 377 GLU A C 1
ATOM 3012 O O . GLU A 1 377 ? 18.196 5.228 0.596 1.00 72.50 377 GLU A O 1
ATOM 3017 N N . ILE A 1 378 ? 17.692 7.259 1.401 1.00 70.19 378 ILE A N 1
ATOM 3018 C CA . ILE A 1 378 ? 19.042 7.818 1.223 1.00 70.19 378 ILE A CA 1
ATOM 3019 C C . ILE A 1 378 ? 20.069 7.053 2.067 1.00 70.19 378 ILE A C 1
ATOM 3021 O O . ILE A 1 378 ? 21.126 6.676 1.557 1.00 70.19 378 ILE A O 1
ATOM 3025 N N . GLN A 1 379 ? 19.766 6.787 3.340 1.00 75.50 379 GLN A N 1
ATOM 3026 C CA . GLN A 1 379 ? 20.676 6.075 4.244 1.00 75.50 379 GLN A CA 1
ATOM 3027 C C . GLN A 1 379 ? 20.924 4.633 3.797 1.00 75.50 379 GLN A C 1
ATOM 3029 O O . GLN A 1 379 ? 22.068 4.179 3.777 1.00 75.50 379 GLN A O 1
ATOM 3034 N N . LEU A 1 380 ? 19.875 3.919 3.387 1.00 77.44 380 LEU A N 1
ATOM 3035 C CA . LEU A 1 380 ? 19.985 2.555 2.882 1.00 77.44 380 LEU A CA 1
ATOM 3036 C C . LEU A 1 380 ? 20.819 2.514 1.598 1.00 77.44 380 LEU A C 1
ATOM 3038 O O . LEU A 1 380 ? 21.705 1.670 1.470 1.00 77.44 380 LEU A O 1
ATOM 3042 N N . LYS A 1 381 ? 20.600 3.465 0.682 1.00 64.88 381 LYS A N 1
ATOM 3043 C CA . LYS A 1 381 ? 21.408 3.615 -0.537 1.00 64.88 381 LYS A CA 1
ATOM 3044 C C . LYS A 1 381 ? 22.880 3.860 -0.211 1.00 64.88 381 LYS A C 1
ATOM 3046 O O . LYS A 1 381 ? 23.742 3.201 -0.786 1.00 64.88 381 LYS A O 1
ATOM 3051 N N . MET A 1 382 ? 23.180 4.759 0.727 1.00 68.25 382 MET A N 1
ATOM 3052 C CA . MET A 1 382 ? 24.556 5.007 1.172 1.00 68.25 382 MET A CA 1
ATOM 3053 C C . MET A 1 382 ? 25.191 3.764 1.800 1.00 68.25 382 MET A C 1
ATOM 3055 O O . MET A 1 382 ? 26.343 3.452 1.508 1.00 68.25 382 MET A O 1
ATOM 3059 N N . TRP A 1 383 ? 24.447 3.031 2.628 1.00 76.06 383 TRP A N 1
ATOM 3060 C CA . TRP A 1 383 ? 24.941 1.817 3.272 1.00 76.06 383 TRP A CA 1
ATOM 3061 C C . TRP A 1 383 ? 25.276 0.719 2.256 1.00 76.06 383 TRP A C 1
ATOM 3063 O O . TRP A 1 383 ? 26.359 0.142 2.318 1.00 76.06 383 TRP A O 1
ATOM 3073 N N . ILE A 1 384 ? 24.405 0.486 1.268 1.00 75.94 384 ILE A N 1
ATOM 3074 C CA . ILE A 1 384 ? 24.649 -0.476 0.181 1.00 75.94 384 ILE A CA 1
ATOM 3075 C C . ILE A 1 384 ? 25.902 -0.094 -0.620 1.00 75.94 384 ILE A C 1
ATOM 3077 O O . ILE A 1 384 ? 26.727 -0.958 -0.921 1.00 75.94 384 ILE A O 1
ATOM 3081 N N . LEU A 1 385 ? 26.084 1.195 -0.921 1.00 71.19 385 LEU A N 1
ATOM 3082 C CA . LEU A 1 385 ? 27.263 1.690 -1.640 1.00 71.19 385 LEU A CA 1
ATOM 3083 C C . LEU A 1 385 ? 28.558 1.537 -0.825 1.00 71.19 385 LEU A C 1
ATOM 3085 O O . LEU A 1 385 ? 29.594 1.209 -1.392 1.00 71.19 385 LEU A O 1
ATOM 3089 N N . CYS A 1 386 ? 28.515 1.738 0.494 1.00 64.12 386 CYS A N 1
ATOM 3090 C CA . CYS A 1 386 ? 29.682 1.591 1.369 1.00 64.12 386 CYS A CA 1
ATOM 3091 C C . CYS A 1 386 ? 30.029 0.133 1.718 1.00 64.12 386 CYS A C 1
ATOM 3093 O O . CYS A 1 386 ? 31.191 -0.158 1.992 1.00 64.12 386 CYS A O 1
ATOM 3095 N N . CYS A 1 387 ? 29.047 -0.772 1.752 1.00 57.66 387 CYS A N 1
ATOM 3096 C CA . CYS A 1 387 ? 29.241 -2.178 2.127 1.00 57.66 387 CYS A CA 1
ATOM 3097 C C . CYS A 1 387 ? 29.407 -3.131 0.933 1.00 57.66 387 CYS A C 1
ATOM 3099 O O . CYS A 1 387 ? 29.686 -4.312 1.149 1.00 57.66 387 CYS A O 1
ATOM 3101 N N . SER A 1 388 ? 29.269 -2.648 -0.304 1.00 53.06 388 SER A N 1
ATOM 3102 C CA . SER A 1 388 ? 29.607 -3.440 -1.490 1.00 53.06 388 SER A CA 1
ATOM 3103 C C . SER A 1 388 ? 31.133 -3.614 -1.562 1.00 53.06 388 SER A C 1
ATOM 3105 O O . SER A 1 388 ? 31.850 -2.611 -1.578 1.00 53.06 388 SER A O 1
ATOM 3107 N N . PRO A 1 389 ? 31.668 -4.851 -1.548 1.00 51.19 389 PRO A N 1
ATOM 3108 C CA . PRO A 1 389 ? 33.109 -5.066 -1.618 1.00 51.19 389 PRO A CA 1
ATOM 3109 C C . PRO A 1 389 ? 33.653 -4.514 -2.944 1.00 51.19 389 PRO A C 1
ATOM 3111 O O . PRO A 1 389 ? 32.976 -4.639 -3.968 1.00 51.19 389 PRO A O 1
ATOM 3114 N N . PRO A 1 390 ? 34.862 -3.920 -2.961 1.00 53.78 390 PRO A N 1
ATOM 3115 C CA . PRO A 1 390 ? 35.483 -3.519 -4.214 1.00 53.78 390 PRO A CA 1
ATOM 3116 C C . PRO A 1 390 ? 35.640 -4.751 -5.120 1.00 53.78 390 PRO A C 1
ATOM 3118 O O . PRO A 1 390 ? 35.942 -5.839 -4.609 1.00 53.78 390 PRO A O 1
ATOM 3121 N N . PRO A 1 391 ? 35.444 -4.614 -6.444 1.00 51.66 391 PRO A N 1
ATOM 3122 C CA . PRO A 1 391 ? 35.689 -5.711 -7.367 1.00 51.66 391 PRO A CA 1
ATOM 3123 C C . PRO A 1 391 ? 37.138 -6.205 -7.207 1.00 51.66 391 PRO A C 1
ATOM 3125 O O . PRO A 1 391 ? 38.039 -5.400 -6.937 1.00 51.66 391 PRO A O 1
ATOM 3128 N N . PRO A 1 392 ? 37.390 -7.523 -7.316 1.00 48.56 392 PRO A N 1
ATOM 3129 C CA . PRO A 1 392 ? 38.739 -8.056 -7.189 1.00 48.56 392 PRO A CA 1
ATOM 3130 C C . PRO A 1 392 ? 39.648 -7.417 -8.249 1.00 48.56 392 PRO A C 1
ATOM 3132 O O . PRO A 1 392 ? 39.205 -7.213 -9.380 1.00 48.56 392 PRO A O 1
ATOM 3135 N N . PRO A 1 393 ? 40.916 -7.105 -7.923 1.00 45.16 393 PRO A N 1
ATOM 3136 C CA . PRO A 1 393 ? 41.827 -6.506 -8.886 1.00 45.16 393 PRO A CA 1
ATOM 3137 C C . PRO A 1 393 ? 42.029 -7.469 -10.060 1.00 45.16 393 PRO A C 1
ATOM 3139 O O . PRO A 1 393 ? 42.591 -8.556 -9.902 1.00 45.16 393 PRO A O 1
ATOM 3142 N N . THR A 1 394 ? 41.563 -7.071 -11.242 1.00 47.56 394 THR A N 1
ATOM 3143 C CA . THR A 1 394 ? 41.851 -7.748 -12.507 1.00 47.56 394 THR A CA 1
ATOM 3144 C C . THR A 1 394 ? 43.358 -7.801 -12.705 1.00 47.56 394 THR A C 1
ATOM 3146 O O . THR A 1 394 ? 44.045 -6.777 -12.692 1.00 47.56 394 THR A O 1
ATOM 3149 N N . SER A 1 395 ? 43.883 -9.013 -12.861 1.00 40.00 395 SER A N 1
ATOM 3150 C CA . SER A 1 395 ? 45.292 -9.271 -13.129 1.00 40.00 395 SER A CA 1
ATOM 3151 C C . SER A 1 395 ? 45.660 -8.585 -14.442 1.00 40.00 395 SER A C 1
ATOM 3153 O O . SER A 1 395 ? 45.180 -8.972 -15.506 1.00 40.00 395 SER A O 1
ATOM 3155 N N . GLN A 1 396 ? 46.498 -7.552 -14.373 1.00 39.22 396 GLN A N 1
ATOM 3156 C CA . GLN A 1 396 ? 47.113 -6.971 -15.558 1.00 39.22 396 GLN A CA 1
ATOM 3157 C C . GLN A 1 396 ? 47.883 -8.073 -16.293 1.00 39.22 396 GLN A C 1
ATOM 3159 O O . GLN A 1 396 ? 48.835 -8.646 -15.759 1.00 39.22 396 GLN A O 1
ATOM 3164 N N . CYS A 1 397 ? 47.448 -8.373 -17.519 1.00 37.03 397 CYS A N 1
ATOM 3165 C CA . CYS A 1 397 ? 48.227 -9.138 -18.477 1.00 37.03 397 CYS A CA 1
ATOM 3166 C C . CYS A 1 397 ? 49.579 -8.449 -18.660 1.00 37.03 397 CYS A C 1
ATOM 3168 O O . CYS A 1 397 ? 49.668 -7.298 -19.087 1.00 37.03 397 CYS A O 1
ATOM 3170 N N . THR A 1 398 ? 50.638 -9.175 -18.328 1.00 39.03 398 THR A N 1
ATOM 3171 C CA . THR A 1 398 ? 52.009 -8.835 -18.680 1.00 39.03 398 THR A CA 1
ATOM 3172 C C . THR A 1 398 ? 52.145 -8.964 -20.195 1.00 39.03 398 THR A C 1
ATOM 3174 O O . THR A 1 398 ? 52.321 -10.054 -20.729 1.00 39.03 398 THR A O 1
ATOM 3177 N N . LEU A 1 399 ? 52.048 -7.840 -20.904 1.00 39.12 399 LEU A N 1
ATOM 3178 C CA . LEU A 1 399 ? 52.577 -7.719 -22.258 1.00 39.12 399 LEU A CA 1
ATOM 3179 C C . LEU A 1 399 ? 54.107 -7.758 -22.158 1.00 39.12 399 LEU A C 1
ATOM 3181 O O . LEU A 1 399 ? 54.757 -6.748 -21.897 1.00 39.12 399 LEU A O 1
ATOM 3185 N N . THR A 1 400 ? 54.688 -8.945 -22.317 1.00 39.97 400 THR A N 1
ATOM 3186 C CA . THR A 1 400 ? 56.103 -9.078 -22.665 1.00 39.97 400 THR A CA 1
ATOM 3187 C C . THR A 1 400 ? 56.275 -8.701 -24.129 1.00 39.97 400 THR A C 1
ATOM 3189 O O . THR A 1 400 ? 55.788 -9.404 -25.012 1.00 39.97 400 THR A O 1
ATOM 3192 N N . SER A 1 401 ? 56.969 -7.589 -24.364 1.00 38.53 401 SER A N 1
ATOM 3193 C CA . SER A 1 401 ? 57.511 -7.216 -25.666 1.00 38.53 401 SER A CA 1
ATOM 3194 C C . SER A 1 401 ? 58.450 -8.298 -26.202 1.00 38.53 401 SER A C 1
ATOM 3196 O O . SER A 1 401 ? 59.399 -8.681 -25.516 1.00 38.53 401 SER A O 1
ATOM 3198 N N . THR A 1 402 ? 58.241 -8.688 -27.455 1.00 41.50 402 THR A N 1
ATOM 3199 C CA . THR A 1 402 ? 59.299 -9.093 -28.393 1.00 41.50 402 THR A CA 1
ATOM 3200 C C . THR A 1 402 ? 58.983 -8.518 -29.753 1.00 41.50 402 THR A C 1
ATOM 3202 O O . THR A 1 402 ? 57.800 -8.635 -30.148 1.00 41.50 402 THR A O 1
#

Foldseek 3Di:
DDDDDDDDDDDDDPDDDPDAPDDDDDPVLVVVLVVLQVLLQPVPPQKHALVSNVVSCVVVVADDDSVLSVLLQVQLPPVPPRIHHSRSSSVSLVVLLVLLVVLQVVLCPVPPQWHALVSQQVVCVVVVHHDDSVRSLVLQVVLDPPPPNIHHSVSSCVRCSSPSDSDNVVVNVCSVVVVDDDDPPCLLAPDDCPPVCVVVVCVVVVVVVVLVVQLVVLQVCQLVVLLVLCCVVCVVVDPDSVRSSVVQCVQAHPVLSNFLSVLSSVLPNLLRVQLHVQLVVQLCVLCPPPPDDDDPVSSLVSSLRSNLRSCVVCQLSVLLSSCRSNDTPPPAPDSVRSSVVCCVPPNPVSSCVCVVVVSVVSVVVSVVVVVVVVVVVVVVVVVCVVPPDDDDDDDPPPPDDD

Radius of gyration: 30.9 Å; Cα contacts (8 Å, |Δi|>4): 319; chains: 1; bounding box: 92×90×82 Å

InterPro domains:
  IPR002048 EF-hand domain [PF13499] (30-93)
  IPR002048 EF-hand domain [PF13499] (98-155)
  IPR002048 EF-hand domain [PS50222] (28-63)
  IPR002048 EF-hand domain [PS50222] (95-130)
  IPR002048 EF-hand domain [PS50222] (131-166)
  IPR002048 EF-hand domain [SM00054] (32-60)
  IPR002048 EF-hand domain [SM00054] (68-96)
  IPR002048 EF-hand domain [SM00054] (99-127)
  IPR002048 EF-hand domain [SM00054] (135-163)
  IPR002067 Mitochondrial carrier protein [PR00926] (206-219)
  IPR002067 Mitochondrial carrier protein [PR00926] (219-233)
  IPR002067 Mitochondrial carrier protein [PR00926] (260-280)
  IPR002067 Mitochondrial carrier protein [PR00926] (309-327)
  IPR002067 Mitochondrial carrier protein [PR00926] (352-370)
  IPR011992 EF-hand domain pair [SSF47473] (16-178)
  IPR018108 Mitochondrial carrier protein, transmembrane region [PF00153] (203-288)
  IPR018108 Mitochondrial carrier protein, transmembrane region [PF00153] (294-377)
  IPR018108 Mitochondrial carrier protein, transmembrane region [PS50920] (201-285)
  IPR018108 Mitochondrial carrier protein, transmembrane region [PS50920] (294-379)
  IPR018247 EF-Hand 1, calcium-binding site [PS00018] (41-53)

pLDDT: mean 75.22, std 17.12, range [27.22, 95.62]

Sequence (402 aa):
MKLQANGAPKNGQPQQHPPHYYPELPTEVEERLEKLFRKLDVNEDGRIDINDLTTGLRKLGLPHSPGSVEKFITVSDTGKDGTVDFAEFVHYIIEHEKNLMVVFKSLDANSDGSLDANEIRTSFQKLGIQIDYDEAMRLLKRMDKDGSLTISFEEWRDYLLFHPSSEIHDIIHHWRHATFVDLGEDSLVPDDFTEEEIHTGMWWRHLVAGGVAGAVSRTCTAPLDRLKVFLQVRGSEFQSIQQCLRHMLQEGGIPSLWRGNGINVIKIAPESALKFLAYEKAKRLIKGDSNRDLGIFERFFAGSLAGSIAQTSIYPMEVLKTRLALRKTGQYKGIVDAAYQIYRKEGLRSFYKGYLPNLLGIIPYAGIDLAIYEALEIQLKMWILCCSPPPPPTSQCTLTST